Protein AF-A0A2G8L8L6-F1 (afdb_monomer)

Sequence (623 aa):
MWSPPGCTNTCEPCINGGVCSDLTGLCLCPPGFSGNNCENIHGRNVFGQNAEYKCDDSGFENADGCQGAIICYPDPLGCFCPAGYKGLNCTSACERGKFGANCKQECHCANNSLCALDTGLCEDNQCEDGWRGTNCQLVDAPCLPGVYGDFCNLPCSCSDGGDACSEVEANCGHGCAVPWTGIACDEENGAGNIILTYVRVNPGQAANVTCTVIRNPLVAQSDLVLSPTGTLFTADEDARGYNQTKVVGITLEAGTEVTCSIRDTELMETIMLVPYVPGPPGTVTLTNRTETSMTIEWDKPVNLQGVIINYQLQYRPIQKSYDQQFDALEFGPKVEIANSGAHIVYQLTDLEPSTVYEIQLNSKTSAGEGEVVSITERTNLFTGLVPPFIPATIHGTETGTAVLILPALNQQYASGYYIRIKSELGQEQIKRSVDGVGNYDDNPGHYITAEVQKSEKEQSFTIGDGKEYGIYYNAPLSKDQEYQVFIGTGSKVGQDVSVVWSDPGLITEAKDANNAAFLVPTLTILAVVLLVTIVIGIILFRWYLRRKKSDPGATAAPSHVYARHIPLTTHGINAGDAEGDAYEVPKKTSFSALEKTGNCTESDGYSNGGYVEYEISNKERRK

Organism: Stichopus japonicus (NCBI:txid307972)

Solvent-accessible surface area (backbone atoms only — not comparable to full-atom values): 35867 Å² total; per-residue (Å²): 88,11,45,75,95,74,47,80,38,80,48,71,80,34,33,83,73,22,38,58,31,40,79,75,38,48,29,46,36,43,39,11,23,12,55,75,34,19,75,46,76,64,16,34,37,29,24,52,61,78,53,78,40,65,65,66,84,72,90,58,101,70,88,64,53,31,58,50,41,75,50,74,52,65,85,90,66,37,73,36,19,30,12,24,13,21,69,102,54,10,73,40,68,40,57,84,39,23,11,23,39,44,33,73,44,72,47,30,27,62,53,29,84,45,39,38,32,24,60,29,36,27,80,84,73,41,44,29,95,62,32,32,71,81,38,18,77,39,70,64,64,84,58,60,71,27,26,26,60,101,81,43,74,46,68,36,33,24,54,91,36,33,69,52,44,43,71,91,70,30,52,26,86,81,41,46,33,84,42,34,24,70,60,41,16,73,40,82,60,80,68,41,49,63,50,78,47,66,55,84,56,42,67,79,32,71,21,53,35,37,40,36,37,35,24,80,77,58,65,58,80,88,38,59,44,57,39,74,78,51,52,75,76,50,68,59,78,60,97,79,66,34,52,37,40,44,32,30,35,33,71,38,48,74,65,40,63,41,37,40,32,42,66,100,57,91,52,65,39,73,49,72,40,72,65,41,48,22,35,35,54,33,68,73,48,76,45,81,69,33,41,36,34,34,31,43,36,33,33,56,35,85,45,67,39,40,62,61,65,28,31,41,38,32,39,28,60,65,44,49,58,49,43,96,82,72,71,69,58,75,72,46,78,73,44,80,40,74,67,83,56,70,59,44,79,48,74,50,63,91,45,62,40,16,24,31,30,43,38,38,37,26,27,23,24,96,53,34,73,24,41,70,46,74,46,78,54,64,37,34,63,51,78,91,62,67,43,58,89,66,58,66,64,36,61,25,45,100,86,26,31,32,72,43,77,44,71,48,54,84,54,84,63,36,25,25,39,36,36,33,43,38,35,85,89,38,78,89,62,80,53,89,35,71,100,52,42,27,34,33,91,65,26,80,22,40,18,31,32,32,70,44,74,58,36,87,52,67,45,83,45,67,46,24,72,65,47,74,35,92,88,14,43,20,64,60,45,63,88,96,56,62,36,37,38,28,43,16,32,21,17,33,43,95,90,51,69,51,66,35,62,33,72,66,16,33,46,40,76,56,75,60,76,78,60,76,62,81,83,71,64,65,68,59,50,51,51,50,51,51,50,49,51,50,51,50,48,52,50,52,49,52,47,58,60,54,71,74,61,83,86,87,86,83,89,88,86,84,91,81,92,85,90,90,80,88,90,90,89,92,85,82,82,90,84,85,88,82,90,82,89,90,86,90,86,90,89,78,85,90,82,90,88,82,90,90,86,79,89,86,90,88,86,88,82,91,81,91,88,87,83,90,86,80,91,84,83,88,86,86,85,81,130

Structure (mmCIF, N/CA/C/O backbone):
data_AF-A0A2G8L8L6-F1
#
_entry.id   AF-A0A2G8L8L6-F1
#
loop_
_atom_site.group_PDB
_atom_site.id
_atom_site.type_symbol
_atom_site.label_atom_id
_atom_site.label_alt_id
_atom_site.label_comp_id
_atom_site.label_asym_id
_atom_site.label_entity_id
_atom_site.label_seq_id
_atom_site.pdbx_PDB_ins_code
_atom_site.Cartn_x
_atom_site.Cartn_y
_atom_site.Cartn_z
_atom_site.occupancy
_atom_site.B_iso_or_equiv
_atom_site.auth_seq_id
_atom_site.auth_comp_id
_atom_site.auth_asym_id
_atom_site.auth_atom_id
_atom_site.pdbx_PDB_model_num
ATOM 1 N N . MET A 1 1 ? 36.809 25.188 -31.769 1.00 68.56 1 MET A N 1
ATOM 2 C CA . MET A 1 1 ? 35.334 25.107 -31.819 1.00 68.56 1 MET A CA 1
ATOM 3 C C . MET A 1 1 ? 34.900 25.538 -33.204 1.00 68.56 1 MET A C 1
ATOM 5 O O . MET A 1 1 ? 35.595 26.359 -33.794 1.00 68.56 1 MET A O 1
ATOM 9 N N . TRP A 1 2 ? 33.811 24.979 -33.714 1.00 81.56 2 TRP A N 1
ATOM 10 C CA . TRP A 1 2 ? 33.338 25.159 -35.086 1.00 81.56 2 TRP A CA 1
ATOM 11 C C . TRP A 1 2 ? 31.816 25.391 -35.122 1.00 81.56 2 TRP A C 1
ATOM 13 O O . TRP A 1 2 ? 31.160 25.386 -34.076 1.00 81.56 2 TRP A O 1
ATOM 23 N N . SER A 1 3 ? 31.264 25.618 -36.318 1.00 83.19 3 SER A N 1
ATOM 24 C CA . SER A 1 3 ? 29.890 26.090 -36.579 1.00 83.19 3 SER A CA 1
ATOM 25 C C . SER A 1 3 ? 29.664 27.590 -36.272 1.00 83.19 3 SER A C 1
ATOM 27 O O . SER A 1 3 ? 28.930 27.953 -35.345 1.00 83.19 3 SER A O 1
ATOM 29 N N . PRO A 1 4 ? 30.297 28.517 -37.022 1.00 76.19 4 PRO A N 1
ATOM 30 C CA . PRO A 1 4 ? 30.011 29.947 -36.935 1.00 76.19 4 PRO A CA 1
ATOM 31 C C . PRO A 1 4 ? 28.569 30.266 -37.384 1.00 76.19 4 PRO A C 1
ATOM 33 O O . PRO A 1 4 ? 28.033 29.600 -38.269 1.00 76.19 4 PRO A O 1
ATOM 36 N N . PRO A 1 5 ? 27.926 31.309 -36.823 1.00 76.94 5 PRO A N 1
ATOM 37 C CA . PRO A 1 5 ? 28.456 32.246 -35.828 1.00 76.94 5 PRO A CA 1
ATOM 38 C C . PRO A 1 5 ? 28.333 31.754 -34.373 1.00 76.94 5 PRO A C 1
ATOM 40 O O . PRO A 1 5 ? 28.719 32.483 -33.465 1.00 76.94 5 PRO A O 1
ATOM 43 N N . GLY A 1 6 ? 27.754 30.570 -34.134 1.00 77.56 6 GLY A N 1
ATOM 44 C CA . GLY A 1 6 ? 27.449 30.079 -32.785 1.00 77.56 6 GLY A CA 1
ATOM 45 C C . GLY A 1 6 ? 28.633 29.453 -32.045 1.00 77.56 6 GLY A C 1
ATOM 46 O O . GLY A 1 6 ? 28.653 29.473 -30.818 1.00 77.56 6 GLY A O 1
ATOM 47 N N . CYS A 1 7 ? 29.608 28.904 -32.779 1.00 79.06 7 CYS A N 1
ATOM 48 C CA . CYS A 1 7 ? 30.761 28.165 -32.253 1.00 79.06 7 CYS A CA 1
ATOM 49 C C . CYS A 1 7 ? 30.365 27.050 -31.265 1.00 79.06 7 CYS A C 1
ATOM 51 O O . CYS A 1 7 ? 31.072 26.795 -30.293 1.00 79.06 7 CYS A O 1
ATOM 53 N N . THR A 1 8 ? 29.218 26.404 -31.495 1.00 81.50 8 THR A N 1
ATOM 54 C CA . THR A 1 8 ? 28.589 25.462 -30.554 1.00 81.50 8 THR A CA 1
ATOM 55 C C . THR A 1 8 ? 29.319 24.132 -30.433 1.00 81.50 8 THR A C 1
ATOM 57 O O . THR A 1 8 ? 29.126 23.426 -29.447 1.00 81.50 8 THR A O 1
ATOM 60 N N . ASN A 1 9 ? 30.141 23.778 -31.423 1.00 76.00 9 ASN A N 1
ATOM 61 C CA . ASN A 1 9 ? 30.693 22.437 -31.554 1.00 76.00 9 ASN A CA 1
ATOM 62 C C . ASN A 1 9 ? 32.184 22.428 -31.183 1.00 76.00 9 ASN A C 1
ATOM 64 O O . ASN A 1 9 ? 32.958 23.284 -31.624 1.00 76.00 9 ASN A O 1
ATOM 68 N N . THR A 1 10 ? 32.620 21.440 -30.405 1.00 77.25 10 THR A N 1
ATOM 69 C CA . THR A 1 10 ? 34.049 21.194 -30.148 1.00 77.25 10 THR A CA 1
ATOM 70 C C . THR A 1 10 ? 34.691 20.537 -31.377 1.00 77.25 10 THR A C 1
ATOM 72 O O . THR A 1 10 ? 34.022 19.820 -32.117 1.00 77.25 10 THR A O 1
ATOM 75 N N . CYS A 1 11 ? 35.968 20.827 -31.637 1.00 77.44 11 CYS A N 1
ATOM 76 C CA . CYS A 1 11 ? 36.737 20.144 -32.685 1.00 77.44 11 CYS A CA 1
ATOM 77 C C . CYS A 1 11 ? 37.324 18.840 -32.139 1.00 77.44 11 CYS A C 1
ATOM 79 O O . CYS A 1 11 ? 37.669 18.797 -30.958 1.00 77.44 11 CYS A O 1
ATOM 81 N N . GLU A 1 12 ? 37.535 17.847 -32.998 1.00 76.00 12 GLU A N 1
ATOM 82 C CA . GLU A 1 12 ? 38.455 16.751 -32.680 1.00 76.00 12 GLU A CA 1
ATOM 83 C C . GLU A 1 12 ? 39.918 17.259 -32.590 1.00 76.00 12 GLU A C 1
ATOM 85 O O . GLU A 1 12 ? 40.242 18.335 -33.120 1.00 76.00 12 GLU A O 1
ATOM 90 N N . PRO A 1 13 ? 40.803 16.556 -31.855 1.00 81.56 13 PRO A N 1
ATOM 91 C CA . PRO A 1 13 ? 42.175 16.998 -31.622 1.00 81.56 13 PRO A CA 1
ATOM 92 C C . PRO A 1 13 ? 43.080 16.739 -32.838 1.00 81.56 13 PRO A C 1
ATOM 94 O O . PRO A 1 13 ? 43.679 15.676 -32.981 1.00 81.56 13 PRO A O 1
ATOM 97 N N . CYS A 1 14 ? 43.243 17.755 -33.685 1.00 86.56 14 CYS A N 1
ATOM 98 C CA . CYS A 1 14 ? 44.179 17.724 -34.810 1.00 86.56 14 CYS A CA 1
ATOM 99 C C . CYS A 1 14 ? 45.641 17.625 -34.331 1.00 86.56 14 CYS A C 1
ATOM 101 O O . CYS A 1 14 ? 46.181 18.588 -33.778 1.00 86.56 14 CYS A O 1
ATOM 103 N N . ILE A 1 15 ? 46.305 16.494 -34.579 1.00 86.19 15 ILE A N 1
ATOM 104 C CA . ILE A 1 15 ? 47.717 16.280 -34.229 1.00 86.19 15 ILE A CA 1
ATOM 105 C C . ILE A 1 15 ? 48.659 16.695 -35.368 1.00 86.19 15 ILE A C 1
ATOM 107 O O . ILE A 1 15 ? 48.236 17.239 -36.389 1.00 86.19 15 ILE A O 1
ATOM 111 N N . ASN A 1 16 ? 49.973 16.529 -35.166 1.00 90.12 16 ASN A N 1
ATOM 112 C CA . ASN A 1 16 ? 51.030 16.880 -36.128 1.00 90.12 16 ASN A CA 1
ATOM 113 C C . ASN A 1 16 ? 50.990 18.347 -36.633 1.00 90.12 16 ASN A C 1
ATOM 115 O O . ASN A 1 16 ? 51.639 18.697 -37.619 1.00 90.12 16 ASN A O 1
ATOM 119 N N . GLY A 1 17 ? 50.277 19.242 -35.939 1.00 87.81 17 GLY A N 1
ATOM 120 C CA . GLY A 1 17 ? 50.071 20.643 -36.326 1.00 87.81 17 GLY A CA 1
ATOM 121 C C . GLY A 1 17 ? 48.958 20.881 -37.354 1.00 87.81 17 GLY A C 1
ATOM 122 O O . GLY A 1 17 ? 48.994 21.904 -38.040 1.00 87.81 17 GLY A O 1
ATOM 123 N N . GLY A 1 18 ? 47.993 19.962 -37.473 1.00 90.81 18 GLY A N 1
ATOM 124 C CA . GLY A 1 18 ? 46.725 20.214 -38.159 1.00 90.81 18 GLY A CA 1
ATOM 125 C C . GLY A 1 18 ? 45.910 21.338 -37.513 1.00 90.81 18 GLY A C 1
ATOM 126 O O . GLY A 1 18 ? 46.076 21.657 -36.336 1.00 90.81 18 GLY A O 1
ATOM 127 N N . VAL A 1 19 ? 45.015 21.949 -38.291 1.00 90.75 19 VAL A N 1
ATOM 128 C CA . VAL A 1 19 ? 44.153 23.051 -37.838 1.00 90.75 19 VAL A CA 1
ATOM 129 C C . VAL A 1 19 ? 42.696 22.706 -38.127 1.00 90.75 19 VAL A C 1
ATOM 131 O O . VAL A 1 19 ? 42.320 22.525 -39.282 1.00 90.75 19 VAL A O 1
ATOM 134 N N . CYS A 1 20 ? 41.865 22.639 -37.086 1.00 88.81 20 CYS A N 1
ATOM 135 C CA . CYS A 1 20 ? 40.421 22.451 -37.233 1.00 88.81 20 CYS A CA 1
ATOM 136 C C . CYS A 1 20 ? 39.810 23.598 -38.049 1.00 88.81 20 CYS A C 1
ATOM 138 O O . CYS A 1 20 ? 39.982 24.769 -37.702 1.00 88.81 20 CYS A O 1
ATOM 140 N N . SER A 1 21 ? 39.062 23.266 -39.101 1.00 86.88 21 SER A N 1
ATOM 141 C CA . SER A 1 21 ? 38.216 24.226 -39.803 1.00 86.88 21 SER A CA 1
ATOM 142 C C . SER A 1 21 ? 37.076 24.675 -38.889 1.00 86.88 21 SER A C 1
ATOM 144 O O . SER A 1 21 ? 36.264 23.867 -38.440 1.00 86.88 21 SER A O 1
ATOM 146 N N . ASP A 1 22 ? 36.974 25.979 -38.652 1.00 83.50 22 ASP A N 1
ATOM 147 C CA . ASP A 1 22 ? 35.846 26.588 -37.946 1.00 83.50 22 ASP A CA 1
ATOM 148 C C . ASP A 1 22 ? 34.517 26.379 -38.694 1.00 83.50 22 ASP A C 1
ATOM 150 O O . ASP A 1 22 ? 33.468 26.240 -38.067 1.00 83.50 22 ASP A O 1
ATOM 154 N N . LEU A 1 23 ? 34.553 26.295 -40.026 1.00 81.56 23 LEU A N 1
ATOM 155 C CA . LEU A 1 23 ? 33.382 26.053 -40.863 1.00 81.56 23 LEU A CA 1
ATOM 156 C C . LEU A 1 23 ? 32.893 24.594 -40.827 1.00 81.56 23 LEU A C 1
ATOM 158 O O . LEU A 1 23 ? 31.685 24.378 -40.743 1.00 81.56 23 LEU A O 1
ATOM 162 N N . THR A 1 24 ? 33.792 23.603 -40.915 1.00 81.94 24 THR A N 1
ATOM 163 C CA . THR A 1 24 ? 33.407 22.185 -41.117 1.00 81.94 24 THR A CA 1
ATOM 164 C C . THR A 1 24 ? 33.703 21.249 -39.945 1.00 81.94 24 THR A C 1
ATOM 166 O O . THR A 1 24 ? 33.222 20.121 -39.958 1.00 81.94 24 THR A O 1
ATOM 169 N N . GLY A 1 25 ? 34.500 21.672 -38.961 1.00 84.44 25 GLY A N 1
ATOM 170 C CA . GLY A 1 25 ? 34.950 20.836 -37.841 1.00 84.44 25 GLY A CA 1
ATOM 171 C C . GLY A 1 25 ? 36.080 19.853 -38.163 1.00 84.44 25 GLY A C 1
ATOM 172 O O . GLY A 1 25 ? 36.682 19.315 -37.239 1.00 84.44 25 GLY A O 1
ATOM 173 N N . LEU A 1 26 ? 36.399 19.648 -39.446 1.00 85.06 26 LEU A N 1
ATOM 174 C CA . LEU A 1 26 ? 37.441 18.725 -39.904 1.00 85.06 26 LEU A CA 1
ATOM 175 C C . LEU A 1 26 ? 38.844 19.328 -39.740 1.00 85.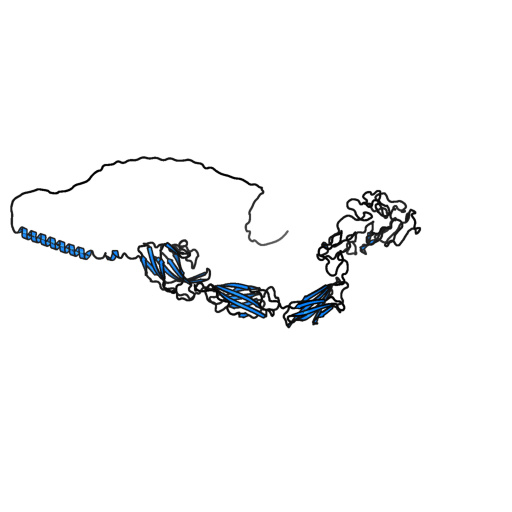06 26 LEU A C 1
ATOM 177 O O . LEU A 1 26 ? 39.035 20.533 -39.939 1.00 85.06 26 LEU A O 1
ATOM 181 N N . CYS A 1 27 ? 39.842 18.494 -39.451 1.00 89.50 27 CYS A N 1
ATOM 182 C CA . CYS A 1 27 ? 41.239 18.916 -39.394 1.00 89.50 27 CYS A CA 1
ATOM 183 C C . CYS A 1 27 ? 41.830 19.115 -40.794 1.00 89.50 27 CYS A C 1
ATOM 185 O O . CYS A 1 27 ? 41.918 18.182 -41.588 1.00 89.50 27 CYS A O 1
ATOM 187 N N . LEU A 1 28 ? 42.293 20.330 -41.087 1.00 91.69 28 LEU A N 1
ATOM 188 C CA . LEU A 1 28 ? 43.107 20.619 -42.264 1.00 91.69 28 LEU A CA 1
ATOM 189 C C . LEU A 1 28 ? 44.566 20.261 -41.955 1.00 91.69 28 LEU A C 1
ATOM 191 O O . LEU A 1 28 ? 45.127 20.764 -40.976 1.00 91.69 28 LEU A O 1
ATOM 195 N N . CYS A 1 29 ? 45.180 19.408 -42.776 1.00 93.31 29 CYS A N 1
ATOM 196 C CA . CYS A 1 29 ? 46.476 18.803 -42.461 1.00 93.31 29 CYS A CA 1
ATOM 197 C C . CYS A 1 29 ? 47.665 19.487 -43.162 1.00 93.31 29 CYS A C 1
ATOM 199 O O . CYS A 1 29 ? 47.584 19.823 -44.347 1.00 93.31 29 CYS A O 1
ATOM 201 N N . PRO A 1 30 ? 48.794 19.701 -42.456 1.00 93.69 30 PRO A N 1
ATOM 202 C CA . PRO A 1 30 ? 49.997 20.267 -43.052 1.00 93.69 30 PRO A CA 1
ATOM 203 C C . PRO A 1 30 ? 50.704 19.255 -43.979 1.00 93.69 30 PRO A C 1
ATOM 205 O O . PRO A 1 30 ? 50.459 18.052 -43.888 1.00 93.69 30 PRO A O 1
ATOM 208 N N . PRO A 1 31 ? 51.626 19.703 -44.858 1.00 93.50 31 PRO A N 1
ATOM 209 C CA . PRO A 1 31 ? 52.358 18.805 -45.753 1.00 93.50 31 PRO A CA 1
ATOM 210 C C . PRO A 1 31 ? 53.096 17.700 -44.985 1.00 93.50 31 PRO A C 1
ATOM 212 O O . PRO A 1 31 ? 53.711 17.969 -43.953 1.00 93.50 31 PRO A O 1
ATOM 215 N N . GLY A 1 32 ? 53.068 16.481 -45.521 1.00 91.19 32 GLY A N 1
ATOM 216 C CA . GLY A 1 32 ? 53.594 15.268 -44.894 1.00 91.19 32 GLY A CA 1
ATOM 217 C C . GLY A 1 32 ? 52.593 14.493 -44.030 1.00 91.19 32 GLY A C 1
ATOM 218 O O . GLY A 1 32 ? 52.951 13.412 -43.566 1.00 91.19 32 GLY A O 1
ATOM 219 N N . PHE A 1 33 ? 51.366 14.996 -43.833 1.00 92.88 33 PHE A N 1
ATOM 220 C CA . PHE A 1 33 ? 50.354 14.394 -42.955 1.00 92.88 33 PHE A CA 1
ATOM 221 C C . PHE A 1 33 ? 48.952 14.410 -43.585 1.00 92.88 33 PHE A C 1
ATOM 223 O O . PHE A 1 33 ? 48.618 15.319 -44.343 1.00 92.88 33 PHE A O 1
ATOM 230 N N . SER A 1 34 ? 48.121 13.418 -43.259 1.00 91.75 34 SER A N 1
ATOM 231 C CA . SER A 1 34 ? 46.731 13.302 -43.733 1.00 91.75 34 SER A CA 1
ATOM 232 C C . SER A 1 34 ? 45.863 12.501 -42.754 1.00 91.75 34 SER A C 1
ATOM 234 O O . SER A 1 34 ? 46.371 11.923 -41.795 1.00 91.75 34 SER A O 1
ATOM 236 N N . GLY A 1 35 ? 44.559 12.403 -43.013 1.00 87.12 35 GLY A N 1
ATOM 237 C CA . GLY A 1 35 ? 43.609 11.682 -42.154 1.00 87.12 35 GLY A CA 1
ATOM 238 C C . GLY A 1 35 ? 42.584 12.600 -41.500 1.00 87.12 35 GLY A C 1
ATOM 239 O O . GLY A 1 35 ? 42.521 13.785 -41.827 1.00 87.12 35 GLY A O 1
ATOM 240 N N . ASN A 1 36 ? 41.782 12.056 -40.586 1.00 84.50 36 ASN A N 1
ATOM 241 C CA . ASN A 1 36 ? 40.698 12.811 -39.944 1.00 84.50 36 ASN A CA 1
ATOM 242 C C . ASN A 1 36 ? 41.220 13.784 -38.877 1.00 84.50 36 ASN A C 1
ATOM 244 O O . ASN A 1 36 ? 40.692 14.886 -38.750 1.00 84.50 36 ASN A O 1
ATOM 248 N N . ASN A 1 37 ? 42.289 13.395 -38.175 1.00 86.50 37 ASN A N 1
ATOM 249 C CA . ASN A 1 37 ? 42.995 14.157 -37.142 1.00 86.50 37 ASN A CA 1
ATOM 250 C C . ASN A 1 37 ? 44.477 14.400 -37.503 1.00 86.50 37 ASN A C 1
ATOM 252 O O . ASN A 1 37 ? 45.272 14.798 -36.653 1.00 86.50 37 ASN A O 1
ATOM 256 N N . CYS A 1 38 ? 44.840 14.221 -38.780 1.00 90.06 38 CYS A N 1
ATOM 257 C CA . CYS A 1 38 ? 46.201 14.329 -39.329 1.00 90.06 38 CYS A CA 1
ATOM 258 C C . CYS A 1 38 ? 47.187 13.262 -38.816 1.00 90.06 38 CYS A C 1
ATOM 260 O O . CYS A 1 38 ? 48.389 13.503 -38.691 1.00 90.06 38 CYS A O 1
ATOM 262 N N . GLU A 1 39 ? 46.659 12.076 -38.531 1.00 86.25 39 GLU A N 1
ATOM 263 C CA . GLU A 1 39 ? 47.333 10.919 -37.950 1.00 86.25 39 GLU A CA 1
ATOM 264 C C . GLU A 1 39 ? 48.210 10.107 -38.916 1.00 86.25 39 GLU A C 1
ATOM 266 O O . GLU A 1 39 ? 49.161 9.460 -38.482 1.00 86.25 39 GLU A O 1
ATOM 271 N N . ASN A 1 40 ? 47.934 10.143 -40.221 1.00 88.75 40 ASN A N 1
ATOM 272 C CA . ASN A 1 40 ? 48.658 9.346 -41.211 1.00 88.75 40 ASN A CA 1
ATOM 273 C C . ASN A 1 40 ? 49.910 10.094 -41.675 1.00 88.75 40 ASN A C 1
ATOM 275 O O . ASN A 1 40 ? 49.822 11.196 -42.220 1.00 88.75 40 ASN A O 1
ATOM 279 N N . ILE A 1 41 ? 51.074 9.481 -41.464 1.00 89.94 41 ILE A N 1
ATOM 280 C CA . ILE A 1 41 ? 52.387 10.107 -41.639 1.00 89.94 41 ILE A CA 1
ATOM 281 C C . ILE A 1 41 ? 53.011 9.672 -42.972 1.00 89.94 41 ILE A C 1
ATOM 283 O O . ILE A 1 41 ? 53.212 8.482 -43.205 1.00 89.94 41 ILE A O 1
ATOM 287 N N . HIS A 1 42 ? 53.376 10.639 -43.820 1.00 90.06 42 HIS A N 1
ATOM 288 C CA . HIS A 1 42 ? 53.944 10.410 -45.161 1.00 90.06 42 HIS A CA 1
ATOM 289 C C . HIS A 1 42 ? 55.306 11.086 -45.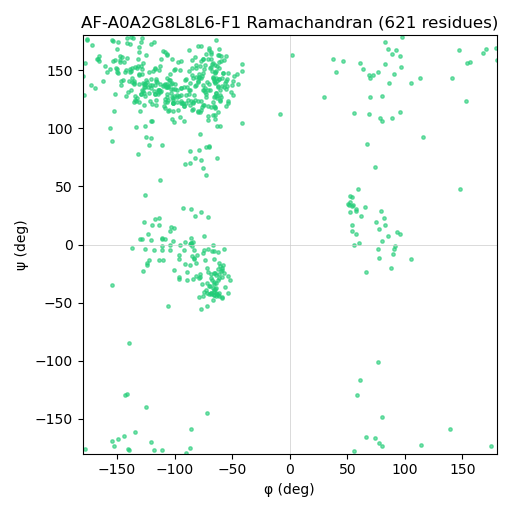398 1.00 90.06 42 HIS A C 1
ATOM 291 O O . HIS A 1 42 ? 56.010 10.735 -46.346 1.00 90.06 42 HIS A O 1
ATOM 297 N N . GLY A 1 43 ? 55.699 12.042 -44.552 1.00 88.69 43 GLY A N 1
ATOM 298 C CA . GLY A 1 43 ? 57.021 12.680 -44.599 1.00 88.69 43 GLY A CA 1
ATOM 299 C C . GLY A 1 43 ? 57.238 13.678 -45.747 1.00 88.69 43 GLY A C 1
ATOM 300 O O . GLY A 1 43 ? 56.307 14.138 -46.411 1.00 88.69 43 GLY A O 1
ATOM 301 N N . ARG A 1 44 ? 58.502 14.057 -45.971 1.00 89.19 44 ARG A N 1
ATOM 302 C CA . ARG A 1 44 ? 58.912 15.274 -46.711 1.00 89.19 44 ARG A CA 1
ATOM 303 C C . ARG A 1 44 ? 58.587 15.368 -48.209 1.00 89.19 44 ARG A C 1
ATOM 305 O O . ARG A 1 44 ? 58.896 16.398 -48.806 1.00 89.19 44 ARG A O 1
ATOM 312 N N . ASN A 1 45 ? 58.046 14.325 -48.842 1.00 89.06 45 ASN A N 1
ATOM 313 C CA . ASN A 1 45 ? 57.769 14.302 -50.292 1.00 89.06 45 ASN A CA 1
ATOM 314 C C . ASN A 1 45 ? 56.267 14.320 -50.640 1.00 89.06 45 ASN A C 1
ATOM 316 O O . ASN A 1 45 ? 55.926 14.309 -51.818 1.00 89.06 45 ASN A O 1
ATOM 320 N N . VAL A 1 46 ? 55.364 14.320 -49.653 1.00 90.12 46 VAL A N 1
ATOM 321 C CA . VAL A 1 46 ? 53.921 14.109 -49.875 1.00 90.12 46 VAL A CA 1
ATOM 322 C C . VAL A 1 46 ? 53.100 15.268 -49.310 1.00 90.12 46 VAL A C 1
ATOM 324 O O . VAL A 1 46 ? 53.405 15.790 -48.238 1.00 90.12 46 VAL A O 1
ATOM 327 N N . PHE A 1 47 ? 52.059 15.699 -50.022 1.00 91.44 47 PHE A N 1
ATOM 328 C CA . PHE A 1 47 ? 51.163 16.776 -49.589 1.00 91.44 47 PHE A CA 1
ATOM 329 C C . PHE A 1 47 ? 49.764 16.654 -50.215 1.00 91.44 47 PHE A C 1
ATOM 331 O O . PHE A 1 47 ? 49.516 15.773 -51.036 1.00 91.44 47 PHE A O 1
ATOM 338 N N . GLY A 1 48 ? 48.848 17.542 -49.819 1.00 89.50 48 GLY A N 1
ATOM 339 C CA . GLY A 1 48 ? 47.415 17.399 -50.084 1.00 89.50 48 GLY A CA 1
ATOM 340 C C . GLY A 1 48 ? 46.688 16.774 -48.892 1.00 89.50 48 GLY A C 1
ATOM 341 O O . GLY A 1 48 ? 47.284 16.044 -48.101 1.00 89.50 48 GLY A O 1
ATOM 342 N N . GLN A 1 49 ? 45.400 17.090 -48.743 1.00 86.31 49 GLN A N 1
ATOM 343 C CA . GLN A 1 49 ? 44.600 16.703 -47.570 1.00 86.31 49 GLN A CA 1
ATOM 344 C C . GLN A 1 49 ? 44.439 15.176 -47.447 1.00 86.31 49 GLN A C 1
ATOM 346 O O . GLN A 1 49 ? 44.267 14.656 -46.346 1.00 86.31 49 GLN A O 1
ATOM 351 N N . ASN A 1 50 ? 44.522 14.462 -48.571 1.00 87.75 50 ASN A N 1
ATOM 352 C CA . ASN A 1 50 ? 44.415 13.010 -48.677 1.00 87.75 50 ASN A CA 1
ATOM 353 C C . ASN A 1 50 ? 45.747 12.379 -49.132 1.00 87.75 50 ASN A C 1
ATOM 355 O O . ASN A 1 50 ? 45.741 11.279 -49.685 1.00 87.75 50 ASN A O 1
ATOM 359 N N . ALA A 1 51 ? 46.874 13.078 -48.925 1.00 88.62 51 ALA A N 1
ATOM 360 C CA . ALA A 1 51 ? 48.215 12.668 -49.355 1.00 88.62 51 ALA A CA 1
ATOM 361 C C . ALA A 1 51 ? 48.345 12.416 -50.878 1.00 88.62 51 ALA A C 1
ATOM 363 O O . ALA A 1 51 ? 49.131 11.582 -51.331 1.00 88.62 51 ALA A O 1
ATOM 364 N N . GLU A 1 52 ? 47.554 13.135 -51.680 1.00 89.38 52 GLU A N 1
ATOM 365 C CA . GLU A 1 52 ? 47.355 12.860 -53.104 1.00 89.38 52 GLU A CA 1
ATOM 366 C C . GLU A 1 52 ? 48.428 13.442 -54.050 1.00 89.38 52 GLU A C 1
ATOM 368 O O . GLU A 1 52 ? 48.472 13.057 -55.221 1.00 89.38 52 GLU A O 1
ATOM 373 N N . TYR A 1 53 ? 49.309 14.331 -53.572 1.00 89.19 53 TYR A N 1
ATOM 374 C CA . TYR A 1 53 ? 50.370 14.963 -54.370 1.00 89.19 53 TYR A CA 1
ATOM 375 C C . TYR A 1 53 ? 51.776 14.610 -53.874 1.00 89.19 53 TYR A C 1
ATOM 377 O O . TYR A 1 53 ? 52.007 14.407 -52.680 1.00 89.19 53 TYR A O 1
ATOM 385 N N . LYS A 1 54 ? 52.740 14.609 -54.803 1.00 88.44 54 LYS A N 1
ATOM 386 C CA . LYS A 1 54 ? 54.172 14.412 -54.532 1.00 88.44 54 LYS A CA 1
ATOM 387 C C . LYS A 1 54 ? 55.016 15.504 -55.180 1.00 88.44 54 LYS A C 1
ATOM 389 O O . LYS A 1 54 ? 54.591 16.094 -56.172 1.00 88.44 54 LYS A O 1
ATOM 394 N N . CYS A 1 55 ? 56.192 15.780 -54.619 1.00 83.50 55 CYS A N 1
ATOM 395 C CA . CYS A 1 55 ? 57.138 16.746 -55.192 1.00 83.50 55 CYS A CA 1
ATOM 396 C C . CYS A 1 55 ? 58.116 16.107 -56.188 1.00 83.50 55 CYS A C 1
ATOM 398 O O . CYS A 1 55 ? 58.507 16.763 -57.151 1.00 83.50 55 CYS A O 1
ATOM 400 N N . ASP A 1 56 ? 58.464 14.833 -55.990 1.00 79.75 56 ASP A N 1
ATOM 401 C CA . ASP A 1 56 ? 59.173 14.006 -56.969 1.00 79.75 56 ASP A CA 1
ATOM 402 C C . ASP A 1 56 ? 58.568 12.590 -57.047 1.00 79.75 56 ASP A C 1
ATOM 404 O O . ASP A 1 56 ? 58.213 11.987 -56.027 1.00 79.75 56 ASP A O 1
ATOM 408 N N . ASP A 1 57 ? 58.479 12.070 -58.272 1.00 71.12 57 ASP A N 1
ATOM 409 C CA . ASP A 1 57 ? 58.053 10.710 -58.618 1.00 71.12 57 ASP A CA 1
ATOM 410 C C . ASP A 1 57 ? 59.238 9.726 -58.708 1.00 71.12 57 ASP A C 1
ATOM 412 O O . ASP A 1 57 ? 59.029 8.523 -58.900 1.00 71.12 57 ASP A O 1
ATOM 416 N N . SER A 1 58 ? 60.488 10.194 -58.570 1.00 61.59 58 SER A N 1
ATOM 417 C CA . SER A 1 58 ? 61.676 9.333 -58.553 1.00 61.59 58 SER A CA 1
ATOM 418 C C . SER A 1 58 ? 61.742 8.500 -57.258 1.00 61.59 58 SER A C 1
ATOM 420 O O . SER A 1 58 ? 62.347 8.848 -56.251 1.00 61.59 58 SER A O 1
ATOM 422 N N . GLY A 1 59 ? 61.028 7.370 -57.268 1.00 55.41 59 GLY A N 1
ATOM 423 C CA . GLY A 1 59 ? 60.779 6.514 -56.103 1.00 55.41 59 GLY A CA 1
ATOM 424 C C . GLY A 1 59 ? 61.980 5.699 -55.607 1.00 55.41 59 GLY A C 1
ATOM 425 O O . GLY A 1 59 ? 61.898 4.474 -55.574 1.00 55.41 59 GLY A O 1
ATOM 426 N N . PHE A 1 60 ? 63.070 6.362 -55.217 1.00 45.47 60 PHE A N 1
ATOM 427 C CA . PHE A 1 60 ? 64.175 5.821 -54.416 1.00 45.47 60 PHE A CA 1
ATOM 428 C C . PHE A 1 60 ? 64.841 6.943 -53.599 1.00 45.47 60 PHE A C 1
ATOM 430 O O . PHE A 1 60 ? 64.732 8.113 -53.941 1.00 45.47 60 PHE A O 1
ATOM 437 N N . GLU A 1 61 ? 65.537 6.583 -52.521 1.00 54.25 61 GLU A N 1
ATOM 438 C CA . GLU A 1 61 ? 66.019 7.472 -51.446 1.00 54.25 61 GLU A CA 1
ATOM 439 C C . GLU A 1 61 ? 67.051 8.544 -51.879 1.00 54.25 61 GLU A C 1
ATOM 441 O O . GLU A 1 61 ? 68.236 8.460 -51.563 1.00 54.25 61 GLU A O 1
ATOM 446 N N . ASN A 1 62 ? 66.609 9.594 -52.575 1.00 51.69 62 ASN A N 1
ATOM 447 C CA . ASN A 1 62 ? 67.348 10.845 -52.761 1.00 51.69 62 ASN A CA 1
ATOM 448 C C . ASN A 1 62 ? 66.365 12.020 -52.709 1.00 51.69 62 ASN A C 1
ATOM 450 O O . ASN A 1 62 ? 65.404 12.052 -53.462 1.00 51.69 62 ASN A O 1
ATOM 454 N N . ALA A 1 63 ? 66.539 13.065 -51.913 1.00 57.41 63 ALA A N 1
ATOM 455 C CA . ALA A 1 63 ? 67.263 13.223 -50.643 1.00 57.41 63 ALA A CA 1
ATOM 456 C C . ALA A 1 63 ? 66.607 14.396 -49.880 1.00 57.41 63 ALA A C 1
ATOM 458 O O . ALA A 1 63 ? 66.431 14.367 -48.663 1.00 57.41 63 ALA A O 1
ATOM 459 N N . ASP A 1 64 ? 66.168 15.385 -50.665 1.00 69.38 64 ASP A N 1
ATOM 460 C CA . ASP A 1 64 ? 65.637 16.671 -50.234 1.00 69.38 64 ASP A CA 1
ATOM 461 C C . ASP A 1 64 ? 64.086 16.729 -50.264 1.00 69.38 64 ASP A C 1
ATOM 463 O O . ASP A 1 64 ? 63.464 17.519 -49.554 1.00 69.38 64 ASP A O 1
ATOM 467 N N . GLY A 1 65 ? 63.420 15.870 -51.049 1.00 79.50 65 GLY A N 1
ATOM 468 C CA . GLY A 1 65 ? 61.955 15.851 -51.180 1.00 79.50 65 GLY A CA 1
ATOM 469 C C . GLY A 1 65 ? 61.393 17.187 -51.680 1.00 79.50 65 GLY A C 1
ATOM 470 O O . GLY A 1 65 ? 61.878 17.744 -52.659 1.00 79.50 65 GLY A O 1
ATOM 471 N N . CYS A 1 66 ? 60.392 17.734 -50.988 1.00 86.81 66 CYS A N 1
ATOM 472 C CA . CYS A 1 66 ? 59.799 19.037 -51.307 1.00 86.81 66 CYS A CA 1
ATOM 473 C C . CYS A 1 66 ? 60.668 20.265 -50.921 1.00 86.81 66 CYS A C 1
ATOM 475 O O . CYS A 1 66 ? 60.166 21.390 -50.959 1.00 86.81 66 CYS A O 1
ATOM 477 N N . GLN A 1 67 ? 61.926 20.101 -50.485 1.00 90.38 67 GLN A N 1
ATOM 478 C CA . GLN A 1 67 ? 62.789 21.205 -50.030 1.00 90.38 67 GLN A CA 1
ATOM 479 C C . GLN A 1 67 ? 62.839 22.371 -51.032 1.00 90.38 67 GLN A C 1
ATOM 481 O O . GLN A 1 67 ? 62.948 22.188 -52.242 1.00 90.38 67 GLN A O 1
ATOM 486 N N . GLY A 1 68 ? 62.768 23.600 -50.520 1.00 87.19 68 GLY A N 1
ATOM 487 C CA . GLY A 1 68 ? 62.656 24.806 -51.346 1.00 87.19 68 GLY A CA 1
ATOM 488 C C . GLY A 1 68 ? 61.219 25.208 -51.710 1.00 87.19 68 GLY A C 1
ATOM 489 O O . GLY A 1 68 ? 60.989 26.375 -52.030 1.00 87.19 68 GLY A O 1
ATOM 490 N N . ALA A 1 69 ? 60.244 24.296 -51.632 1.00 89.25 69 ALA A N 1
ATOM 491 C CA . ALA A 1 69 ? 58.842 24.603 -51.909 1.00 89.25 69 ALA A CA 1
ATOM 492 C C . ALA A 1 69 ? 58.134 25.250 -50.706 1.00 89.25 69 ALA A C 1
ATOM 494 O O . ALA A 1 69 ? 58.346 24.869 -49.555 1.00 89.25 69 ALA A O 1
ATOM 495 N N . ILE A 1 70 ? 57.231 26.190 -50.997 1.00 92.88 70 ILE A N 1
ATOM 496 C CA . ILE A 1 70 ? 56.239 26.719 -50.052 1.00 92.88 70 ILE A CA 1
ATOM 497 C C . ILE A 1 70 ? 54.880 26.182 -50.502 1.00 92.88 70 ILE A C 1
ATOM 499 O O . ILE A 1 70 ? 54.451 26.452 -51.623 1.00 92.88 70 ILE A O 1
ATOM 503 N N . ILE A 1 71 ? 54.213 25.422 -49.638 1.00 91.19 71 ILE A N 1
ATOM 504 C CA . ILE A 1 71 ? 52.932 24.767 -49.920 1.00 91.19 71 ILE A CA 1
ATOM 505 C C . ILE A 1 71 ? 51.840 25.534 -49.171 1.00 91.19 71 ILE A C 1
ATOM 507 O O . ILE A 1 71 ? 51.943 25.733 -47.961 1.00 91.19 71 ILE A O 1
ATOM 511 N N . CYS A 1 72 ? 50.812 25.995 -49.884 1.00 91.75 72 CYS A N 1
ATOM 512 C CA . CYS A 1 72 ? 49.748 26.835 -49.333 1.00 91.75 72 CYS A CA 1
ATOM 513 C C . CYS A 1 72 ? 48.381 26.158 -49.429 1.00 91.75 72 CYS A C 1
ATOM 515 O O . CYS A 1 72 ? 47.979 25.706 -50.499 1.00 91.75 72 CYS A O 1
ATOM 517 N N . TYR A 1 73 ? 47.658 26.177 -48.315 1.00 87.38 73 TYR A N 1
ATOM 518 C CA . TYR A 1 73 ? 46.278 25.727 -48.175 1.00 87.38 73 TYR A CA 1
ATOM 519 C C . TYR A 1 73 ? 45.339 26.923 -47.941 1.00 87.38 73 TYR A C 1
ATOM 521 O O . TYR A 1 73 ? 45.811 28.025 -47.638 1.00 87.38 73 TYR A O 1
ATOM 529 N N . PRO A 1 74 ? 44.011 26.730 -48.058 1.00 82.06 74 PRO A N 1
ATOM 530 C CA . PRO A 1 74 ? 43.029 27.713 -47.613 1.00 82.06 74 PRO A CA 1
ATOM 531 C C . PRO A 1 74 ? 43.190 28.113 -46.137 1.00 82.06 74 PRO A C 1
ATOM 533 O O . PRO A 1 74 ? 43.809 27.413 -45.332 1.00 82.06 74 PRO A O 1
ATOM 536 N N . ASP A 1 75 ? 42.587 29.245 -45.787 1.00 79.56 75 ASP A N 1
ATOM 537 C CA . ASP A 1 75 ? 42.350 29.656 -44.401 1.00 79.56 75 ASP A CA 1
ATOM 538 C C . ASP A 1 75 ? 41.432 28.622 -43.699 1.00 79.56 75 ASP A C 1
ATOM 540 O O . ASP A 1 75 ? 40.543 28.082 -44.369 1.00 79.56 75 ASP A O 1
ATOM 544 N N . PRO A 1 76 ? 41.621 28.289 -42.405 1.00 83.19 76 PRO A N 1
ATOM 545 C CA . PRO A 1 76 ? 42.578 28.852 -41.440 1.00 83.19 76 PRO A CA 1
ATOM 546 C C . PRO A 1 76 ? 44.004 28.260 -41.474 1.00 83.19 76 PRO A C 1
ATOM 548 O O . PRO A 1 76 ? 44.829 28.629 -40.640 1.00 83.19 76 PRO A O 1
ATOM 551 N N . LEU A 1 77 ? 44.317 27.321 -42.378 1.00 85.25 77 LEU A N 1
ATOM 552 C CA . LEU A 1 77 ? 45.593 26.592 -42.347 1.00 85.25 77 LEU A CA 1
ATOM 553 C C . LEU A 1 77 ? 46.766 27.443 -42.879 1.00 85.25 77 LEU A C 1
ATOM 555 O O . LEU A 1 77 ? 47.752 27.652 -42.170 1.00 85.25 77 LEU A O 1
ATOM 559 N N . GLY A 1 78 ? 46.668 27.973 -44.103 1.00 89.12 78 GLY A N 1
ATOM 560 C CA . GLY A 1 78 ? 47.686 28.859 -44.692 1.00 89.12 78 GLY A CA 1
ATOM 561 C C . GLY A 1 78 ? 48.921 28.151 -45.284 1.00 89.12 78 GLY A C 1
ATOM 562 O O . GLY A 1 78 ? 48.817 27.062 -45.846 1.00 89.12 78 GLY A O 1
ATOM 563 N N . CYS A 1 79 ? 50.095 28.799 -45.233 1.00 91.44 79 CYS A N 1
ATOM 564 C CA . CYS A 1 79 ? 51.305 28.382 -45.966 1.00 91.44 79 CYS A CA 1
ATOM 565 C C . CYS A 1 79 ? 52.426 27.801 -45.084 1.00 91.44 79 CYS A C 1
ATOM 567 O O . CYS A 1 79 ? 52.766 28.348 -44.030 1.00 91.44 79 CYS A O 1
ATOM 569 N N . PHE A 1 80 ? 53.060 26.726 -45.565 1.00 91.88 80 PHE A N 1
ATOM 570 C CA . PHE A 1 80 ? 54.076 25.953 -44.851 1.00 91.88 80 PHE A CA 1
ATOM 571 C C . PHE A 1 80 ? 55.246 25.548 -45.746 1.00 91.88 80 PHE A C 1
ATOM 573 O O . PHE A 1 80 ? 55.075 25.236 -46.923 1.00 91.88 80 PHE A O 1
ATOM 580 N N . CYS A 1 81 ? 56.428 25.457 -45.143 1.00 94.50 81 CYS A N 1
ATOM 581 C CA . CYS A 1 81 ? 57.463 24.551 -45.617 1.00 94.50 81 CYS A CA 1
ATOM 582 C C . CYS A 1 81 ? 57.037 23.089 -45.411 1.00 94.50 81 CYS A C 1
ATOM 584 O O . CYS A 1 81 ? 56.328 22.801 -44.440 1.00 94.50 81 CYS A O 1
ATOM 586 N N . PRO A 1 82 ? 57.486 22.160 -46.271 1.00 92.56 82 PRO A N 1
ATOM 587 C CA . PRO A 1 82 ? 57.238 20.733 -46.094 1.00 92.56 82 PRO A CA 1
ATOM 588 C C . PRO A 1 82 ? 57.803 20.199 -44.775 1.00 92.56 82 PRO A C 1
ATOM 590 O O . PRO A 1 82 ? 58.670 20.820 -44.151 1.00 92.56 82 PRO A O 1
ATOM 593 N N . ALA A 1 83 ? 57.320 19.026 -44.362 1.00 93.94 83 ALA A N 1
ATOM 594 C CA . ALA A 1 83 ? 57.823 18.354 -43.174 1.00 93.94 83 ALA A CA 1
ATOM 595 C C . ALA A 1 83 ? 59.348 18.154 -43.238 1.00 93.94 83 ALA A C 1
ATOM 597 O O . ALA A 1 83 ? 59.892 17.806 -44.286 1.00 93.94 83 ALA A O 1
ATOM 598 N N . GLY A 1 84 ? 60.039 18.419 -42.126 1.00 93.00 84 GLY A N 1
ATOM 599 C CA . GLY A 1 84 ? 61.503 18.386 -42.056 1.00 93.00 84 GLY A CA 1
ATOM 600 C C . GLY A 1 84 ? 62.202 19.709 -42.378 1.00 93.00 84 GLY A C 1
ATOM 601 O O . GLY A 1 84 ? 63.410 19.802 -42.147 1.00 93.00 84 GLY A O 1
ATOM 602 N N . TYR A 1 85 ? 61.479 20.734 -42.854 1.00 94.44 85 TYR A N 1
ATOM 603 C CA . TYR A 1 85 ? 62.064 21.994 -43.326 1.00 94.44 85 TYR A CA 1
ATOM 604 C C . TYR A 1 85 ? 61.387 23.258 -42.774 1.00 94.44 85 TYR A C 1
ATOM 606 O O . TYR A 1 85 ? 60.204 23.287 -42.435 1.00 94.44 85 TYR A O 1
ATOM 614 N N . LYS A 1 86 ? 62.166 24.344 -42.718 1.00 94.12 86 LYS A N 1
ATOM 615 C CA . LYS A 1 86 ? 61.777 25.675 -42.234 1.00 94.12 86 LYS A CA 1
ATOM 616 C C . LYS A 1 86 ? 62.527 26.811 -42.947 1.00 94.12 86 LYS A C 1
ATOM 618 O O . LYS A 1 86 ? 63.471 26.594 -43.709 1.00 94.12 86 LYS A O 1
ATOM 623 N N . GLY A 1 87 ? 62.134 28.047 -42.632 1.00 92.69 87 GLY A N 1
ATOM 624 C CA . GLY A 1 87 ? 62.717 29.284 -43.168 1.00 92.69 87 GLY A CA 1
ATOM 625 C C . GLY A 1 87 ? 61.943 29.842 -44.367 1.00 92.69 87 GLY A C 1
ATOM 626 O O . GLY A 1 87 ? 61.166 29.134 -44.990 1.00 92.69 87 GLY A O 1
ATOM 627 N N . LEU A 1 88 ? 62.155 31.119 -44.705 1.00 89.50 88 LEU A N 1
ATOM 628 C CA . LEU A 1 88 ? 61.362 31.843 -45.722 1.00 89.50 88 LEU A CA 1
ATOM 629 C C . LEU A 1 88 ? 61.435 31.257 -47.144 1.00 89.50 88 LEU A C 1
ATOM 631 O O . LEU A 1 88 ? 60.631 31.618 -47.995 1.00 89.50 88 LEU A O 1
ATOM 635 N N . ASN A 1 89 ? 62.414 30.395 -47.403 1.00 90.50 89 ASN A N 1
ATOM 636 C CA . ASN A 1 89 ? 62.636 29.691 -48.662 1.00 90.50 89 ASN A CA 1
ATOM 637 C C . ASN A 1 89 ? 62.660 28.161 -48.481 1.00 90.50 89 ASN A C 1
ATOM 639 O O . ASN A 1 89 ? 63.078 27.465 -49.395 1.00 90.50 89 ASN A O 1
ATOM 643 N N . CYS A 1 90 ? 62.302 27.644 -47.302 1.00 93.56 90 CYS A N 1
ATOM 644 C CA . CYS A 1 90 ? 62.180 26.213 -47.013 1.00 93.56 90 CYS A CA 1
ATOM 645 C C . CYS A 1 90 ? 63.400 25.332 -47.357 1.00 93.56 90 CYS A C 1
ATOM 647 O O . CYS A 1 90 ? 63.242 24.145 -47.632 1.00 93.56 90 CYS A O 1
ATOM 649 N N . THR A 1 91 ? 64.622 25.884 -47.335 1.00 91.88 91 THR A N 1
ATOM 650 C CA . THR A 1 91 ? 65.863 25.116 -47.571 1.00 91.88 91 THR A CA 1
ATOM 651 C C . THR A 1 91 ? 66.567 24.652 -46.298 1.00 91.88 91 THR A C 1
ATOM 653 O O . THR A 1 91 ? 67.541 23.912 -46.400 1.00 91.88 91 THR A O 1
ATOM 656 N N . SER A 1 92 ? 66.142 25.103 -45.115 1.00 94.25 92 SER A N 1
ATOM 657 C CA . SER A 1 92 ? 66.803 24.783 -43.843 1.00 94.25 92 SER A CA 1
ATOM 658 C C . SER A 1 92 ? 66.086 23.636 -43.142 1.00 94.25 92 SER A C 1
ATOM 660 O O . SER A 1 92 ? 64.878 23.717 -42.944 1.00 94.25 92 SER A O 1
ATOM 662 N N . ALA A 1 93 ? 66.814 22.595 -42.739 1.00 92.56 93 ALA A N 1
ATOM 663 C CA . ALA A 1 93 ? 66.245 21.469 -41.997 1.00 92.56 93 ALA A CA 1
ATOM 664 C C . ALA A 1 93 ? 65.802 21.852 -40.565 1.00 92.56 93 ALA A C 1
ATOM 666 O O . ALA A 1 93 ? 66.181 22.906 -40.037 1.00 92.56 93 ALA A O 1
ATOM 667 N N . CYS A 1 94 ? 65.019 20.983 -39.922 1.00 93.88 94 CYS A N 1
ATOM 668 C CA . CYS A 1 94 ? 64.656 21.120 -38.508 1.00 93.88 94 CYS A CA 1
ATOM 669 C C . CYS A 1 94 ? 65.860 21.006 -37.556 1.00 93.88 94 CYS A C 1
ATOM 671 O O . CYS A 1 94 ? 66.871 20.369 -37.856 1.00 93.88 94 CYS A O 1
ATOM 673 N N . GLU A 1 95 ? 65.735 21.612 -36.371 1.00 94.25 95 GLU A N 1
ATOM 674 C CA . GLU A 1 95 ? 66.609 21.295 -35.236 1.00 94.25 95 GLU A CA 1
ATOM 675 C C . GLU A 1 95 ? 66.218 19.939 -34.628 1.00 94.25 95 GLU A C 1
ATOM 677 O O . GLU A 1 95 ? 65.051 19.556 -34.663 1.00 94.25 95 GLU A O 1
ATOM 682 N N . ARG A 1 96 ? 67.180 19.222 -34.029 1.00 91.81 96 ARG A N 1
ATOM 683 C CA . ARG A 1 96 ? 66.890 17.984 -33.281 1.00 91.81 96 ARG A CA 1
ATOM 684 C C . ARG A 1 96 ? 65.915 18.258 -32.133 1.00 91.81 96 ARG A C 1
ATOM 686 O O . ARG A 1 96 ? 66.013 19.299 -31.488 1.00 91.81 96 ARG A O 1
ATOM 693 N N . GLY A 1 97 ? 65.012 17.313 -31.874 1.00 90.12 97 GLY A N 1
ATOM 694 C CA . GLY A 1 97 ? 63.895 17.487 -30.940 1.00 90.12 97 GLY A CA 1
ATOM 695 C C . GLY A 1 97 ? 62.703 18.264 -31.518 1.00 90.12 97 GLY A C 1
ATOM 696 O O . GLY A 1 97 ? 61.738 18.505 -30.798 1.00 90.12 97 GLY A O 1
ATOM 697 N N . LYS A 1 98 ? 62.743 18.646 -32.803 1.00 94.69 98 LYS A N 1
ATOM 698 C CA . LYS A 1 98 ? 61.605 19.205 -33.542 1.00 94.69 98 LYS A CA 1
ATOM 699 C C . LYS A 1 98 ? 61.429 18.495 -34.876 1.00 94.69 98 LYS A C 1
ATOM 701 O O . LYS A 1 98 ? 62.410 18.130 -35.523 1.00 94.69 98 LYS A O 1
ATOM 706 N N . PHE A 1 99 ? 60.183 18.358 -35.306 1.00 94.50 99 PHE A N 1
ATOM 707 C CA . PHE A 1 99 ? 59.838 17.719 -36.573 1.00 94.50 99 PHE A CA 1
ATOM 708 C C . PHE A 1 99 ? 58.704 18.467 -37.287 1.00 94.50 99 PHE A C 1
ATOM 710 O O . PHE A 1 99 ? 58.240 19.508 -36.818 1.00 94.50 99 PHE A O 1
ATOM 717 N N . GLY A 1 100 ? 58.260 17.935 -38.426 1.00 93.88 100 GLY A N 1
ATOM 718 C CA . GLY A 1 100 ? 57.015 18.339 -39.077 1.00 93.88 100 GLY A CA 1
ATOM 719 C C . GLY A 1 100 ? 57.121 19.624 -39.901 1.00 93.88 100 GLY A C 1
ATOM 720 O O . GLY A 1 100 ? 58.207 20.142 -40.177 1.00 93.88 100 GLY A O 1
ATOM 721 N N . ALA A 1 101 ? 55.977 20.099 -40.392 1.00 93.12 101 ALA A N 1
ATOM 722 C CA . ALA A 1 101 ? 55.907 21.224 -41.324 1.00 93.12 101 ALA A CA 1
ATOM 723 C C . ALA A 1 101 ? 56.249 22.558 -40.643 1.00 93.12 101 ALA A C 1
ATOM 725 O O . ALA A 1 101 ? 55.726 22.879 -39.574 1.00 93.12 101 ALA A O 1
ATOM 726 N N . ASN A 1 102 ? 57.116 23.360 -41.274 1.00 94.19 102 ASN A N 1
ATOM 727 C CA . ASN A 1 102 ? 57.791 24.515 -40.657 1.00 94.19 102 ASN A CA 1
ATOM 728 C C . ASN A 1 102 ? 58.634 24.178 -39.400 1.00 94.19 102 ASN A C 1
ATOM 730 O O . ASN A 1 102 ? 59.089 25.110 -38.732 1.00 94.19 102 ASN A O 1
ATOM 734 N N . CYS A 1 103 ? 58.852 22.899 -39.064 1.00 93.69 103 CYS A N 1
ATOM 735 C CA . CYS A 1 103 ? 59.523 22.452 -37.836 1.00 93.69 103 CYS A CA 1
ATOM 736 C C . CYS A 1 103 ? 58.899 23.020 -36.546 1.00 93.69 103 CYS A C 1
ATOM 738 O O . CYS A 1 103 ? 59.614 23.489 -35.653 1.00 93.69 103 CYS A O 1
ATOM 740 N N . LYS A 1 104 ? 57.562 23.074 -36.481 1.00 92.12 104 LYS A N 1
ATOM 741 C CA . LYS A 1 104 ? 56.820 23.675 -35.358 1.00 92.12 104 LYS A CA 1
ATOM 742 C C . LYS A 1 104 ? 56.519 22.682 -34.233 1.00 92.12 104 LYS A C 1
ATOM 744 O O . LYS A 1 104 ? 56.305 23.114 -33.106 1.00 92.12 104 LYS A O 1
ATOM 749 N N . GLN A 1 105 ? 56.495 21.397 -34.552 1.00 92.06 105 GLN A N 1
ATOM 750 C CA . GLN A 1 105 ? 56.110 20.296 -33.686 1.00 92.06 105 GLN A CA 1
ATOM 751 C C . GLN A 1 105 ? 57.311 19.872 -32.827 1.00 92.06 105 GLN A C 1
ATOM 753 O O . GLN A 1 105 ? 58.456 19.925 -33.289 1.00 92.06 105 GLN A O 1
ATOM 758 N N . GLU A 1 106 ? 57.069 19.492 -31.574 1.00 92.12 106 GLU A N 1
ATOM 759 C CA . GLU A 1 106 ? 58.107 19.049 -30.635 1.00 92.12 106 GLU A CA 1
ATOM 760 C C . GLU A 1 106 ? 58.086 17.522 -30.526 1.00 92.12 106 GLU A C 1
ATOM 762 O O . GLU A 1 106 ? 57.029 16.893 -30.554 1.00 92.12 106 GLU A O 1
ATOM 767 N N . CYS A 1 107 ? 59.264 16.911 -30.481 1.00 92.38 107 CYS A N 1
ATOM 768 C CA . CYS A 1 107 ? 59.367 15.470 -30.307 1.00 92.38 107 CYS A CA 1
ATOM 769 C C . CYS A 1 107 ? 59.167 15.108 -28.827 1.00 92.38 107 CYS A C 1
ATOM 771 O O . CYS A 1 107 ? 59.673 15.810 -27.950 1.00 92.38 107 CYS A O 1
ATOM 773 N N . HIS A 1 108 ? 58.505 13.979 -28.571 1.00 91.81 108 HIS A N 1
ATOM 774 C CA . HIS A 1 108 ? 58.347 13.384 -27.238 1.00 91.81 108 HIS A CA 1
ATOM 775 C C . HIS A 1 108 ? 58.816 11.923 -27.242 1.00 91.81 108 HIS A C 1
ATOM 777 O O . HIS A 1 108 ? 58.174 11.026 -26.703 1.00 91.81 108 HIS A O 1
ATOM 783 N N . CYS A 1 109 ? 59.951 11.677 -27.899 1.00 91.44 109 CYS A N 1
ATOM 784 C CA . CYS A 1 109 ? 60.674 10.414 -2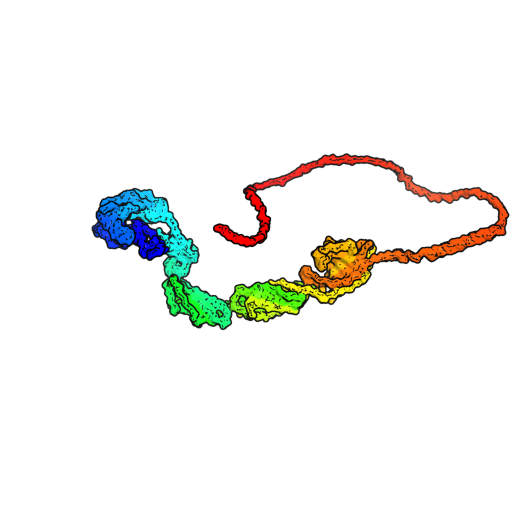7.822 1.00 91.44 109 CYS A CA 1
ATOM 785 C C . CYS A 1 109 ? 61.473 10.361 -26.513 1.00 91.44 109 CYS A C 1
ATOM 787 O O . CYS A 1 109 ? 62.1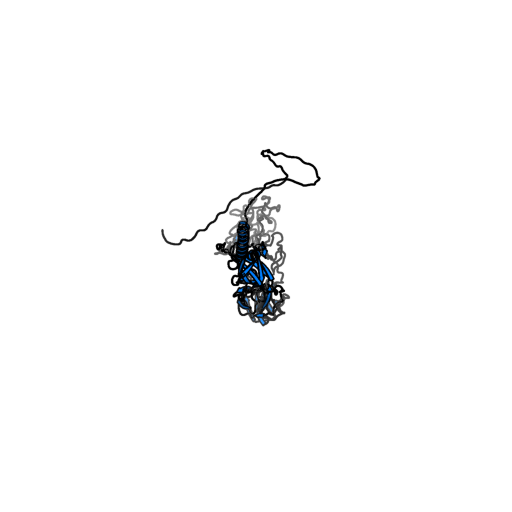00 11.356 -26.136 1.00 91.44 109 CYS A O 1
ATOM 789 N N . ALA A 1 110 ? 61.582 9.180 -25.899 1.00 88.50 110 ALA A N 1
ATOM 790 C CA . ALA A 1 110 ? 62.445 8.937 -24.737 1.00 88.50 110 ALA A CA 1
ATOM 791 C C . ALA A 1 110 ? 63.896 9.395 -24.989 1.00 88.50 110 ALA A C 1
ATOM 793 O O . ALA A 1 110 ? 64.586 9.866 -24.082 1.00 88.50 110 ALA A O 1
ATOM 794 N N . ASN A 1 111 ? 64.343 9.332 -26.249 1.00 89.50 111 ASN A N 1
ATOM 795 C CA . ASN A 1 111 ? 65.510 10.052 -26.731 1.00 89.50 111 ASN A CA 1
ATOM 796 C C . ASN A 1 111 ? 65.180 10.933 -27.950 1.00 89.50 111 ASN A C 1
ATOM 798 O O . ASN A 1 111 ? 65.349 10.534 -29.101 1.00 89.50 111 ASN A O 1
ATOM 802 N N . ASN A 1 112 ? 64.833 12.197 -27.704 1.00 88.00 112 ASN A N 1
ATOM 803 C CA . ASN A 1 112 ? 64.564 13.220 -28.728 1.00 88.00 112 ASN A CA 1
ATOM 804 C C . ASN A 1 112 ? 65.701 13.515 -29.737 1.00 88.00 112 ASN A C 1
ATOM 806 O O . ASN A 1 112 ? 65.502 14.298 -30.671 1.00 88.00 112 ASN A O 1
ATOM 810 N N . SER A 1 113 ? 66.884 12.900 -29.606 1.00 86.06 113 SER A N 1
ATOM 811 C CA . SER A 1 113 ? 67.908 12.922 -30.665 1.00 86.06 113 SER A CA 1
ATOM 812 C C . SER A 1 113 ? 67.704 11.868 -31.767 1.00 86.06 113 SER A C 1
ATOM 814 O O . SER A 1 113 ? 68.325 12.005 -32.820 1.00 86.06 113 SER A O 1
ATOM 816 N N . LEU A 1 114 ? 66.814 10.890 -31.541 1.00 86.44 114 LEU A N 1
ATOM 817 C CA . LEU A 1 114 ? 66.403 9.809 -32.454 1.00 86.44 114 LEU A CA 1
ATOM 818 C C . LEU A 1 114 ? 65.026 10.059 -33.107 1.00 86.44 114 LEU A C 1
ATOM 820 O O . LEU A 1 114 ? 64.405 9.143 -33.640 1.00 86.44 114 LEU A O 1
ATOM 824 N N . CYS A 1 115 ? 64.528 11.295 -33.033 1.00 91.69 115 CYS A N 1
ATOM 825 C CA . CYS A 1 115 ? 63.274 11.716 -33.652 1.00 91.69 115 CYS A CA 1
ATOM 826 C C . CYS A 1 115 ? 63.491 12.082 -35.130 1.00 91.69 115 CYS A C 1
ATOM 828 O O . CYS A 1 115 ? 64.279 12.982 -35.447 1.00 91.69 115 CYS A O 1
ATOM 830 N N . ALA A 1 116 ? 62.775 11.420 -36.037 1.00 92.12 116 ALA A N 1
ATOM 831 C CA . ALA A 1 116 ? 62.850 11.676 -37.471 1.00 92.12 116 ALA A CA 1
ATOM 832 C C . ALA A 1 116 ? 62.197 13.024 -37.851 1.00 92.12 116 ALA A C 1
ATOM 834 O O . ALA A 1 116 ? 61.002 13.241 -37.657 1.00 92.12 116 ALA A O 1
ATOM 835 N N . LEU A 1 117 ? 62.986 13.937 -38.431 1.00 92.75 117 LEU A N 1
ATOM 836 C CA . LEU A 1 117 ? 62.633 15.361 -38.584 1.00 92.75 117 LEU A CA 1
ATOM 837 C C . LEU A 1 117 ? 61.386 15.649 -39.446 1.00 92.75 117 LEU A C 1
ATOM 839 O O . LEU A 1 117 ? 60.798 16.721 -39.327 1.00 92.75 117 LEU A O 1
ATOM 843 N N . ASP A 1 118 ? 60.969 14.739 -40.322 1.00 91.12 118 ASP A N 1
ATOM 844 C CA . ASP A 1 118 ? 59.800 14.905 -41.194 1.00 91.12 118 ASP A CA 1
ATOM 845 C C . ASP A 1 118 ? 58.607 14.001 -40.853 1.00 91.12 118 ASP A C 1
ATOM 847 O O . ASP A 1 118 ? 57.539 14.179 -41.429 1.00 91.12 118 ASP A O 1
ATOM 851 N N . THR A 1 119 ? 58.742 13.086 -39.892 1.00 90.12 119 THR A N 1
ATOM 852 C CA . THR A 1 119 ? 57.675 12.137 -39.513 1.00 90.12 119 THR A CA 1
ATOM 853 C C . THR A 1 119 ? 57.357 12.143 -38.014 1.00 90.12 119 THR A C 1
ATOM 855 O O . THR A 1 119 ? 56.256 11.769 -37.615 1.00 90.12 119 THR A O 1
ATOM 858 N N . GLY A 1 120 ? 58.301 12.580 -37.176 1.00 89.81 120 GLY A N 1
ATOM 859 C CA . GLY A 1 120 ? 58.224 12.512 -35.715 1.00 89.81 120 GLY A CA 1
ATOM 860 C C . GLY A 1 120 ? 58.494 11.116 -35.145 1.00 89.81 120 GLY A C 1
ATOM 861 O O . GLY A 1 120 ? 58.519 10.957 -33.931 1.00 89.81 120 GLY A O 1
ATOM 862 N N . LEU A 1 121 ? 58.682 10.100 -35.998 1.00 90.19 121 LEU A N 1
ATOM 863 C CA . LEU A 1 121 ? 58.900 8.718 -35.568 1.00 90.19 121 LEU A CA 1
ATOM 864 C C . LEU A 1 121 ? 60.188 8.610 -34.740 1.00 90.19 121 LEU A C 1
ATOM 866 O O . LEU A 1 121 ? 61.227 9.150 -35.126 1.00 90.19 121 LEU A O 1
ATOM 870 N N . CYS A 1 122 ? 60.112 7.886 -33.627 1.00 88.56 122 CYS A N 1
ATOM 871 C CA . CYS A 1 122 ? 61.237 7.621 -32.735 1.00 88.56 122 CYS A CA 1
ATOM 872 C C . CYS A 1 122 ? 61.921 6.314 -33.160 1.00 88.56 122 CYS A C 1
ATOM 874 O O . CYS A 1 122 ? 61.281 5.262 -33.146 1.00 88.56 122 CYS A O 1
ATOM 876 N N . GLU A 1 123 ? 63.206 6.342 -33.537 1.00 84.75 123 GLU A N 1
ATOM 877 C CA . GLU A 1 123 ? 63.912 5.139 -34.036 1.00 84.75 123 GLU A CA 1
ATOM 878 C C . GLU A 1 123 ? 63.979 3.994 -32.999 1.00 84.75 123 GLU A C 1
ATOM 880 O O . GLU A 1 123 ? 64.059 2.821 -33.364 1.00 84.75 123 GLU A O 1
ATOM 885 N N . ASP A 1 124 ? 63.910 4.321 -31.706 1.00 82.56 124 ASP A N 1
ATOM 886 C CA . ASP A 1 124 ? 63.860 3.375 -30.584 1.00 82.56 124 ASP A CA 1
ATOM 887 C C . ASP A 1 124 ? 62.441 2.864 -30.256 1.00 82.56 124 ASP A C 1
ATOM 889 O O . ASP A 1 124 ? 62.305 1.898 -29.504 1.00 82.56 124 ASP A O 1
ATOM 893 N N . ASN A 1 125 ? 61.399 3.457 -30.853 1.00 80.25 125 ASN A N 1
ATOM 894 C CA . ASN A 1 125 ? 59.980 3.247 -30.539 1.00 80.25 125 ASN A CA 1
ATOM 895 C C . ASN A 1 125 ? 59.646 3.467 -29.046 1.00 80.25 125 ASN A C 1
ATOM 897 O O . ASN A 1 125 ? 58.770 2.794 -28.501 1.00 80.25 125 ASN A O 1
ATOM 901 N N . GLN A 1 126 ? 60.344 4.390 -28.371 1.00 83.19 126 GLN A N 1
ATOM 902 C CA . GLN A 1 126 ? 60.096 4.735 -26.968 1.00 83.19 126 GLN A CA 1
ATOM 903 C C . GLN A 1 126 ? 59.656 6.194 -26.831 1.00 83.19 126 GLN A C 1
ATOM 905 O O . GLN A 1 126 ? 60.316 7.104 -27.332 1.00 83.19 126 GLN A O 1
ATOM 910 N N . CYS A 1 127 ? 58.557 6.416 -26.113 1.00 86.19 127 CYS A N 1
ATOM 911 C CA . CYS A 1 127 ? 58.027 7.745 -25.815 1.00 86.19 127 CYS A CA 1
ATOM 912 C C . CYS A 1 127 ? 58.524 8.275 -24.463 1.00 86.19 127 CYS A C 1
ATOM 914 O O . CYS A 1 127 ? 58.937 7.511 -23.592 1.00 86.19 127 CYS A O 1
ATOM 916 N N . GLU A 1 128 ? 58.493 9.595 -24.305 1.00 87.19 128 GLU A N 1
ATOM 917 C CA . GLU A 1 128 ? 58.643 10.288 -23.025 1.00 87.19 128 GLU A CA 1
ATOM 918 C C . GLU A 1 128 ? 57.460 9.950 -22.093 1.00 87.19 128 GLU A C 1
ATOM 920 O O . GLU A 1 128 ? 56.345 9.719 -22.566 1.00 87.19 128 GLU A O 1
ATOM 925 N N . ASP A 1 129 ? 57.689 9.911 -20.774 1.00 80.38 129 ASP A N 1
ATOM 926 C CA . ASP A 1 129 ? 56.645 9.594 -19.788 1.00 80.38 129 ASP A CA 1
ATOM 927 C C . ASP A 1 129 ? 55.424 10.519 -19.971 1.00 80.38 129 ASP A C 1
ATOM 929 O O . ASP A 1 129 ? 55.543 11.746 -19.910 1.00 80.38 129 ASP A O 1
ATOM 933 N N . GLY A 1 130 ? 54.240 9.933 -20.176 1.00 77.19 130 GLY A N 1
ATOM 934 C CA . GLY A 1 130 ? 53.010 10.676 -20.472 1.00 77.19 130 GLY A CA 1
ATOM 935 C C . GLY A 1 130 ? 52.695 10.858 -21.964 1.00 77.19 130 GLY A C 1
ATOM 936 O O . GLY A 1 130 ? 51.776 11.614 -22.282 1.00 77.19 130 GLY A O 1
ATOM 937 N N . TRP A 1 131 ? 53.404 10.176 -22.872 1.00 82.56 131 TRP A N 1
ATOM 938 C CA . TRP A 1 131 ? 53.133 10.183 -24.317 1.00 82.56 131 TRP A CA 1
ATOM 939 C C . TRP A 1 131 ? 53.014 8.771 -24.913 1.00 82.56 131 TRP A C 1
ATOM 941 O O . TRP A 1 131 ? 53.700 7.839 -24.494 1.00 82.56 131 TRP A O 1
ATOM 951 N N . ARG A 1 132 ? 52.159 8.620 -25.933 1.00 79.00 132 ARG A N 1
ATOM 952 C CA . ARG A 1 132 ? 51.909 7.378 -26.683 1.00 79.00 132 ARG A CA 1
ATOM 953 C C . ARG A 1 132 ? 51.705 7.621 -28.190 1.00 79.00 132 ARG A C 1
ATOM 955 O O . ARG A 1 132 ? 51.718 8.754 -28.675 1.00 79.00 132 ARG A O 1
ATOM 962 N N . GLY A 1 133 ? 51.516 6.536 -28.944 1.00 73.62 133 GLY A N 1
ATOM 963 C CA . GLY A 1 133 ? 51.388 6.544 -30.409 1.00 73.62 133 GLY A CA 1
ATOM 964 C C . GLY A 1 133 ? 52.731 6.409 -31.142 1.00 73.62 133 GLY A C 1
ATOM 965 O O . GLY A 1 133 ? 53.795 6.593 -30.560 1.00 73.62 133 GLY A O 1
ATOM 966 N N . THR A 1 134 ? 52.698 6.079 -32.436 1.00 72.31 134 THR A N 1
ATOM 967 C CA . THR A 1 134 ? 53.890 5.678 -33.221 1.00 72.31 134 THR A CA 1
ATOM 968 C C . THR A 1 134 ? 54.944 6.774 -33.410 1.00 72.31 134 THR A C 1
ATOM 970 O O . THR A 1 134 ? 56.118 6.461 -33.600 1.00 72.31 134 THR A O 1
ATOM 973 N N . ASN A 1 135 ? 54.555 8.049 -33.333 1.00 83.56 135 ASN A N 1
ATOM 974 C CA . ASN A 1 135 ? 55.459 9.204 -33.287 1.00 83.56 135 ASN A CA 1
ATOM 975 C C . ASN A 1 135 ? 55.413 9.961 -31.941 1.00 83.56 135 ASN A C 1
ATOM 977 O O . ASN A 1 135 ? 55.860 11.105 -31.849 1.00 83.56 135 ASN A O 1
ATOM 981 N N . CYS A 1 136 ? 54.860 9.329 -30.899 1.00 86.25 136 CYS A N 1
ATOM 982 C CA . CYS A 1 136 ? 54.745 9.876 -29.547 1.00 86.25 136 CYS A CA 1
ATOM 983 C C . CYS A 1 136 ? 54.043 11.248 -29.473 1.00 86.25 136 CYS A C 1
ATOM 985 O O . CYS A 1 136 ? 54.420 12.092 -28.673 1.00 86.25 136 CYS A O 1
ATOM 987 N N . GLN A 1 137 ? 53.049 11.507 -30.333 1.00 85.06 137 GLN A N 1
ATOM 988 C CA . GLN A 1 137 ? 52.307 12.782 -30.378 1.00 85.06 137 GLN A CA 1
ATOM 989 C C . GLN A 1 137 ? 50.925 12.730 -29.710 1.00 85.06 137 GLN A C 1
ATOM 991 O O . GLN A 1 137 ? 50.187 13.715 -29.753 1.00 85.06 137 GLN A O 1
ATOM 996 N N . LEU A 1 138 ? 50.556 11.599 -29.105 1.00 77.25 138 LEU A N 1
ATOM 997 C CA . LEU A 1 138 ? 49.341 11.464 -28.304 1.00 77.25 138 LEU A CA 1
ATOM 998 C C . LEU A 1 138 ? 49.722 11.563 -26.829 1.00 77.25 138 LEU A C 1
ATOM 1000 O O . LEU A 1 138 ? 50.674 10.915 -26.406 1.00 77.25 138 LEU A O 1
ATOM 1004 N N . VAL A 1 139 ? 48.990 12.348 -26.043 1.00 73.44 139 VAL A N 1
ATOM 1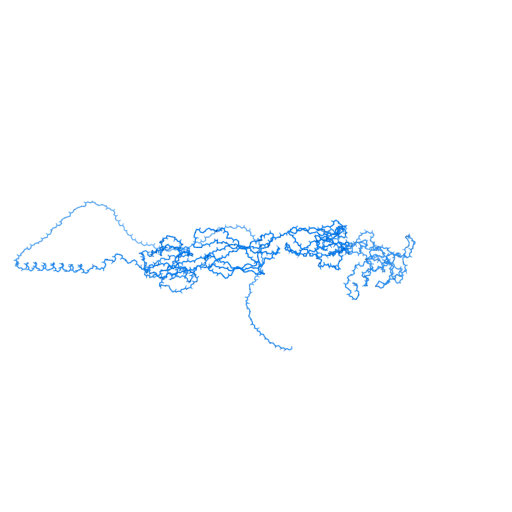005 C CA . VAL A 1 139 ? 49.179 12.374 -24.585 1.00 73.44 139 VAL A CA 1
ATOM 1006 C C . VAL A 1 139 ? 48.597 11.088 -23.999 1.00 73.44 139 VAL A C 1
ATOM 1008 O O . VAL A 1 139 ? 47.488 10.697 -24.358 1.00 73.44 139 VAL A O 1
ATOM 1011 N N . ASP A 1 140 ? 49.328 10.446 -23.092 1.00 65.31 140 ASP A N 1
ATOM 1012 C CA . ASP A 1 140 ? 48.879 9.269 -22.343 1.00 65.31 140 ASP A CA 1
ATOM 1013 C C . ASP A 1 140 ? 47.921 9.699 -21.218 1.00 65.31 140 ASP A C 1
ATOM 1015 O O . ASP A 1 140 ? 48.265 9.783 -20.038 1.00 65.31 140 ASP A O 1
ATOM 1019 N N . ALA A 1 141 ? 46.710 10.078 -21.625 1.00 59.53 141 ALA A N 1
ATOM 1020 C CA . ALA A 1 141 ? 45.597 10.431 -20.758 1.00 59.53 141 ALA A CA 1
ATOM 1021 C C . ALA A 1 141 ? 44.400 9.531 -21.102 1.00 59.53 141 ALA A C 1
ATOM 1023 O O . ALA A 1 141 ? 44.118 9.357 -22.288 1.00 59.53 141 ALA A O 1
ATOM 1024 N N . PRO A 1 142 ? 43.688 8.981 -20.100 1.00 58.59 142 PRO A N 1
ATOM 1025 C CA . PRO A 1 142 ? 42.597 8.048 -20.349 1.00 58.59 142 PRO A CA 1
ATOM 1026 C C . PRO A 1 142 ? 41.452 8.722 -21.107 1.00 58.59 142 PRO A C 1
ATOM 1028 O O . PRO A 1 142 ? 41.116 9.882 -20.835 1.00 58.59 142 PRO A O 1
ATOM 1031 N N . CYS A 1 143 ? 40.820 7.974 -22.011 1.00 62.75 143 CYS A N 1
ATOM 1032 C CA . CYS A 1 143 ? 39.630 8.429 -22.720 1.00 62.75 143 CYS A CA 1
ATOM 1033 C C . CYS A 1 143 ? 38.526 8.906 -21.764 1.00 62.75 143 CYS A C 1
ATOM 1035 O O . CYS A 1 143 ? 38.351 8.395 -20.653 1.00 62.75 143 CYS A O 1
ATOM 1037 N N . LEU A 1 144 ? 37.747 9.895 -22.215 1.00 63.94 144 LEU A N 1
ATOM 1038 C CA . LEU A 1 144 ? 36.545 10.303 -21.495 1.00 63.94 144 LEU A CA 1
ATOM 1039 C C . LEU A 1 144 ? 35.513 9.157 -21.493 1.00 63.94 144 LEU A C 1
ATOM 1041 O O . LEU A 1 144 ? 35.418 8.426 -22.481 1.00 63.94 144 LEU A O 1
ATOM 1045 N N . PRO A 1 145 ? 34.701 9.027 -20.428 1.00 63.72 145 PRO A N 1
ATOM 1046 C CA . PRO A 1 145 ? 33.572 8.100 -20.408 1.00 63.72 145 PRO A CA 1
ATOM 1047 C C . PRO A 1 145 ? 32.679 8.297 -21.651 1.00 63.72 145 PRO A C 1
ATOM 1049 O O . PRO A 1 145 ? 32.345 9.431 -22.000 1.00 63.72 145 PRO A O 1
ATOM 1052 N N . GLY A 1 146 ? 32.336 7.205 -22.346 1.00 63.47 146 GLY A N 1
ATOM 1053 C CA . GLY A 1 146 ? 31.558 7.215 -23.596 1.00 63.47 146 GLY A CA 1
ATOM 1054 C C . GLY A 1 146 ? 32.331 6.957 -24.893 1.00 63.47 146 GLY A C 1
ATOM 1055 O O . GLY A 1 146 ? 31.690 6.726 -25.921 1.00 63.47 146 GLY A O 1
ATOM 1056 N N . VAL A 1 147 ? 33.669 6.983 -24.877 1.00 68.19 147 VAL A N 1
ATOM 1057 C CA . VAL A 1 147 ? 34.500 6.861 -26.090 1.00 68.19 147 VAL A CA 1
ATOM 1058 C C . VAL A 1 147 ? 35.738 5.979 -25.905 1.00 68.19 147 VAL A C 1
ATOM 1060 O O . VAL A 1 147 ? 36.295 5.882 -24.815 1.00 68.19 147 VAL A O 1
ATOM 1063 N N . TYR A 1 148 ? 36.185 5.352 -26.996 1.00 67.81 148 TYR A N 1
ATOM 1064 C CA . TYR A 1 148 ? 37.344 4.455 -27.045 1.00 67.81 148 TYR A CA 1
ATOM 1065 C C . TYR A 1 148 ? 38.186 4.656 -28.326 1.00 67.81 148 TYR A C 1
ATOM 1067 O O . TYR A 1 148 ? 37.917 5.546 -29.143 1.00 67.81 148 TYR A O 1
ATOM 1075 N N . GLY A 1 149 ? 39.220 3.823 -28.490 1.00 57.91 149 GLY A N 1
ATOM 1076 C CA . GLY A 1 149 ? 40.159 3.852 -29.617 1.00 57.91 149 GLY A CA 1
ATOM 1077 C C . GLY A 1 149 ? 41.307 4.845 -29.417 1.00 57.91 149 GLY A C 1
ATOM 1078 O O . GLY A 1 149 ? 41.259 5.690 -28.526 1.00 57.91 149 GLY A O 1
ATOM 1079 N N . ASP A 1 150 ? 42.339 4.769 -30.266 1.00 58.97 150 ASP A N 1
ATOM 1080 C CA . ASP A 1 150 ? 43.606 5.506 -30.088 1.00 58.97 150 ASP A CA 1
ATOM 1081 C C . ASP A 1 150 ? 43.449 7.029 -29.902 1.00 58.97 150 ASP A C 1
ATOM 1083 O O . ASP A 1 150 ? 44.294 7.649 -29.254 1.00 58.97 150 ASP A O 1
ATOM 1087 N N . PHE A 1 151 ? 42.371 7.615 -30.436 1.00 60.34 151 PHE A N 1
ATOM 1088 C CA . PHE A 1 151 ? 42.056 9.051 -30.404 1.00 60.34 151 PHE A CA 1
ATOM 1089 C C . PHE A 1 151 ? 40.849 9.405 -29.516 1.00 60.34 151 PHE A C 1
ATOM 1091 O O . PHE A 1 151 ? 40.427 10.560 -29.511 1.00 60.34 151 PHE A O 1
ATOM 1098 N N . CYS A 1 152 ? 40.283 8.439 -28.782 1.00 63.53 152 CYS A N 1
ATOM 1099 C CA . CYS A 1 152 ? 39.101 8.622 -27.931 1.00 63.53 152 CYS A CA 1
ATOM 1100 C C . CYS A 1 152 ? 37.906 9.263 -28.665 1.00 63.53 152 CYS A C 1
ATOM 1102 O O . CYS A 1 152 ? 37.241 10.154 -28.135 1.00 63.53 152 CYS A O 1
ATOM 1104 N N . ASN A 1 153 ? 37.651 8.838 -29.906 1.00 63.47 153 ASN A N 1
ATOM 1105 C CA . ASN A 1 153 ? 36.599 9.382 -30.770 1.00 63.47 153 ASN A CA 1
ATOM 1106 C C . ASN A 1 153 ? 35.627 8.321 -31.321 1.00 63.47 153 ASN A C 1
ATOM 1108 O O . ASN A 1 153 ? 34.639 8.684 -31.958 1.00 63.47 153 ASN A O 1
ATOM 1112 N N . LEU A 1 154 ? 35.853 7.030 -31.049 1.00 63.69 154 LEU A N 1
ATOM 1113 C CA . LEU A 1 154 ? 34.896 5.970 -31.371 1.00 63.69 154 LEU A CA 1
ATOM 1114 C C . LEU A 1 154 ? 33.852 5.876 -30.241 1.00 63.69 154 LEU A C 1
ATOM 1116 O O . LEU A 1 154 ? 34.246 5.669 -29.093 1.00 63.69 154 LEU A O 1
ATOM 1120 N N . PRO A 1 155 ? 32.542 6.042 -30.505 1.00 67.94 155 PRO A N 1
ATOM 1121 C CA . PRO A 1 155 ? 31.508 5.955 -29.474 1.00 67.94 155 PRO A CA 1
ATOM 1122 C C . PRO A 1 155 ? 31.163 4.495 -29.148 1.00 67.94 155 PRO A C 1
ATOM 1124 O O . PRO A 1 155 ? 31.036 3.674 -30.054 1.00 67.94 155 PRO A O 1
ATOM 1127 N N . CYS A 1 156 ? 30.958 4.179 -27.867 1.00 70.31 156 CYS A N 1
ATOM 1128 C CA . CYS A 1 156 ? 30.550 2.844 -27.413 1.00 70.31 156 CYS A CA 1
ATOM 1129 C C . CYS A 1 156 ? 29.076 2.809 -26.966 1.00 70.31 156 CYS A C 1
ATOM 1131 O O . CYS A 1 156 ? 28.582 3.752 -26.343 1.00 70.31 156 CYS A O 1
ATOM 1133 N N . SER A 1 157 ? 28.371 1.704 -27.239 1.00 73.88 157 SER A N 1
ATOM 1134 C CA . SER A 1 157 ? 26.941 1.544 -26.903 1.00 73.88 157 SER A CA 1
ATOM 1135 C C . SER A 1 157 ? 26.694 0.488 -25.815 1.00 73.88 157 SER A C 1
ATOM 1137 O O . SER A 1 157 ? 25.939 -0.466 -26.019 1.00 73.88 157 SER A O 1
ATOM 1139 N N . CYS A 1 158 ? 27.339 0.623 -24.653 1.00 74.25 158 CYS A N 1
ATOM 1140 C CA . CYS A 1 158 ? 27.152 -0.297 -23.523 1.00 74.25 158 CYS A CA 1
ATOM 1141 C C . CYS A 1 158 ? 25.753 -0.187 -22.877 1.00 74.25 158 CYS A C 1
ATOM 1143 O O . CYS A 1 158 ? 25.137 0.881 -22.872 1.00 74.25 158 CYS A O 1
ATOM 1145 N N . SER A 1 159 ? 25.276 -1.281 -22.269 1.00 70.81 159 SER A N 1
ATOM 1146 C CA . SER A 1 159 ? 23.971 -1.361 -21.583 1.00 70.81 159 SER A CA 1
ATOM 1147 C C . SER A 1 159 ? 23.766 -0.316 -20.477 1.00 70.81 159 SER A C 1
ATOM 1149 O O . SER A 1 159 ? 22.653 0.183 -20.315 1.00 70.81 159 SER A O 1
ATOM 1151 N N . ASP A 1 160 ? 24.818 0.028 -19.729 1.00 67.00 160 ASP A N 1
ATOM 1152 C CA . ASP A 1 160 ? 24.757 0.971 -18.597 1.00 67.00 160 ASP A CA 1
ATOM 1153 C C . ASP A 1 160 ? 24.914 2.446 -19.020 1.00 67.00 160 ASP A C 1
ATOM 1155 O O . ASP A 1 160 ? 24.976 3.340 -18.176 1.00 67.00 160 ASP A O 1
ATOM 1159 N N . GLY A 1 161 ? 24.974 2.712 -20.330 1.00 60.69 161 GLY A N 1
ATOM 1160 C CA . GLY A 1 161 ? 25.338 4.004 -20.907 1.00 60.69 161 GLY A CA 1
ATOM 1161 C C . GLY A 1 161 ? 26.809 4.066 -21.329 1.00 60.69 161 GLY A C 1
ATOM 1162 O O . GLY A 1 161 ? 27.564 3.110 -21.167 1.00 60.69 161 GLY A O 1
ATOM 1163 N N . GLY A 1 162 ? 27.218 5.204 -21.898 1.00 58.28 162 GLY A N 1
ATOM 1164 C CA . GLY A 1 162 ? 28.565 5.370 -22.459 1.00 58.28 162 GLY A CA 1
ATOM 1165 C C . GLY A 1 162 ? 29.694 5.203 -21.435 1.00 58.28 162 GLY A C 1
ATOM 1166 O O . GLY A 1 162 ? 30.776 4.737 -21.780 1.00 58.28 162 GLY A O 1
ATOM 1167 N N . ASP A 1 163 ? 29.439 5.513 -20.163 1.00 58.88 163 ASP A N 1
ATOM 1168 C CA . ASP A 1 163 ? 30.464 5.567 -19.116 1.00 58.88 163 ASP A CA 1
ATOM 1169 C C . ASP A 1 163 ? 31.100 4.203 -18.754 1.00 58.88 163 ASP A C 1
ATOM 1171 O O . ASP A 1 163 ? 31.972 4.140 -17.888 1.00 58.88 163 ASP A O 1
ATOM 1175 N N . ALA A 1 164 ? 30.668 3.112 -19.399 1.00 59.97 164 ALA A N 1
ATOM 1176 C CA . ALA A 1 164 ? 31.028 1.734 -19.070 1.00 59.97 164 ALA A CA 1
ATOM 1177 C C . ALA A 1 164 ? 32.062 1.061 -20.003 1.00 59.97 164 ALA A C 1
ATOM 1179 O O . ALA A 1 164 ? 32.466 -0.066 -19.710 1.00 59.97 164 ALA A O 1
ATOM 1180 N N . CYS A 1 165 ? 32.503 1.693 -21.101 1.00 63.06 165 CYS A N 1
ATOM 1181 C CA . CYS A 1 165 ? 33.577 1.139 -21.944 1.00 63.06 165 CYS A CA 1
ATOM 1182 C C . CYS A 1 165 ? 34.980 1.560 -21.466 1.00 63.06 165 CYS A C 1
ATOM 1184 O O . CYS A 1 165 ? 35.169 2.635 -20.902 1.00 63.06 165 CYS A O 1
ATOM 1186 N N . SER A 1 166 ? 35.975 0.690 -21.685 1.00 57.25 166 SER A N 1
ATOM 1187 C CA . SER A 1 166 ? 37.361 0.870 -21.225 1.00 57.25 166 SER A CA 1
ATOM 1188 C C . SER A 1 166 ? 38.360 0.758 -22.379 1.00 57.25 166 SER A C 1
ATOM 1190 O O . SER A 1 166 ? 38.245 -0.127 -23.227 1.00 57.25 166 SER A O 1
ATOM 1192 N N . GLU A 1 167 ? 39.359 1.640 -22.389 1.00 55.06 167 GLU A N 1
ATOM 1193 C CA . GLU A 1 167 ? 40.243 1.943 -23.528 1.00 55.06 167 GLU A CA 1
ATOM 1194 C C . GLU A 1 167 ? 41.047 0.746 -24.074 1.00 55.06 167 GLU A C 1
ATOM 1196 O O . GLU A 1 167 ? 41.354 0.712 -25.261 1.00 55.06 167 GLU A O 1
ATOM 1201 N N . VAL A 1 168 ? 41.359 -0.257 -23.241 1.00 53.41 168 VAL A N 1
ATOM 1202 C CA . VAL A 1 168 ? 42.288 -1.352 -23.599 1.00 53.41 168 VAL A CA 1
ATOM 1203 C C . VAL A 1 168 ? 41.627 -2.495 -24.384 1.00 53.41 168 VAL A C 1
ATOM 1205 O O . VAL A 1 168 ? 42.292 -3.144 -25.187 1.00 53.41 168 VAL A O 1
ATOM 1208 N N . GLU A 1 169 ? 40.334 -2.759 -24.169 1.00 53.38 169 GLU A N 1
ATOM 1209 C CA . GLU A 1 169 ? 39.612 -3.869 -24.828 1.00 53.38 169 GLU A CA 1
ATOM 1210 C C . GLU A 1 169 ? 38.204 -3.490 -25.328 1.00 53.38 169 GLU A C 1
ATOM 1212 O O . GLU A 1 169 ? 37.519 -4.339 -25.888 1.00 53.38 169 GLU A O 1
ATOM 1217 N N . ALA A 1 170 ? 37.735 -2.255 -25.092 1.00 52.06 170 ALA A N 1
ATOM 1218 C CA . ALA A 1 170 ? 36.376 -1.747 -25.367 1.00 52.06 170 ALA A CA 1
ATOM 1219 C C . ALA A 1 170 ? 35.198 -2.532 -24.730 1.00 52.06 170 ALA A C 1
ATOM 1221 O O . ALA A 1 170 ? 34.044 -2.130 -24.846 1.00 52.06 170 ALA A O 1
ATOM 1222 N N . ASN A 1 171 ? 35.505 -3.605 -24.002 1.00 63.97 171 ASN A N 1
ATOM 1223 C CA . ASN A 1 171 ? 34.600 -4.603 -23.441 1.00 63.97 171 ASN A CA 1
ATOM 1224 C C . ASN A 1 171 ? 33.569 -4.015 -22.454 1.00 63.97 171 ASN A C 1
ATOM 1226 O O . ASN A 1 171 ? 33.877 -3.767 -21.285 1.00 63.97 171 ASN A O 1
ATOM 1230 N N . CYS A 1 172 ? 32.329 -3.834 -22.915 1.00 69.94 172 CYS A N 1
ATOM 1231 C CA . CYS A 1 172 ? 31.197 -3.430 -22.080 1.00 69.94 172 CYS A CA 1
ATOM 1232 C C . CYS A 1 172 ? 30.856 -4.519 -21.043 1.00 69.94 172 CYS A C 1
ATOM 1234 O O . CYS A 1 172 ? 30.271 -5.550 -21.380 1.00 69.94 172 CYS A O 1
ATOM 1236 N N . GLY A 1 173 ? 31.155 -4.271 -19.763 1.00 65.50 173 GLY A N 1
ATOM 1237 C CA . GLY A 1 173 ? 31.066 -5.276 -18.688 1.00 65.50 173 GLY A CA 1
ATOM 1238 C C . GLY A 1 173 ? 29.684 -5.912 -18.451 1.00 65.50 173 GLY A C 1
ATOM 1239 O O . GLY A 1 173 ? 29.610 -7.023 -17.924 1.00 65.50 173 GLY A O 1
ATOM 1240 N N . HIS A 1 174 ? 28.601 -5.251 -18.877 1.00 68.38 174 HIS A N 1
ATOM 1241 C CA . HIS A 1 174 ? 27.222 -5.767 -18.848 1.00 68.38 174 HIS A CA 1
ATOM 1242 C C . HIS A 1 174 ? 26.603 -5.919 -20.258 1.00 68.38 174 HIS A C 1
ATOM 1244 O O . HIS A 1 174 ? 25.381 -5.966 -20.420 1.00 68.38 174 HIS A O 1
ATOM 1250 N N . GLY A 1 175 ? 27.444 -6.021 -21.292 1.00 68.88 175 GLY A N 1
ATOM 1251 C CA . GLY A 1 175 ? 27.041 -6.200 -22.687 1.00 68.88 175 GLY A CA 1
ATOM 1252 C C . GLY A 1 175 ? 26.537 -4.928 -23.377 1.00 68.88 175 GLY A C 1
ATOM 1253 O O . GLY A 1 175 ? 26.657 -3.815 -22.859 1.00 68.88 175 GLY A O 1
ATOM 1254 N N . CYS A 1 176 ? 25.989 -5.115 -24.579 1.00 68.50 176 CYS A N 1
ATOM 1255 C CA . CYS A 1 176 ? 25.568 -4.036 -25.470 1.00 68.50 176 CYS A CA 1
ATOM 1256 C C . CYS A 1 176 ? 24.112 -3.616 -25.278 1.00 68.50 176 CYS A C 1
ATOM 1258 O O . CYS A 1 176 ?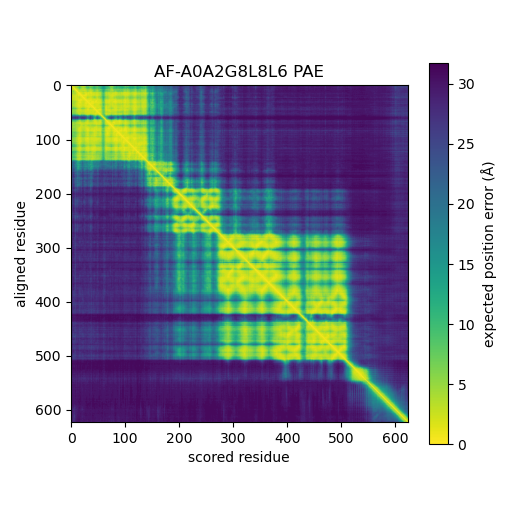 23.214 -4.456 -25.170 1.00 68.50 176 CYS A O 1
ATOM 1260 N N . ALA A 1 177 ? 23.865 -2.311 -25.377 1.00 66.62 177 ALA A N 1
ATOM 1261 C CA . ALA A 1 177 ? 22.528 -1.774 -25.553 1.00 66.62 177 ALA A CA 1
ATOM 1262 C C . ALA A 1 177 ? 21.964 -2.227 -26.913 1.00 66.62 177 ALA A C 1
ATOM 1264 O O . ALA A 1 177 ? 22.588 -2.051 -27.958 1.00 66.62 177 ALA A O 1
ATOM 1265 N N . VAL A 1 178 ? 20.765 -2.807 -26.922 1.00 62.06 178 VAL A N 1
ATOM 1266 C CA . VAL A 1 178 ? 20.124 -3.302 -28.154 1.00 62.06 178 VAL A CA 1
ATOM 1267 C C . VAL A 1 178 ? 19.803 -2.100 -29.066 1.00 62.06 178 VAL A C 1
ATOM 1269 O O . VAL A 1 178 ? 19.169 -1.160 -28.581 1.00 62.06 178 VAL A O 1
ATOM 1272 N N . PRO A 1 179 ? 20.217 -2.073 -30.355 1.00 59.69 179 PRO A N 1
ATOM 1273 C CA . PRO A 1 179 ? 20.473 -3.214 -31.247 1.00 59.69 179 PRO A CA 1
ATOM 12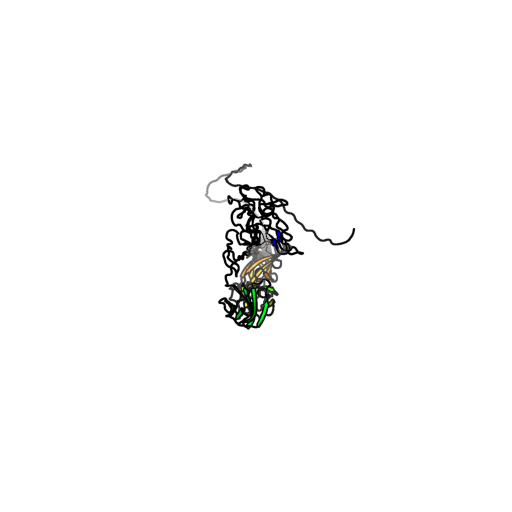74 C C . PRO A 1 179 ? 21.951 -3.582 -31.502 1.00 59.69 179 PRO A C 1
ATOM 1276 O O . PRO A 1 179 ? 22.217 -4.366 -32.417 1.00 59.69 179 PRO A O 1
ATOM 1279 N N . TRP A 1 180 ? 22.895 -3.023 -30.745 1.00 66.94 180 TRP A N 1
ATOM 1280 C CA . TRP A 1 180 ? 24.334 -3.127 -31.013 1.00 66.94 180 TRP A CA 1
ATOM 1281 C C . TRP A 1 180 ? 24.947 -4.482 -30.615 1.00 66.94 180 TRP A C 1
ATOM 1283 O O . TRP A 1 180 ? 24.405 -5.220 -29.786 1.00 66.94 180 TRP A O 1
ATOM 1293 N N . THR A 1 181 ? 26.087 -4.818 -31.219 1.00 68.06 181 THR A N 1
ATOM 1294 C CA . THR A 1 181 ? 26.908 -6.002 -30.916 1.00 68.06 181 THR A CA 1
ATOM 1295 C C . THR A 1 181 ? 28.395 -5.731 -31.174 1.00 68.06 181 THR A C 1
ATOM 1297 O O . THR A 1 181 ? 28.791 -4.579 -31.321 1.00 68.06 181 THR A O 1
ATOM 1300 N N . GLY A 1 182 ? 29.226 -6.771 -31.185 1.00 66.38 182 GLY A N 1
ATOM 1301 C CA . GLY A 1 182 ? 30.680 -6.642 -31.186 1.00 66.38 182 GLY A CA 1
ATOM 1302 C C . GLY A 1 182 ? 31.222 -6.425 -29.773 1.00 66.38 182 GLY A C 1
ATOM 1303 O O . GLY A 1 182 ? 30.465 -6.306 -28.808 1.00 66.38 182 GLY A O 1
ATOM 1304 N N . ILE A 1 183 ? 32.549 -6.404 -29.630 1.00 66.38 183 ILE A N 1
ATOM 1305 C CA . ILE A 1 183 ? 33.199 -6.254 -28.314 1.00 66.38 183 ILE A CA 1
ATOM 1306 C C . ILE A 1 183 ? 33.036 -4.817 -27.782 1.00 66.38 183 ILE A C 1
ATOM 1308 O O . ILE A 1 183 ? 32.874 -4.632 -26.577 1.00 66.38 183 ILE A O 1
ATOM 1312 N N . ALA A 1 184 ? 33.016 -3.823 -28.679 1.00 62.31 184 ALA A N 1
ATOM 1313 C CA . ALA A 1 184 ? 32.865 -2.402 -28.359 1.00 62.31 184 ALA A CA 1
ATOM 1314 C C . ALA A 1 184 ? 31.413 -1.881 -28.448 1.00 62.31 184 ALA A C 1
ATOM 1316 O O . ALA A 1 184 ? 31.156 -0.704 -28.180 1.00 62.31 184 ALA A O 1
ATOM 1317 N N . CYS A 1 185 ? 30.457 -2.749 -28.802 1.00 71.62 185 CYS A N 1
ATOM 1318 C CA . CYS A 1 185 ? 29.052 -2.392 -29.014 1.00 71.62 185 CYS A CA 1
ATOM 1319 C C . CYS A 1 185 ? 28.858 -1.333 -30.118 1.00 71.62 185 CYS A C 1
ATOM 1321 O O . CYS A 1 185 ? 28.150 -0.339 -29.946 1.00 71.62 185 CYS A O 1
ATOM 1323 N N . ASP A 1 186 ? 29.514 -1.586 -31.247 1.00 67.38 186 ASP A N 1
ATOM 1324 C CA . ASP A 1 186 ? 29.619 -0.775 -32.462 1.00 67.38 186 ASP A CA 1
ATOM 1325 C C . ASP A 1 186 ? 29.164 -1.524 -33.737 1.00 67.38 186 ASP A C 1
ATOM 1327 O O . ASP A 1 186 ? 28.832 -0.893 -34.741 1.00 67.38 186 ASP A O 1
ATOM 1331 N N . GLU A 1 187 ? 29.085 -2.859 -33.702 1.00 66.38 187 GLU A N 1
ATOM 1332 C CA . GLU A 1 187 ? 28.608 -3.697 -34.810 1.00 66.38 187 GLU A CA 1
ATOM 1333 C C . GLU A 1 187 ? 27.068 -3.837 -34.823 1.00 66.38 187 GLU A C 1
ATOM 1335 O O . GLU A 1 187 ? 26.386 -3.701 -33.802 1.00 66.38 187 GLU A O 1
ATOM 1340 N N . GLU A 1 188 ? 26.491 -4.185 -35.980 1.00 60.03 188 GLU A N 1
ATOM 1341 C CA . GLU A 1 188 ? 25.057 -4.479 -36.122 1.00 60.03 188 GLU A CA 1
ATOM 1342 C C . GLU A 1 188 ? 24.754 -5.976 -35.950 1.00 60.03 188 GLU A C 1
ATOM 1344 O O . GLU A 1 188 ? 25.194 -6.802 -36.747 1.00 60.03 188 GLU A O 1
ATOM 1349 N N . ASN A 1 189 ? 23.898 -6.341 -34.988 1.00 56.84 189 ASN A N 1
ATOM 1350 C CA . ASN A 1 189 ? 23.480 -7.744 -34.812 1.00 56.84 189 ASN A CA 1
ATOM 1351 C C . ASN A 1 189 ? 22.318 -8.166 -35.738 1.00 56.84 189 ASN A C 1
ATOM 1353 O O . ASN A 1 189 ? 21.856 -9.304 -35.684 1.00 56.84 189 ASN A O 1
ATOM 1357 N N . GLY A 1 190 ? 21.747 -7.233 -36.513 1.00 55.16 190 GLY A N 1
ATOM 1358 C CA . GLY A 1 190 ? 20.577 -7.426 -37.391 1.00 55.16 190 GLY A CA 1
ATOM 1359 C C . GLY A 1 190 ? 19.236 -7.725 -36.689 1.00 55.16 190 GLY A C 1
ATOM 1360 O O . GLY A 1 190 ? 18.174 -7.437 -37.257 1.00 55.16 190 GLY A O 1
ATOM 1361 N N . ALA A 1 191 ? 19.288 -8.258 -35.464 1.00 59.06 191 ALA A N 1
ATOM 1362 C CA . ALA A 1 191 ? 18.165 -8.732 -34.662 1.00 59.06 191 ALA A CA 1
ATOM 1363 C C . ALA A 1 191 ? 17.162 -7.628 -34.301 1.00 59.06 191 ALA A C 1
ATOM 1365 O O . ALA A 1 191 ? 15.965 -7.838 -34.442 1.00 59.06 191 ALA A O 1
ATOM 1366 N N . GLY A 1 192 ? 17.630 -6.442 -33.894 1.00 65.06 192 GLY A N 1
ATOM 1367 C CA . GLY A 1 192 ? 16.758 -5.384 -33.369 1.00 65.06 192 GLY A CA 1
ATOM 1368 C C . GLY A 1 192 ? 16.089 -5.758 -32.037 1.00 65.06 192 GLY A C 1
ATOM 1369 O O . GLY A 1 192 ? 16.492 -6.707 -31.368 1.00 65.06 192 GLY A O 1
ATOM 1370 N N . ASN A 1 193 ? 15.063 -5.002 -31.646 1.00 74.69 193 ASN A N 1
ATOM 1371 C CA . ASN A 1 193 ? 14.193 -5.321 -30.510 1.00 74.69 193 ASN A CA 1
ATOM 1372 C C . ASN A 1 193 ? 12.736 -4.943 -30.816 1.00 74.69 193 ASN A C 1
ATOM 1374 O O . ASN A 1 193 ? 12.499 -3.970 -31.534 1.00 74.69 193 ASN A O 1
ATOM 1378 N N . ILE A 1 194 ? 11.774 -5.658 -30.228 1.00 79.88 194 ILE A N 1
ATOM 1379 C CA . ILE A 1 194 ? 10.350 -5.302 -30.236 1.00 79.88 194 ILE A CA 1
ATOM 1380 C C . ILE A 1 194 ? 9.887 -5.131 -28.792 1.00 79.88 194 ILE A C 1
ATOM 1382 O O . ILE A 1 194 ? 9.692 -6.096 -28.062 1.00 79.88 194 ILE A O 1
ATOM 1386 N N . ILE A 1 195 ? 9.673 -3.883 -28.390 1.00 80.25 195 ILE A N 1
ATOM 1387 C CA . ILE A 1 195 ? 9.118 -3.532 -27.087 1.00 80.25 195 ILE A CA 1
ATOM 1388 C C . ILE A 1 195 ? 7.601 -3.427 -27.244 1.00 80.25 195 ILE A C 1
ATOM 1390 O O . ILE A 1 195 ? 7.088 -2.469 -27.831 1.00 80.25 195 ILE A O 1
ATOM 1394 N N . LEU A 1 196 ? 6.879 -4.419 -26.720 1.00 78.69 196 LEU A N 1
ATOM 1395 C CA . LEU A 1 196 ? 5.420 -4.454 -26.734 1.00 78.69 196 LEU A CA 1
ATOM 1396 C C . LEU A 1 196 ? 4.864 -4.046 -25.363 1.00 78.69 196 LEU A C 1
ATOM 1398 O O . LEU A 1 196 ? 5.066 -4.722 -24.358 1.00 78.69 196 LEU A O 1
ATOM 1402 N N . THR A 1 197 ? 4.156 -2.919 -25.314 1.00 75.06 197 THR A N 1
ATOM 1403 C CA . THR A 1 197 ? 3.559 -2.373 -24.084 1.00 75.06 197 THR A CA 1
ATOM 1404 C C . THR A 1 197 ? 2.077 -2.083 -24.282 1.00 75.06 197 THR A C 1
ATOM 1406 O O . THR A 1 197 ? 1.608 -1.900 -25.402 1.00 75.06 197 THR A O 1
ATOM 1409 N N . TYR A 1 198 ? 1.305 -2.060 -23.198 1.00 73.31 198 TYR A N 1
ATOM 1410 C CA . TYR A 1 198 ? -0.134 -1.813 -23.258 1.00 73.31 198 TYR A CA 1
ATOM 1411 C C . TYR A 1 198 ? -0.640 -1.139 -21.985 1.00 73.31 198 TYR A C 1
ATOM 1413 O O . TYR A 1 198 ? -0.114 -1.351 -20.890 1.00 73.31 198 TYR A O 1
ATOM 1421 N N . VAL A 1 199 ? -1.707 -0.353 -22.119 1.00 63.19 199 VAL A N 1
ATOM 1422 C CA . VAL A 1 199 ? -2.475 0.119 -20.962 1.00 63.19 199 VAL A CA 1
ATOM 1423 C C . VAL A 1 199 ? -3.361 -1.029 -20.473 1.00 63.19 199 VAL A C 1
ATOM 1425 O O . VAL A 1 199 ? -4.163 -1.556 -21.239 1.00 63.19 199 VAL A O 1
ATOM 1428 N N . ARG A 1 200 ? -3.248 -1.425 -19.199 1.00 60.56 200 ARG A N 1
ATOM 1429 C CA . ARG A 1 200 ? -4.121 -2.457 -18.609 1.00 60.56 200 ARG A CA 1
ATOM 1430 C C . ARG A 1 200 ? -5.572 -1.956 -18.546 1.00 60.56 200 ARG A C 1
ATOM 1432 O O . ARG A 1 200 ? -5.848 -0.975 -17.861 1.00 60.56 200 ARG A O 1
ATOM 1439 N N . VAL A 1 201 ? -6.490 -2.648 -19.224 1.00 54.09 201 VAL A N 1
ATOM 1440 C CA . VAL A 1 201 ? -7.945 -2.381 -19.225 1.00 54.09 201 VAL A CA 1
ATOM 1441 C C . VAL A 1 201 ? -8.734 -3.654 -18.899 1.00 54.09 201 VAL A C 1
ATOM 1443 O O . VAL A 1 201 ? -8.152 -4.724 -18.723 1.00 54.09 201 VAL A O 1
ATOM 1446 N N . ASN A 1 202 ? -10.062 -3.556 -18.814 1.00 49.28 202 ASN A N 1
ATOM 1447 C CA . ASN A 1 202 ? -10.918 -4.724 -18.597 1.00 49.28 202 ASN A CA 1
ATOM 1448 C C . ASN A 1 202 ? -11.040 -5.623 -19.838 1.00 49.28 202 ASN A C 1
ATOM 1450 O O . ASN A 1 202 ? -11.046 -5.112 -20.960 1.00 49.28 202 ASN A O 1
ATOM 1454 N N . PRO A 1 203 ? -11.337 -6.921 -19.644 1.00 48.88 203 PRO A N 1
ATOM 1455 C CA . PRO A 1 203 ? -12.009 -7.724 -20.659 1.00 48.88 203 PRO A CA 1
ATOM 1456 C C . PRO A 1 203 ? -13.257 -6.995 -21.193 1.00 48.88 203 PRO A C 1
ATOM 1458 O O . PRO A 1 203 ? -14.087 -6.525 -20.413 1.00 48.88 203 PRO A O 1
ATOM 1461 N N . GLY A 1 204 ? -13.373 -6.877 -22.515 1.00 53.66 204 GLY A N 1
ATOM 1462 C CA . GLY A 1 204 ? -14.432 -6.140 -23.208 1.00 53.66 204 GLY A CA 1
ATOM 1463 C C . GLY A 1 204 ? -14.187 -4.634 -23.387 1.00 53.66 204 GLY A C 1
ATOM 1464 O O . GLY A 1 204 ? -15.093 -3.937 -23.844 1.00 53.66 204 GLY A O 1
ATOM 1465 N N . GLN A 1 205 ? -13.004 -4.102 -23.050 1.00 55.50 205 GLN A N 1
ATOM 1466 C CA . GLN A 1 205 ? -12.650 -2.690 -23.264 1.00 55.50 205 GLN A CA 1
ATOM 1467 C C . GLN A 1 205 ? -11.482 -2.510 -24.238 1.00 55.50 205 GLN A C 1
ATOM 1469 O O . GLN A 1 205 ? -10.615 -3.371 -24.368 1.00 55.50 205 GLN A O 1
ATOM 1474 N N . ALA A 1 206 ? -11.462 -1.359 -24.918 1.00 62.03 206 ALA A N 1
ATOM 1475 C CA . ALA A 1 206 ? -10.382 -0.972 -25.816 1.00 62.03 206 ALA A CA 1
ATOM 1476 C C . ALA A 1 206 ? -9.136 -0.539 -25.029 1.00 62.03 206 ALA A C 1
ATOM 1478 O O . ALA A 1 206 ? -9.186 0.425 -24.263 1.00 62.03 206 ALA A O 1
ATOM 1479 N N . ALA A 1 207 ? -8.022 -1.231 -25.248 1.00 66.19 207 ALA A N 1
ATOM 1480 C CA . ALA A 1 207 ? -6.704 -0.862 -24.753 1.00 66.19 207 ALA A CA 1
ATOM 1481 C C . ALA A 1 207 ? -5.856 -0.301 -25.885 1.00 66.19 207 ALA A C 1
ATOM 1483 O O . ALA A 1 207 ? -5.853 -0.855 -26.984 1.00 66.19 207 ALA A O 1
ATOM 1484 N N . ASN A 1 208 ? -5.062 0.723 -25.589 1.00 73.69 208 ASN A N 1
ATOM 1485 C CA . ASN A 1 208 ? -3.978 1.118 -26.475 1.00 73.69 208 ASN A CA 1
ATOM 1486 C C . ASN A 1 208 ? -2.795 0.173 -26.236 1.00 73.69 208 ASN A C 1
ATOM 1488 O O . ASN A 1 208 ? -2.223 0.160 -25.142 1.00 73.69 208 ASN A O 1
ATOM 1492 N N . VAL A 1 209 ? -2.456 -0.609 -27.260 1.00 76.31 209 VAL A N 1
ATOM 1493 C CA . VAL A 1 209 ? -1.214 -1.377 -27.349 1.00 76.31 209 VAL A CA 1
ATOM 1494 C C . VAL A 1 209 ? -0.226 -0.576 -28.190 1.00 76.31 209 VAL A C 1
ATOM 1496 O O . VAL A 1 209 ? -0.534 -0.165 -29.311 1.00 76.31 209 VAL A O 1
ATOM 1499 N N . THR A 1 210 ? 0.961 -0.361 -27.640 1.00 82.62 210 THR A N 1
ATOM 1500 C CA . THR A 1 210 ? 2.083 0.323 -28.275 1.00 82.62 210 THR A CA 1
ATOM 1501 C C . THR A 1 210 ? 3.142 -0.713 -28.610 1.00 82.62 210 THR A C 1
ATOM 1503 O O . THR A 1 210 ? 3.710 -1.340 -27.715 1.00 82.62 210 THR A O 1
ATOM 1506 N N . CYS A 1 211 ? 3.425 -0.874 -29.899 1.00 83.38 211 CYS A N 1
ATOM 1507 C CA . CYS A 1 211 ? 4.603 -1.595 -30.356 1.00 83.38 211 CYS A CA 1
ATOM 1508 C C . CYS A 1 211 ? 5.678 -0.591 -30.773 1.00 83.38 211 CYS A C 1
ATOM 1510 O O . CYS A 1 211 ? 5.441 0.228 -31.665 1.00 83.38 211 CYS A O 1
ATOM 1512 N N . THR A 1 212 ? 6.849 -0.675 -30.145 1.00 82.94 212 THR A N 1
ATOM 1513 C CA . THR A 1 212 ? 8.043 0.095 -30.502 1.00 82.94 212 THR A CA 1
ATOM 1514 C C . THR A 1 212 ? 9.125 -0.869 -30.962 1.00 82.94 212 THR A C 1
ATOM 1516 O O . THR A 1 212 ? 9.554 -1.737 -30.206 1.00 82.94 212 THR A O 1
ATOM 1519 N N . VAL A 1 213 ? 9.581 -0.711 -32.201 1.00 81.06 213 VAL A N 1
ATOM 1520 C CA . VAL A 1 213 ? 10.688 -1.479 -32.772 1.00 81.06 213 VAL A CA 1
ATOM 1521 C C . VAL A 1 213 ? 11.945 -0.623 -32.757 1.00 81.06 213 VAL A C 1
ATOM 1523 O O . VAL A 1 213 ? 11.940 0.485 -33.294 1.00 81.06 213 VAL A O 1
ATOM 1526 N N . ILE A 1 214 ? 13.020 -1.144 -32.168 1.00 76.62 214 ILE A N 1
ATOM 1527 C CA . ILE A 1 214 ? 14.338 -0.500 -32.140 1.00 76.62 214 ILE A CA 1
ATOM 1528 C C . ILE A 1 214 ? 15.246 -1.246 -33.116 1.00 76.62 214 ILE A C 1
ATOM 1530 O O . ILE A 1 214 ? 15.515 -2.435 -32.928 1.00 76.62 214 ILE A O 1
ATOM 1534 N N . ARG A 1 215 ? 15.684 -0.573 -34.186 1.00 70.19 215 ARG A N 1
ATOM 1535 C CA . ARG A 1 215 ? 16.498 -1.172 -35.250 1.00 70.19 215 ARG A CA 1
ATOM 1536 C C . ARG A 1 215 ? 17.209 -0.109 -36.088 1.00 70.19 215 ARG A C 1
ATOM 1538 O O . ARG A 1 215 ? 16.604 0.898 -36.450 1.00 70.19 215 ARG A O 1
ATOM 1545 N N . ASN A 1 216 ? 18.457 -0.393 -36.450 1.00 66.38 216 ASN A N 1
ATOM 1546 C CA . ASN A 1 216 ? 19.168 0.263 -37.543 1.00 66.38 216 ASN A CA 1
ATOM 1547 C C . ASN A 1 216 ? 19.250 -0.718 -38.736 1.00 66.38 216 ASN A C 1
ATOM 1549 O O . ASN A 1 216 ? 19.485 -1.906 -38.494 1.00 66.38 216 ASN A O 1
ATOM 1553 N N . PRO A 1 217 ? 19.013 -0.288 -39.991 1.00 67.25 217 PRO A N 1
ATOM 1554 C CA . PRO A 1 217 ? 18.252 0.907 -40.362 1.00 67.25 217 PRO A CA 1
ATOM 1555 C C . PRO A 1 217 ? 16.803 0.856 -39.843 1.00 67.25 217 PRO A C 1
ATOM 1557 O O . PRO A 1 217 ? 16.254 -0.220 -39.577 1.00 67.25 217 PRO A O 1
ATOM 1560 N N . LEU A 1 218 ? 16.188 2.037 -39.721 1.00 68.75 218 LEU A N 1
ATOM 1561 C CA . LEU A 1 218 ? 14.822 2.220 -39.226 1.00 68.75 218 LEU A CA 1
ATOM 1562 C C . LEU A 1 218 ? 13.801 1.394 -40.029 1.00 68.75 218 LEU A C 1
ATOM 1564 O O . LEU A 1 218 ? 13.795 1.401 -41.260 1.00 68.75 218 LEU A O 1
ATOM 1568 N N . VAL A 1 219 ? 12.898 0.709 -39.325 1.00 74.75 219 VAL A N 1
ATOM 1569 C CA . VAL A 1 219 ? 11.820 -0.074 -39.950 1.00 74.75 219 VAL A CA 1
ATOM 1570 C C . VAL A 1 219 ? 10.723 0.853 -40.476 1.00 74.75 219 VAL A C 1
ATOM 1572 O O . VAL A 1 219 ? 10.298 1.784 -39.789 1.00 74.75 219 VAL A O 1
ATOM 1575 N N . ALA A 1 220 ? 10.217 0.579 -41.679 1.00 76.06 220 ALA A N 1
ATOM 1576 C CA . ALA A 1 220 ? 9.101 1.325 -42.246 1.00 76.06 220 ALA A CA 1
ATOM 1577 C C . ALA A 1 220 ? 7.785 1.020 -41.502 1.00 76.06 220 ALA A C 1
ATOM 1579 O O . ALA A 1 220 ? 7.449 -0.128 -41.208 1.00 76.06 220 ALA A O 1
ATOM 1580 N N . GLN A 1 221 ? 6.984 2.056 -41.244 1.00 72.06 221 GLN A N 1
ATOM 1581 C CA . GLN A 1 221 ? 5.699 1.966 -40.529 1.00 72.06 221 GLN A CA 1
ATOM 1582 C C . GLN A 1 221 ? 4.686 0.988 -41.179 1.00 72.06 221 GLN A C 1
ATOM 1584 O O . GLN A 1 221 ? 3.790 0.450 -40.507 1.00 72.06 221 GLN A O 1
ATOM 1589 N N . SER A 1 222 ? 4.833 0.745 -42.488 1.00 74.88 222 SER A N 1
ATOM 1590 C CA . SER A 1 222 ? 4.074 -0.234 -43.272 1.00 74.88 222 SER A CA 1
ATOM 1591 C C . SER A 1 222 ? 4.321 -1.679 -42.848 1.00 74.88 222 SER A C 1
ATOM 1593 O O . SER A 1 222 ? 3.454 -2.521 -43.084 1.00 74.88 222 SER A O 1
ATOM 1595 N N . ASP A 1 223 ? 5.470 -1.964 -42.234 1.00 79.25 223 ASP A N 1
ATOM 1596 C CA . ASP A 1 223 ? 6.007 -3.318 -42.076 1.00 79.25 223 ASP A CA 1
ATOM 1597 C C . ASP A 1 223 ? 5.953 -3.796 -40.618 1.00 79.25 223 ASP A C 1
ATOM 1599 O O . ASP A 1 223 ? 6.011 -4.998 -40.377 1.00 79.25 223 ASP A O 1
ATOM 1603 N N . LEU A 1 224 ? 5.706 -2.888 -39.661 1.00 79.94 224 LEU A N 1
ATOM 1604 C CA . LEU A 1 224 ? 5.199 -3.250 -38.332 1.00 79.94 224 LEU A CA 1
ATOM 1605 C C . LEU A 1 224 ? 3.811 -3.897 -38.457 1.00 79.94 224 LEU A C 1
ATOM 1607 O O . LEU A 1 224 ? 2.825 -3.226 -38.794 1.00 79.94 224 LEU A O 1
ATOM 1611 N N . VAL A 1 225 ? 3.711 -5.174 -38.115 1.00 83.38 225 VAL A N 1
ATOM 1612 C CA . VAL A 1 225 ? 2.458 -5.923 -38.002 1.00 83.38 225 VAL A CA 1
ATOM 1613 C C . VAL A 1 225 ? 2.114 -6.067 -36.522 1.00 83.38 225 VAL A C 1
ATOM 1615 O O . VAL A 1 225 ? 2.973 -6.386 -35.709 1.00 83.38 225 VAL A O 1
ATOM 1618 N N . LEU A 1 226 ? 0.855 -5.815 -36.164 1.00 81.81 226 LEU A N 1
ATOM 1619 C CA . LEU A 1 226 ? 0.354 -5.940 -34.795 1.00 81.81 226 LEU A CA 1
ATOM 1620 C C . LEU A 1 226 ? -0.977 -6.701 -34.856 1.00 81.81 226 LEU A C 1
ATOM 1622 O O . LEU A 1 226 ? -1.872 -6.320 -35.615 1.00 81.81 226 LEU A O 1
ATOM 1626 N N . SER A 1 227 ? -1.057 -7.813 -34.128 1.00 81.44 227 SER A N 1
ATOM 1627 C CA . SER A 1 227 ? -2.141 -8.794 -34.181 1.00 81.44 227 SER A CA 1
ATOM 1628 C C . SER A 1 227 ? -2.680 -9.076 -32.772 1.00 81.44 227 SER A C 1
ATOM 1630 O O . SER A 1 227 ? -1.865 -9.326 -31.886 1.00 81.44 227 SER A O 1
ATOM 1632 N N . PRO A 1 228 ? -4.008 -9.088 -32.547 1.00 71.50 228 PRO A N 1
ATOM 1633 C CA . PRO A 1 228 ? -5.065 -8.788 -33.515 1.00 71.50 228 PRO A CA 1
ATOM 1634 C C . PRO A 1 228 ? -5.077 -7.308 -33.940 1.00 71.50 228 PRO A C 1
ATOM 1636 O O . PRO A 1 228 ? -4.614 -6.422 -33.227 1.00 71.50 228 PRO A O 1
ATOM 1639 N N . THR A 1 229 ? -5.611 -7.027 -35.128 1.00 66.75 229 THR A N 1
ATOM 1640 C CA . THR A 1 229 ? -5.688 -5.658 -35.662 1.00 66.75 229 THR A CA 1
ATOM 1641 C C . THR A 1 229 ? -6.813 -4.848 -35.017 1.00 66.75 229 THR A C 1
ATOM 1643 O O . THR A 1 229 ? -7.909 -5.367 -34.813 1.00 66.75 229 THR A O 1
ATOM 1646 N N . GLY A 1 230 ? -6.578 -3.554 -34.788 1.00 65.25 230 GLY A N 1
ATOM 1647 C CA . GLY A 1 230 ? -7.542 -2.628 -34.186 1.00 65.25 230 GLY A CA 1
ATOM 1648 C C . GLY A 1 230 ? -7.483 -1.214 -34.778 1.00 65.25 230 GLY A C 1
ATOM 1649 O O . GLY A 1 230 ? -6.904 -0.996 -35.843 1.00 65.25 230 GLY A O 1
ATOM 1650 N N . THR A 1 231 ? -8.085 -0.233 -34.102 1.00 61.19 231 THR A N 1
ATOM 1651 C CA . THR A 1 231 ? -8.111 1.166 -34.562 1.00 61.19 231 THR A CA 1
ATOM 1652 C C . THR A 1 231 ? -6.765 1.848 -34.322 1.00 61.19 231 THR A C 1
ATOM 1654 O O . THR A 1 231 ? -6.345 1.988 -33.175 1.00 61.19 231 THR A O 1
ATOM 1657 N N . LEU A 1 232 ? -6.092 2.297 -35.384 1.00 60.28 232 LEU A N 1
ATOM 1658 C CA . LEU A 1 232 ? -4.842 3.059 -35.281 1.00 60.28 232 LEU A CA 1
ATOM 1659 C C . LEU A 1 232 ? -5.098 4.408 -34.584 1.00 60.28 232 LEU A C 1
ATOM 1661 O O . LEU A 1 232 ? -6.008 5.130 -34.990 1.00 60.28 232 LEU A O 1
ATOM 1665 N N . PHE A 1 233 ? -4.292 4.753 -33.575 1.00 52.44 233 PHE A N 1
ATOM 1666 C CA . PHE A 1 233 ? -4.413 6.031 -32.857 1.00 52.44 233 PHE A CA 1
ATOM 1667 C C . PHE A 1 233 ? -3.309 7.022 -33.225 1.00 52.44 233 PHE A C 1
ATOM 1669 O O . PHE A 1 233 ? -3.607 8.146 -33.623 1.00 52.44 233 PHE A O 1
ATOM 1676 N N . THR A 1 234 ? -2.047 6.603 -33.134 1.00 59.00 234 THR A N 1
ATOM 1677 C CA . THR A 1 234 ? -0.880 7.402 -33.526 1.00 59.00 234 THR A CA 1
ATOM 1678 C C . THR A 1 234 ? 0.239 6.512 -34.062 1.00 59.00 234 THR A C 1
ATOM 1680 O O . THR A 1 234 ? 0.343 5.322 -33.749 1.00 59.00 234 THR A O 1
ATOM 1683 N N . ALA A 1 235 ? 1.101 7.125 -34.862 1.00 53.28 235 ALA A N 1
ATOM 1684 C CA . ALA A 1 235 ? 2.504 6.767 -34.976 1.00 53.28 235 ALA A CA 1
ATOM 1685 C C . ALA A 1 235 ? 3.294 8.068 -34.840 1.00 53.28 235 ALA A C 1
ATOM 1687 O O . ALA A 1 235 ? 2.788 9.124 -35.227 1.00 53.28 235 ALA A O 1
ATOM 1688 N N . ASP A 1 236 ? 4.476 7.983 -34.249 1.00 50.06 236 ASP A N 1
ATOM 1689 C CA . ASP A 1 236 ? 5.336 9.128 -33.970 1.00 50.06 236 ASP A CA 1
ATOM 1690 C C . ASP A 1 236 ? 6.783 8.723 -34.270 1.00 50.06 236 ASP A C 1
ATOM 1692 O O . ASP A 1 236 ? 7.170 7.574 -34.032 1.00 50.06 236 ASP A O 1
ATOM 1696 N N . GLU A 1 237 ? 7.544 9.645 -34.847 1.00 53.09 237 GLU A N 1
ATOM 1697 C CA . GLU A 1 237 ? 8.847 9.392 -35.468 1.00 53.09 237 GLU A CA 1
ATOM 1698 C C . GLU A 1 237 ? 9.894 10.256 -34.749 1.00 53.09 237 GLU A C 1
ATOM 1700 O O . GLU A 1 237 ? 10.081 11.429 -35.073 1.00 53.09 237 GLU A O 1
ATOM 1705 N N . ASP A 1 238 ? 10.536 9.701 -33.708 1.00 44.94 238 ASP A N 1
ATOM 1706 C CA . ASP A 1 238 ? 11.549 10.433 -32.928 1.00 44.94 238 ASP A CA 1
ATOM 1707 C C . ASP A 1 238 ? 12.738 10.774 -33.837 1.00 44.94 238 ASP A C 1
ATOM 1709 O O . ASP A 1 238 ? 13.329 9.909 -34.492 1.00 44.94 238 ASP A O 1
ATOM 1713 N N . ALA A 1 239 ? 13.121 12.052 -33.847 1.00 45.06 239 ALA A N 1
ATOM 1714 C CA . ALA A 1 239 ? 14.100 12.648 -34.754 1.00 45.06 239 ALA A CA 1
ATOM 1715 C C . ALA A 1 239 ? 15.561 12.210 -34.490 1.00 45.06 239 ALA A C 1
ATOM 1717 O O . ALA A 1 239 ? 16.505 12.924 -34.828 1.00 45.06 239 ALA A O 1
ATOM 1718 N N . ARG A 1 240 ? 15.751 11.042 -33.864 1.00 51.41 240 ARG A N 1
ATOM 1719 C CA . ARG A 1 240 ? 17.035 10.397 -33.553 1.00 51.41 240 ARG A CA 1
ATOM 1720 C C . ARG A 1 240 ? 17.202 9.008 -34.190 1.00 51.41 240 ARG A C 1
ATOM 1722 O O . ARG A 1 240 ? 18.246 8.397 -34.013 1.00 51.41 240 ARG A O 1
ATOM 1729 N N . GLY A 1 241 ? 16.236 8.558 -34.999 1.00 56.50 241 GLY A N 1
ATOM 1730 C CA . GLY A 1 241 ? 16.522 7.764 -36.205 1.00 56.50 241 GLY A CA 1
ATOM 1731 C C . GLY A 1 241 ? 16.558 6.233 -36.110 1.00 56.50 241 GLY A C 1
ATOM 1732 O O . GLY A 1 241 ? 16.740 5.603 -37.148 1.00 56.50 241 GLY A O 1
ATOM 1733 N N . TYR A 1 242 ? 16.352 5.619 -34.938 1.00 64.38 242 TYR A N 1
ATOM 1734 C CA . TYR A 1 242 ? 16.491 4.154 -34.763 1.00 64.38 242 TYR A CA 1
ATOM 1735 C C . TYR A 1 242 ? 15.279 3.457 -34.111 1.00 64.38 242 TYR A C 1
ATOM 1737 O O . TYR A 1 242 ? 15.327 2.261 -33.824 1.00 64.38 242 TYR A O 1
ATOM 1745 N N . ASN A 1 243 ? 14.189 4.185 -33.854 1.00 69.56 243 ASN A N 1
ATOM 1746 C CA . ASN A 1 243 ? 13.003 3.724 -33.129 1.00 69.56 243 ASN A CA 1
ATOM 1747 C C . ASN A 1 243 ? 11.700 4.035 -33.893 1.00 69.56 243 ASN A C 1
ATOM 1749 O O . ASN A 1 243 ? 11.318 5.190 -34.043 1.00 69.56 243 ASN A O 1
ATOM 1753 N N . GLN A 1 244 ? 10.980 2.996 -34.330 1.00 76.50 244 GLN A N 1
ATOM 1754 C CA . GLN A 1 244 ? 9.690 3.103 -35.026 1.00 76.50 244 GLN A CA 1
ATOM 1755 C C . GLN A 1 244 ? 8.551 2.681 -34.088 1.00 76.50 244 GLN A C 1
ATOM 1757 O O . GLN A 1 244 ? 8.595 1.580 -33.541 1.00 76.50 244 GLN A O 1
ATOM 1762 N N . THR A 1 245 ? 7.516 3.513 -33.910 1.00 77.94 245 THR A N 1
ATOM 1763 C CA . THR A 1 245 ? 6.438 3.253 -32.932 1.00 77.94 245 THR A CA 1
ATOM 1764 C C . THR A 1 245 ? 5.040 3.310 -33.547 1.00 77.94 245 THR A C 1
ATOM 1766 O O . THR A 1 245 ? 4.703 4.224 -34.297 1.00 77.94 245 THR A O 1
ATOM 1769 N N . LYS A 1 246 ? 4.190 2.339 -33.191 1.00 78.88 246 LYS A N 1
ATOM 1770 C CA . LYS A 1 246 ? 2.821 2.184 -33.704 1.00 78.88 246 LYS A CA 1
ATOM 1771 C C . LYS A 1 246 ? 1.849 1.880 -32.566 1.00 78.88 246 LYS A C 1
ATOM 1773 O O . LYS A 1 246 ? 2.016 0.884 -31.862 1.00 78.88 246 LYS A O 1
ATOM 1778 N N . VAL A 1 247 ? 0.822 2.719 -32.413 1.00 75.94 247 VAL A N 1
ATOM 1779 C CA . VAL A 1 247 ? -0.199 2.587 -31.360 1.00 75.94 247 VAL A CA 1
ATOM 1780 C C . VAL A 1 247 ? -1.533 2.145 -31.960 1.00 75.94 247 VAL A C 1
ATOM 1782 O O . VAL A 1 247 ? -2.098 2.813 -32.833 1.00 75.94 247 VAL A O 1
ATOM 1785 N N . VAL A 1 248 ? -2.054 1.019 -31.470 1.00 73.19 248 VAL A N 1
ATOM 1786 C CA . VAL A 1 248 ? -3.299 0.393 -31.933 1.00 73.19 248 VAL A CA 1
ATOM 1787 C C . VAL A 1 248 ? -4.239 0.179 -30.748 1.00 73.19 248 VAL A C 1
ATOM 1789 O O . VAL A 1 248 ? -3.865 -0.420 -29.745 1.00 73.19 248 VAL A O 1
ATOM 1792 N N . GLY A 1 249 ? -5.475 0.653 -30.876 1.00 68.50 249 GLY A N 1
ATOM 1793 C CA . GLY A 1 249 ? -6.558 0.382 -29.937 1.00 68.50 249 GLY A CA 1
ATOM 1794 C C . GLY A 1 249 ? -7.241 -0.945 -30.249 1.00 68.50 249 GLY A C 1
ATOM 1795 O O . GLY A 1 249 ? -7.840 -1.084 -31.316 1.00 68.50 249 GLY A O 1
ATOM 1796 N N . ILE A 1 250 ? -7.172 -1.903 -29.329 1.00 70.62 250 ILE A N 1
ATOM 1797 C CA . ILE A 1 250 ? -7.738 -3.251 -29.470 1.00 70.62 250 ILE A CA 1
ATOM 1798 C C . ILE A 1 250 ? -8.723 -3.492 -28.325 1.00 70.62 250 ILE A C 1
ATOM 1800 O O . ILE A 1 250 ? -8.371 -3.280 -27.167 1.00 70.62 250 ILE A O 1
ATOM 1804 N N . THR A 1 251 ? -9.938 -3.964 -28.615 1.00 67.38 251 THR A N 1
ATOM 1805 C CA . THR A 1 251 ? -10.842 -4.478 -27.571 1.00 67.38 251 THR A CA 1
ATOM 1806 C C . THR A 1 251 ? -10.298 -5.807 -27.056 1.00 67.38 251 THR A C 1
ATOM 1808 O O . THR A 1 251 ? -10.292 -6.786 -27.798 1.00 67.38 251 THR A O 1
ATOM 1811 N N . LEU A 1 252 ? -9.810 -5.835 -25.816 1.00 60.66 252 LEU A N 1
ATOM 1812 C CA . LEU A 1 252 ? -9.134 -7.002 -25.246 1.00 60.66 252 LEU A CA 1
ATOM 1813 C C . LEU A 1 252 ? -10.120 -7.938 -24.543 1.00 60.66 252 LEU A C 1
ATOM 1815 O O . LEU A 1 252 ? -11.010 -7.476 -23.834 1.00 60.66 252 LEU A O 1
ATOM 1819 N N . GLU A 1 253 ? -9.915 -9.249 -24.657 1.00 62.00 253 GLU A N 1
ATOM 1820 C CA . GLU A 1 253 ? -10.573 -10.261 -23.821 1.00 62.00 253 GLU A CA 1
ATOM 1821 C C . GLU A 1 253 ? -9.546 -10.930 -22.888 1.00 62.00 253 GLU A C 1
ATOM 1823 O O . GLU A 1 253 ? -8.335 -10.863 -23.115 1.00 62.00 253 GLU A O 1
ATOM 1828 N N . ALA A 1 254 ? -10.005 -11.558 -21.801 1.00 54.41 254 ALA A N 1
ATOM 1829 C CA . ALA A 1 254 ? -9.105 -12.220 -20.853 1.00 54.41 254 ALA A CA 1
ATOM 1830 C C . ALA A 1 254 ? -8.366 -13.383 -21.538 1.00 54.41 254 ALA A C 1
ATOM 1832 O O . ALA A 1 254 ? -9.006 -14.261 -22.111 1.00 54.41 254 ALA A O 1
ATOM 1833 N N . GLY A 1 255 ? -7.031 -13.393 -21.476 1.00 56.84 255 GLY A N 1
ATOM 1834 C CA . GLY A 1 255 ? -6.217 -14.385 -22.184 1.00 56.84 255 GLY A CA 1
ATOM 1835 C C . GLY A 1 255 ? -6.050 -14.124 -23.685 1.00 56.84 255 GLY A C 1
ATOM 1836 O O . GLY A 1 255 ? -5.576 -15.008 -24.390 1.00 56.84 255 GLY A O 1
ATOM 1837 N N . THR A 1 256 ? -6.399 -12.933 -24.191 1.00 69.69 256 THR A N 1
ATOM 1838 C CA . THR A 1 256 ? -5.977 -12.519 -25.540 1.00 69.69 256 THR A CA 1
ATOM 1839 C C . THR A 1 256 ? -4.448 -12.487 -25.612 1.00 69.69 256 THR A C 1
ATOM 1841 O O . THR A 1 256 ? -3.792 -11.857 -24.780 1.00 69.69 256 THR A O 1
ATOM 1844 N N . GLU A 1 257 ? -3.881 -13.151 -26.613 1.00 75.81 257 GLU A N 1
ATOM 1845 C CA . GLU A 1 257 ? -2.481 -12.988 -26.998 1.00 75.81 257 GLU A CA 1
ATOM 1846 C C . GLU A 1 257 ? -2.378 -11.822 -27.986 1.00 75.81 257 GLU A C 1
ATOM 1848 O O . GLU A 1 257 ? -3.169 -11.724 -28.928 1.00 75.81 257 GLU A O 1
ATOM 1853 N N . VAL A 1 258 ? -1.424 -10.918 -27.759 1.00 81.12 258 VAL A N 1
ATOM 1854 C CA . VAL A 1 258 ? -1.121 -9.815 -28.676 1.00 81.12 258 VAL A CA 1
ATOM 1855 C C . VAL A 1 258 ? 0.319 -9.950 -29.132 1.00 81.12 258 VAL A C 1
ATOM 1857 O O . VAL A 1 258 ? 1.236 -9.926 -28.313 1.00 81.12 258 VAL A O 1
ATOM 1860 N N . THR A 1 259 ? 0.509 -10.066 -30.441 1.00 84.94 259 THR A N 1
ATOM 1861 C CA . THR A 1 259 ? 1.813 -10.181 -31.096 1.00 84.94 259 THR A CA 1
ATOM 1862 C C . THR A 1 259 ? 2.122 -8.896 -31.850 1.00 84.94 259 THR A C 1
ATOM 1864 O O . THR A 1 259 ? 1.270 -8.386 -32.581 1.00 84.94 259 THR A O 1
ATOM 1867 N N . CYS A 1 260 ? 3.358 -8.413 -31.751 1.00 87.00 260 CYS A N 1
ATOM 1868 C CA . CYS A 1 260 ? 3.923 -7.492 -32.732 1.00 87.00 260 CYS A CA 1
ATOM 1869 C C . CYS A 1 260 ? 5.114 -8.143 -33.437 1.00 87.00 260 CYS A C 1
ATOM 1871 O O . CYS A 1 260 ? 5.901 -8.847 -32.808 1.00 87.00 260 CYS A O 1
ATOM 1873 N N . SER A 1 261 ? 5.241 -7.916 -34.740 1.00 86.19 261 SER A N 1
ATOM 1874 C CA . SER A 1 261 ? 6.305 -8.469 -35.577 1.00 86.19 261 SER A CA 1
ATOM 1875 C C . SER A 1 261 ? 6.683 -7.517 -36.710 1.00 86.19 261 SER A C 1
ATOM 1877 O O . SER A 1 261 ? 5.925 -6.606 -37.058 1.00 86.19 261 SER A O 1
ATOM 1879 N N . ILE A 1 262 ? 7.860 -7.722 -37.302 1.00 84.12 262 ILE A N 1
ATOM 1880 C CA . ILE A 1 262 ? 8.274 -7.023 -38.526 1.00 84.12 262 ILE A CA 1
ATOM 1881 C C . ILE A 1 262 ? 8.051 -7.966 -39.712 1.00 84.12 262 ILE A C 1
ATOM 1883 O O . ILE A 1 262 ? 8.526 -9.106 -39.693 1.00 84.12 262 ILE A O 1
ATOM 1887 N N . ARG A 1 263 ? 7.336 -7.503 -40.748 1.00 81.31 263 ARG A N 1
ATOM 1888 C CA . ARG A 1 263 ? 7.083 -8.285 -41.970 1.00 81.31 263 ARG A CA 1
ATOM 1889 C C . ARG A 1 263 ? 8.401 -8.767 -42.587 1.00 81.31 263 ARG A C 1
ATOM 1891 O O . ARG A 1 263 ? 9.386 -8.038 -42.597 1.00 81.31 263 ARG A O 1
ATOM 1898 N N . ASP A 1 264 ? 8.378 -9.990 -43.113 1.00 78.00 264 ASP A N 1
ATOM 1899 C CA . ASP A 1 264 ? 9.498 -10.635 -43.808 1.00 78.00 264 ASP A CA 1
ATOM 1900 C C . ASP A 1 264 ? 10.752 -10.832 -42.923 1.00 78.00 264 ASP A C 1
ATOM 1902 O O . ASP A 1 264 ? 11.866 -10.984 -43.422 1.00 78.00 264 ASP A O 1
ATOM 1906 N N . THR A 1 265 ? 10.557 -10.898 -41.598 1.00 75.88 265 THR A N 1
ATOM 1907 C CA . THR A 1 265 ? 11.570 -11.284 -40.600 1.00 75.88 265 THR A CA 1
ATOM 1908 C C . THR A 1 265 ? 11.019 -12.338 -39.631 1.00 75.88 265 THR A C 1
ATOM 1910 O O . THR A 1 265 ? 9.806 -12.520 -39.525 1.00 75.88 265 THR A O 1
ATOM 1913 N N . GLU A 1 266 ? 11.904 -12.994 -38.876 1.00 76.31 266 GLU A N 1
ATOM 1914 C CA . GLU A 1 266 ? 11.529 -13.891 -37.768 1.00 76.31 266 GLU A CA 1
ATOM 1915 C C . GLU A 1 266 ? 11.342 -13.148 -36.426 1.00 76.31 266 GLU A C 1
ATOM 1917 O O . GLU A 1 266 ? 11.027 -13.770 -35.413 1.00 76.31 266 GLU A O 1
ATOM 1922 N N . LEU A 1 267 ? 11.520 -11.819 -36.392 1.00 77.62 267 LEU A N 1
ATOM 1923 C CA . LEU A 1 267 ? 11.427 -11.041 -35.158 1.00 77.62 267 LEU A CA 1
ATOM 1924 C C . LEU A 1 267 ? 9.961 -10.773 -34.788 1.00 77.62 267 LEU A C 1
ATOM 1926 O O . LEU A 1 267 ? 9.246 -10.028 -35.470 1.00 77.62 267 LEU A O 1
ATOM 1930 N N . MET A 1 268 ? 9.536 -11.356 -33.669 1.00 81.69 268 MET A N 1
ATOM 1931 C CA . MET A 1 268 ? 8.215 -11.170 -33.078 1.00 81.69 268 MET A CA 1
ATOM 1932 C C . MET A 1 268 ? 8.283 -11.187 -31.548 1.00 81.69 268 MET A C 1
ATOM 1934 O O . MET A 1 268 ? 8.998 -12.001 -30.974 1.00 81.69 268 MET A O 1
ATOM 1938 N N . GLU A 1 269 ? 7.491 -10.332 -30.905 1.00 83.62 269 GLU A N 1
ATOM 1939 C CA . GLU A 1 269 ? 7.257 -10.332 -29.456 1.00 83.62 269 GLU A CA 1
ATOM 1940 C C . GLU A 1 269 ? 5.765 -10.560 -29.197 1.00 83.62 269 GLU A C 1
ATOM 1942 O O . GLU A 1 269 ? 4.920 -10.008 -29.908 1.00 83.62 269 GLU A O 1
ATOM 1947 N N . THR A 1 270 ? 5.421 -11.398 -28.214 1.00 81.50 270 THR A N 1
ATOM 1948 C CA . THR A 1 270 ? 4.023 -11.752 -27.904 1.00 81.50 270 THR A CA 1
ATOM 1949 C C . THR A 1 270 ? 3.750 -11.703 -26.410 1.00 81.50 270 THR A C 1
ATOM 1951 O O . THR A 1 270 ? 4.383 -12.408 -25.630 1.00 81.50 270 THR A O 1
ATOM 1954 N N . ILE A 1 271 ? 2.744 -10.919 -26.024 1.00 74.69 271 ILE A N 1
ATOM 1955 C CA . ILE A 1 271 ? 2.273 -10.809 -24.642 1.00 74.69 271 ILE A CA 1
ATOM 1956 C C . ILE A 1 271 ? 0.931 -11.523 -24.469 1.00 74.69 271 ILE A C 1
ATOM 1958 O O . ILE A 1 271 ? 0.029 -11.386 -25.295 1.00 74.69 271 ILE A O 1
ATOM 1962 N N . MET A 1 272 ? 0.773 -12.245 -23.359 1.00 67.25 272 MET A N 1
ATOM 1963 C CA . MET A 1 272 ? -0.516 -12.798 -22.936 1.00 67.25 272 MET A CA 1
ATOM 1964 C C . MET A 1 272 ? -1.181 -11.858 -21.928 1.00 67.25 272 MET A C 1
ATOM 1966 O O . MET A 1 272 ? -0.589 -11.481 -20.914 1.00 67.25 272 MET A O 1
ATOM 1970 N N . LEU A 1 273 ? -2.433 -11.491 -22.189 1.00 62.44 273 LEU A N 1
ATOM 1971 C CA . LEU A 1 273 ? -3.182 -10.535 -21.377 1.00 62.44 273 LEU A CA 1
ATOM 1972 C C . LEU A 1 273 ? -3.875 -11.231 -20.202 1.00 62.44 273 LEU A C 1
ATOM 1974 O O . LEU A 1 273 ? -5.070 -11.542 -20.229 1.00 62.44 273 LEU A O 1
ATOM 1978 N N . VAL A 1 274 ? -3.088 -11.481 -19.157 1.00 57.94 274 VAL A N 1
ATOM 1979 C CA . VAL A 1 274 ? -3.560 -12.044 -17.887 1.00 57.94 274 VAL A CA 1
ATOM 1980 C C . VAL A 1 274 ? -4.359 -10.980 -17.114 1.00 57.94 274 VAL A C 1
ATOM 1982 O O . VAL A 1 274 ? -3.845 -9.881 -16.891 1.00 57.94 274 VAL A O 1
ATOM 1985 N N . PRO A 1 275 ? -5.602 -11.259 -16.678 1.00 57.72 275 PRO A N 1
ATOM 1986 C CA . PRO A 1 275 ? -6.312 -10.380 -15.760 1.00 57.72 275 PRO A CA 1
ATOM 1987 C C . PRO A 1 275 ? -5.694 -10.506 -14.358 1.00 57.72 275 PRO A C 1
ATOM 1989 O O . PRO A 1 275 ? -5.532 -11.608 -13.839 1.00 57.72 275 PRO A O 1
ATOM 1992 N N . TYR A 1 276 ? -5.366 -9.375 -13.736 1.00 66.12 276 TYR A N 1
ATOM 1993 C CA . TYR A 1 276 ? -4.756 -9.323 -12.404 1.00 66.12 276 TYR A CA 1
ATOM 1994 C C . TYR A 1 276 ? -5.790 -9.007 -11.317 1.00 66.12 276 TYR A C 1
ATOM 1996 O O . TYR A 1 276 ? -6.796 -8.331 -11.561 1.00 66.12 276 TYR A O 1
ATOM 2004 N N . VAL A 1 277 ? -5.536 -9.503 -10.105 1.00 74.25 277 VAL A N 1
ATOM 2005 C CA . VAL A 1 277 ? -6.281 -9.093 -8.910 1.00 74.25 277 VAL A CA 1
ATOM 2006 C C . VAL A 1 277 ? -5.808 -7.701 -8.465 1.00 74.25 277 VAL A C 1
ATOM 2008 O O . VAL A 1 277 ? -4.629 -7.375 -8.633 1.00 74.25 277 VAL A O 1
ATOM 2011 N N . PRO A 1 278 ? -6.699 -6.848 -7.939 1.00 80.88 278 PRO A N 1
ATOM 2012 C CA . PRO A 1 278 ? -6.341 -5.486 -7.569 1.00 80.88 278 PRO A CA 1
ATOM 2013 C C . PRO A 1 278 ? -5.529 -5.462 -6.267 1.00 80.88 278 PRO A C 1
ATOM 2015 O O . PRO A 1 278 ? -5.599 -6.382 -5.448 1.00 80.88 278 PRO A O 1
ATOM 2018 N N . GLY A 1 279 ? -4.793 -4.368 -6.055 1.00 82.75 279 GLY A N 1
ATOM 2019 C CA . GLY A 1 279 ? -4.173 -4.100 -4.759 1.00 82.75 279 GLY A CA 1
ATOM 2020 C C . GLY A 1 279 ? -5.200 -3.886 -3.633 1.00 82.75 279 GLY A C 1
ATOM 2021 O O . GLY A 1 279 ? -6.413 -3.821 -3.887 1.00 82.75 279 GLY A O 1
ATOM 2022 N N . PRO A 1 280 ? -4.720 -3.723 -2.390 1.00 89.62 280 PRO A N 1
ATOM 2023 C CA . PRO A 1 280 ? -5.582 -3.405 -1.262 1.00 89.62 280 PRO A CA 1
ATOM 2024 C C . PRO A 1 280 ? -6.279 -2.053 -1.498 1.00 89.62 280 PRO A C 1
ATOM 2026 O O . PRO A 1 280 ? -5.721 -1.206 -2.206 1.00 89.62 280 PRO A O 1
ATOM 2029 N N . PRO A 1 281 ? -7.481 -1.827 -0.929 1.00 91.50 281 PRO A N 1
ATOM 2030 C CA . PRO A 1 281 ? -8.092 -0.500 -0.803 1.00 91.50 281 PRO A CA 1
ATOM 2031 C C . PRO A 1 281 ? -7.093 0.595 -0.389 1.00 91.50 281 PRO A C 1
ATOM 2033 O O . PRO A 1 281 ? -6.054 0.306 0.201 1.00 91.50 281 PRO A O 1
ATOM 2036 N N . GLY A 1 282 ? -7.398 1.852 -0.730 1.00 89.06 282 GLY A N 1
ATOM 2037 C CA . GLY A 1 282 ? -6.543 3.000 -0.419 1.00 89.06 282 GLY A CA 1
ATOM 2038 C C . GLY A 1 282 ? -6.559 3.362 1.070 1.00 89.06 282 GLY A C 1
ATOM 2039 O O . GLY A 1 282 ? -6.659 2.496 1.934 1.00 89.06 282 GLY A O 1
ATOM 2040 N N . THR A 1 283 ? -6.480 4.654 1.397 1.00 92.62 283 THR A N 1
ATOM 2041 C CA . THR A 1 283 ? -6.697 5.113 2.779 1.00 92.62 283 THR A CA 1
ATOM 2042 C C . THR A 1 283 ? -8.046 4.588 3.267 1.00 92.62 283 THR A C 1
ATOM 2044 O O . THR A 1 283 ? -9.051 4.881 2.626 1.00 92.62 283 THR A O 1
ATOM 2047 N N . VAL A 1 284 ? -8.082 3.824 4.363 1.00 94.19 284 VAL A N 1
ATOM 2048 C CA . VAL A 1 284 ? -9.330 3.379 5.003 1.00 94.19 284 VAL A CA 1
ATOM 2049 C C . VAL A 1 284 ? -9.431 4.015 6.384 1.00 94.19 284 VAL A C 1
ATOM 2051 O O . VAL A 1 284 ? -8.495 3.939 7.180 1.00 94.19 284 VAL A O 1
ATOM 2054 N N . THR A 1 285 ? -10.570 4.631 6.677 1.00 94.25 285 THR A N 1
ATOM 2055 C CA . THR A 1 285 ? -10.855 5.319 7.942 1.00 94.25 285 THR A CA 1
ATOM 2056 C C . THR A 1 285 ? -12.234 4.948 8.466 1.00 94.25 285 THR A C 1
ATOM 2058 O O . THR A 1 285 ? -13.134 4.629 7.689 1.00 94.25 285 THR A O 1
ATOM 2061 N N . LEU A 1 286 ? -12.420 5.015 9.787 1.00 93.81 286 LEU A N 1
ATOM 2062 C CA . LEU A 1 286 ? -13.722 4.822 10.422 1.00 93.81 286 LEU A CA 1
ATOM 2063 C C . LEU A 1 286 ? -14.168 6.090 11.152 1.00 93.81 286 LEU A C 1
ATOM 2065 O O . LEU A 1 286 ? -13.382 6.761 11.820 1.00 93.81 286 LEU A O 1
ATOM 2069 N N . THR A 1 287 ? -15.445 6.425 10.994 1.00 92.12 287 THR A N 1
ATOM 2070 C CA . THR A 1 287 ? -16.067 7.669 11.456 1.00 92.12 287 THR A CA 1
ATOM 2071 C C . THR A 1 287 ? -17.454 7.384 12.049 1.00 92.12 287 THR A C 1
ATOM 2073 O O . THR A 1 287 ? -17.966 6.264 11.984 1.00 92.12 287 THR A O 1
ATOM 2076 N N . ASN A 1 288 ? -18.089 8.400 12.648 1.00 92.50 288 ASN A N 1
ATOM 2077 C CA . ASN A 1 288 ? -19.510 8.369 13.039 1.00 92.50 288 ASN A CA 1
ATOM 2078 C C . ASN A 1 288 ? -19.936 7.147 13.893 1.00 92.50 288 ASN A C 1
ATOM 2080 O O . ASN A 1 288 ? -21.038 6.616 13.745 1.00 92.50 288 ASN A O 1
ATOM 2084 N N . ARG A 1 289 ? -19.056 6.696 14.797 1.00 94.88 289 ARG A N 1
ATOM 2085 C CA . ARG A 1 289 ? -19.295 5.554 15.692 1.00 94.88 289 ARG A CA 1
ATOM 2086 C C . ARG A 1 289 ? -20.449 5.816 16.668 1.00 94.88 289 ARG A C 1
ATOM 2088 O O . ARG A 1 289 ? -20.453 6.817 17.387 1.00 94.88 289 ARG A O 1
ATOM 2095 N N . THR A 1 290 ? -21.376 4.866 16.748 1.00 96.19 290 THR A N 1
ATOM 2096 C CA . THR A 1 290 ? -22.492 4.818 17.705 1.00 96.19 290 THR A CA 1
ATOM 2097 C C . THR A 1 290 ? -22.411 3.547 18.568 1.00 96.19 290 THR A C 1
ATOM 2099 O O . THR A 1 290 ? -21.396 2.849 18.572 1.00 96.19 290 THR A O 1
ATOM 2102 N N . GLU A 1 291 ? -23.461 3.253 19.339 1.00 95.06 291 GLU A N 1
ATOM 2103 C CA . GLU A 1 291 ? -23.612 1.973 20.045 1.00 95.06 291 GLU A CA 1
ATOM 2104 C C . GLU A 1 291 ? -23.783 0.781 19.082 1.00 95.06 291 GLU A C 1
ATOM 2106 O O . GLU A 1 291 ? -23.292 -0.301 19.376 1.00 95.06 291 GLU A O 1
ATOM 2111 N N . THR A 1 292 ? -24.434 0.964 17.926 1.00 95.88 292 THR A N 1
ATOM 2112 C CA . THR A 1 292 ? -24.836 -0.143 17.027 1.00 95.88 292 THR A CA 1
ATOM 2113 C C . THR A 1 292 ? -24.441 0.052 15.559 1.00 95.88 292 THR A C 1
ATOM 2115 O O . THR A 1 292 ? -24.793 -0.754 14.696 1.00 95.88 292 THR A O 1
ATOM 2118 N N . SER A 1 293 ? -23.701 1.119 15.247 1.00 96.62 293 SER A N 1
ATOM 2119 C CA . SER A 1 293 ? -23.249 1.438 13.892 1.00 96.62 293 SER A CA 1
ATOM 2120 C C . SER A 1 293 ? -21.894 2.139 13.874 1.00 96.62 293 SER A C 1
ATOM 2122 O O . SER A 1 293 ? -21.518 2.821 14.825 1.00 96.62 293 SER A O 1
ATOM 2124 N N . MET A 1 294 ? -21.207 2.074 12.740 1.00 96.81 294 MET A N 1
ATOM 2125 C CA . MET A 1 294 ? -20.065 2.936 12.421 1.00 96.81 294 MET A CA 1
ATOM 2126 C C . MET A 1 294 ? -19.979 3.128 10.908 1.00 96.81 294 MET A C 1
ATOM 2128 O O . MET A 1 294 ? -20.404 2.259 10.145 1.00 96.81 294 MET A O 1
ATOM 2132 N N . THR A 1 295 ? -19.439 4.255 10.464 1.00 96.19 295 THR A N 1
ATOM 2133 C CA . THR A 1 295 ? -19.189 4.500 9.043 1.00 96.19 295 THR A CA 1
ATOM 2134 C C . THR A 1 295 ? -17.750 4.112 8.725 1.00 96.19 295 THR A C 1
ATOM 2136 O O . THR A 1 295 ? -16.838 4.448 9.476 1.00 96.19 295 THR A O 1
ATOM 2139 N N . ILE A 1 296 ? -17.550 3.396 7.623 1.00 96.19 296 ILE A N 1
ATOM 2140 C CA . ILE A 1 296 ? -16.243 3.070 7.054 1.00 96.19 296 ILE A CA 1
ATOM 2141 C C . ILE A 1 296 ? -16.117 3.765 5.696 1.00 96.19 296 ILE A C 1
ATOM 2143 O O . ILE A 1 296 ? -17.028 3.731 4.866 1.00 96.19 296 ILE A O 1
ATOM 2147 N N . GLU A 1 297 ? -14.993 4.442 5.505 1.00 95.38 297 GLU A N 1
ATOM 2148 C CA . GLU A 1 297 ? -14.709 5.357 4.400 1.00 95.38 297 GLU A CA 1
ATOM 2149 C C . GLU A 1 297 ? -13.386 4.931 3.763 1.00 95.38 297 GLU A C 1
ATOM 2151 O O . GLU A 1 297 ? -12.427 4.666 4.493 1.00 95.38 297 GLU A O 1
ATOM 2156 N N . TRP A 1 298 ? -13.317 4.815 2.433 1.00 95.19 298 TRP A N 1
ATOM 2157 C CA . TRP A 1 298 ? -12.075 4.432 1.761 1.00 95.19 298 TRP A CA 1
ATOM 2158 C C . TRP A 1 298 ? -11.869 5.004 0.363 1.00 95.19 298 TRP A C 1
ATOM 2160 O O . TRP A 1 298 ? -12.799 5.150 -0.433 1.00 95.19 298 TRP A O 1
ATOM 2170 N N . ASP A 1 299 ? -10.602 5.245 0.041 1.00 93.06 299 ASP A N 1
ATOM 2171 C CA . ASP A 1 299 ? -10.154 5.576 -1.309 1.00 93.06 299 ASP A CA 1
ATOM 2172 C C . ASP A 1 299 ? -9.969 4.318 -2.176 1.00 93.06 299 ASP A C 1
ATOM 2174 O O . ASP A 1 299 ? -9.804 3.192 -1.688 1.00 93.06 299 ASP A O 1
ATOM 2178 N N . LYS A 1 300 ? -9.935 4.501 -3.501 1.00 88.31 300 LYS A N 1
ATOM 2179 C CA . LYS A 1 300 ? -9.557 3.426 -4.431 1.00 88.31 300 LYS A CA 1
ATOM 2180 C C . LYS A 1 300 ? -8.143 2.872 -4.142 1.00 88.31 300 LYS A C 1
ATOM 2182 O O . LYS A 1 300 ? -7.258 3.642 -3.774 1.00 88.31 300 LYS A O 1
ATOM 2187 N N . PRO A 1 301 ? -7.905 1.565 -4.384 1.00 85.44 301 PRO A N 1
ATOM 2188 C CA . PRO A 1 301 ? -6.584 0.945 -4.363 1.00 85.44 301 PRO A CA 1
ATOM 2189 C C . PRO A 1 301 ? -5.500 1.743 -5.081 1.00 85.44 301 PRO A C 1
ATOM 2191 O O . PRO A 1 301 ? -5.700 2.207 -6.203 1.00 85.44 301 PRO A O 1
ATOM 2194 N N . VAL A 1 302 ? -4.315 1.803 -4.472 1.00 71.12 302 VAL A N 1
ATOM 2195 C CA . VAL A 1 302 ? -3.130 2.462 -5.052 1.00 71.12 302 VAL A CA 1
ATOM 2196 C C . VAL A 1 302 ? -2.672 1.756 -6.339 1.00 71.12 302 VAL A C 1
ATOM 2198 O O . VAL A 1 302 ? -2.201 2.396 -7.276 1.00 71.12 302 VAL A O 1
ATOM 2201 N N . ASN A 1 303 ? -2.851 0.433 -6.415 1.00 67.50 303 ASN A N 1
ATOM 2202 C CA . ASN A 1 303 ? -2.470 -0.396 -7.558 1.00 67.50 303 ASN A CA 1
ATOM 2203 C C . ASN A 1 303 ? -3.720 -0.921 -8.294 1.00 67.50 303 ASN A C 1
ATOM 2205 O O . ASN A 1 303 ? -4.213 -2.020 -8.025 1.00 67.50 303 ASN A O 1
ATOM 2209 N N . LEU A 1 304 ? -4.242 -0.107 -9.219 1.00 60.50 304 LEU A N 1
ATOM 2210 C CA . LEU A 1 304 ? -5.438 -0.379 -10.034 1.00 60.50 304 LEU A CA 1
ATOM 2211 C C . LEU A 1 304 ? -5.166 -1.396 -11.161 1.00 60.50 304 LEU A C 1
ATOM 2213 O O . LEU A 1 304 ? -5.201 -1.067 -12.349 1.00 60.50 304 LEU A O 1
ATOM 2217 N N . GLN A 1 305 ? -4.860 -2.644 -10.803 1.00 61.25 305 GLN A N 1
ATOM 2218 C CA . GLN A 1 305 ? -4.653 -3.720 -11.778 1.00 61.25 305 GLN A CA 1
ATOM 2219 C C . GLN A 1 305 ? -6.000 -4.262 -12.281 1.00 61.25 305 GLN A C 1
ATOM 2221 O O . GLN A 1 305 ? -6.508 -5.264 -11.795 1.00 61.25 305 GLN A O 1
ATOM 2226 N N . GLY A 1 306 ? -6.589 -3.556 -13.252 1.00 60.75 306 GLY A N 1
ATOM 2227 C CA . GLY A 1 306 ? -7.956 -3.787 -13.736 1.00 60.75 306 GLY A CA 1
ATOM 2228 C C . GLY A 1 306 ? -8.990 -2.918 -13.010 1.00 60.75 306 GLY A C 1
ATOM 2229 O O . GLY A 1 306 ? -8.690 -2.285 -11.995 1.00 60.75 306 GLY A O 1
ATOM 2230 N N . VAL A 1 307 ? -10.220 -2.845 -13.533 1.00 69.56 307 VAL A N 1
ATOM 2231 C CA . VAL A 1 307 ? -11.288 -2.063 -12.891 1.00 69.56 307 VAL A CA 1
ATOM 2232 C C . VAL A 1 307 ? -12.023 -2.903 -11.857 1.00 69.56 307 VAL A C 1
ATOM 2234 O O . VAL A 1 307 ? -12.461 -4.025 -12.106 1.00 69.56 307 VAL A O 1
ATOM 2237 N N . ILE A 1 308 ? -12.197 -2.294 -10.691 1.00 82.50 308 ILE A N 1
ATOM 2238 C CA . ILE A 1 308 ? -12.915 -2.846 -9.550 1.00 82.50 308 ILE A CA 1
ATOM 2239 C C . ILE A 1 308 ? -14.408 -2.940 -9.887 1.00 82.50 308 ILE A C 1
ATOM 2241 O O . ILE A 1 308 ? -15.059 -1.924 -10.139 1.00 82.50 308 ILE A O 1
ATOM 2245 N N . ILE A 1 309 ? -14.938 -4.160 -9.881 1.00 85.06 309 ILE A N 1
ATOM 2246 C CA . ILE A 1 309 ? -16.356 -4.480 -10.080 1.00 85.06 309 ILE A CA 1
ATOM 2247 C C . ILE A 1 309 ? -17.139 -4.055 -8.833 1.00 85.06 309 ILE A C 1
ATOM 2249 O O . ILE A 1 309 ? -18.103 -3.294 -8.910 1.00 85.06 309 ILE A O 1
ATOM 2253 N N . ASN A 1 310 ? -16.680 -4.521 -7.674 1.00 91.19 310 ASN A N 1
ATOM 2254 C CA . ASN A 1 310 ? -17.196 -4.174 -6.360 1.00 91.19 310 ASN A CA 1
ATOM 2255 C C . ASN A 1 310 ? -16.068 -4.247 -5.317 1.00 91.19 310 ASN A C 1
ATOM 2257 O O . ASN A 1 310 ? -14.969 -4.743 -5.583 1.00 91.19 310 ASN A O 1
ATOM 2261 N N . TYR A 1 311 ? -16.353 -3.727 -4.132 1.00 95.25 311 TYR A N 1
ATOM 2262 C CA . TYR A 1 311 ? -15.624 -4.055 -2.916 1.00 95.25 311 TYR A CA 1
ATOM 2263 C C . TYR A 1 311 ? -16.373 -5.163 -2.186 1.00 95.25 311 TYR A C 1
ATOM 2265 O O . TYR A 1 311 ? -17.600 -5.243 -2.283 1.00 95.25 311 TYR A O 1
ATOM 2273 N N . GLN A 1 312 ? -15.655 -5.996 -1.445 1.00 95.44 312 GLN A N 1
ATOM 2274 C CA . GLN A 1 312 ? -16.261 -6.958 -0.538 1.00 95.44 312 GLN A CA 1
ATOM 2275 C C . GLN A 1 312 ? -15.833 -6.636 0.890 1.00 95.44 312 GLN A C 1
ATOM 2277 O O . GLN A 1 312 ? -14.649 -6.447 1.167 1.00 95.44 312 GLN A O 1
ATOM 2282 N N . LEU A 1 313 ? -16.815 -6.551 1.784 1.00 96.75 313 LEU A N 1
ATOM 2283 C CA . LEU A 1 313 ? -16.616 -6.273 3.201 1.00 96.75 313 LEU A CA 1
ATOM 2284 C C . LEU A 1 313 ? -17.172 -7.430 4.029 1.00 96.75 313 LEU A C 1
ATOM 2286 O O . LEU A 1 313 ? -18.297 -7.871 3.803 1.00 96.75 313 LEU A O 1
ATOM 2290 N N . GLN A 1 314 ? -16.416 -7.882 5.024 1.00 96.00 314 GLN A N 1
ATOM 2291 C CA . GLN A 1 314 ? -16.876 -8.816 6.054 1.00 96.00 314 GLN A CA 1
ATOM 2292 C C . GLN A 1 314 ? -16.373 -8.365 7.427 1.00 96.00 314 GLN A C 1
ATOM 2294 O O . GLN A 1 314 ? -15.337 -7.714 7.530 1.00 96.00 314 GLN A O 1
ATOM 2299 N N . TYR A 1 315 ? -17.093 -8.696 8.494 1.00 95.88 315 TYR A N 1
ATOM 2300 C CA . TYR A 1 315 ? -16.699 -8.329 9.855 1.00 95.88 315 TYR A CA 1
ATOM 2301 C C . TYR A 1 315 ? -17.090 -9.405 10.868 1.00 95.88 315 TYR A C 1
ATOM 2303 O O . TYR A 1 315 ? -17.936 -10.259 10.590 1.00 95.88 315 TYR A O 1
ATOM 2311 N N . ARG A 1 316 ? -16.460 -9.367 12.044 1.00 95.00 316 ARG A N 1
ATOM 2312 C CA . ARG A 1 316 ? -16.776 -10.228 13.192 1.00 95.00 316 ARG A CA 1
ATOM 2313 C C . ARG A 1 316 ? -16.469 -9.534 14.518 1.00 95.00 316 ARG A C 1
ATOM 2315 O O . ARG A 1 316 ? -15.514 -8.759 14.572 1.00 95.00 316 ARG A O 1
ATOM 2322 N N . PRO A 1 317 ? -17.216 -9.814 15.597 1.00 95.12 317 PRO A N 1
ATOM 2323 C CA . PRO A 1 317 ? -16.766 -9.463 16.935 1.00 95.12 317 PRO A CA 1
ATOM 2324 C C . PRO A 1 317 ? -15.510 -10.278 17.287 1.00 95.12 317 PRO A C 1
ATOM 2326 O O . PRO A 1 317 ? -15.424 -11.463 16.967 1.00 95.12 317 PRO A O 1
ATOM 2329 N N . ILE A 1 318 ? -14.550 -9.647 17.960 1.00 94.50 318 ILE A N 1
ATOM 2330 C CA . ILE A 1 318 ? -13.333 -10.283 18.496 1.00 94.50 318 ILE A CA 1
ATOM 2331 C C . ILE A 1 318 ? -13.176 -10.097 20.013 1.00 94.50 318 ILE A C 1
ATOM 2333 O O . ILE A 1 318 ? -12.379 -10.796 20.632 1.00 94.50 318 ILE A O 1
ATOM 2337 N N . GLN A 1 319 ? -13.943 -9.194 20.636 1.00 92.62 319 GLN A N 1
ATOM 2338 C CA . GLN A 1 319 ? -13.994 -9.049 22.094 1.00 92.62 319 GLN A CA 1
ATOM 2339 C C . GLN A 1 319 ? -15.353 -8.501 22.552 1.00 92.62 319 GLN A C 1
ATOM 2341 O O . GLN A 1 319 ? -15.781 -7.450 22.078 1.00 92.62 319 GLN A O 1
ATOM 2346 N N . LYS A 1 320 ? -15.982 -9.166 23.530 1.00 93.00 320 LYS A N 1
ATOM 2347 C CA . LYS A 1 320 ? -17.218 -8.727 24.199 1.00 93.00 320 LYS A CA 1
ATOM 2348 C C . LYS A 1 320 ? -17.015 -8.684 25.712 1.00 93.00 320 LYS A C 1
ATOM 2350 O O . LYS A 1 320 ? -17.059 -9.713 26.374 1.00 93.00 320 LYS A O 1
ATOM 2355 N N . SER A 1 321 ? -16.813 -7.508 26.307 1.00 88.88 321 SER A N 1
ATOM 2356 C CA . SER A 1 321 ? -16.509 -7.415 27.752 1.00 88.88 321 SER A CA 1
ATOM 2357 C C . SER A 1 321 ? -17.691 -7.745 28.683 1.00 88.88 321 SER A C 1
ATOM 2359 O O . SER A 1 321 ? -17.527 -7.762 29.899 1.00 88.88 321 SER A O 1
ATOM 2361 N N . TYR A 1 322 ? -18.878 -8.002 28.130 1.00 91.25 322 TYR A N 1
ATOM 2362 C CA . TYR A 1 322 ? -20.110 -8.380 28.836 1.00 91.25 322 TYR A CA 1
ATOM 2363 C C . TYR A 1 322 ? -20.466 -9.871 28.725 1.00 91.25 322 TYR A C 1
ATOM 2365 O O . TYR A 1 322 ? -21.484 -10.298 29.287 1.00 91.25 322 TYR A O 1
ATOM 2373 N N . ASP A 1 323 ? -19.649 -10.643 28.004 1.00 89.75 323 ASP A N 1
ATOM 2374 C CA . ASP A 1 323 ? -19.794 -12.079 27.777 1.00 89.75 323 ASP A CA 1
ATOM 2375 C C . ASP A 1 323 ? -18.440 -12.773 28.006 1.00 89.75 323 ASP A C 1
ATOM 2377 O O . ASP A 1 323 ? -17.539 -12.738 27.171 1.00 89.75 323 ASP A O 1
ATOM 2381 N N . GLN A 1 324 ? -18.294 -13.396 29.176 1.00 81.19 324 GLN A N 1
ATOM 238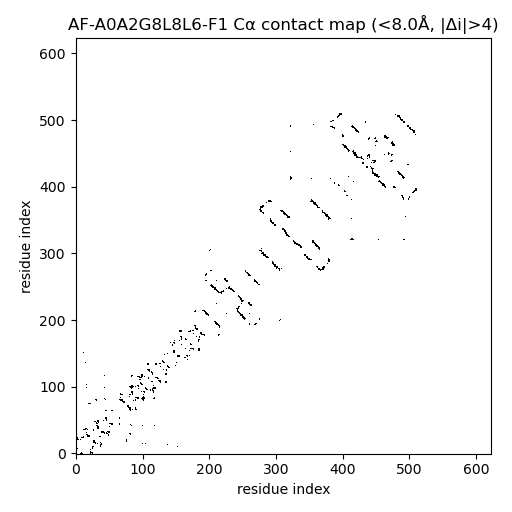2 C CA . GLN A 1 324 ? -17.067 -14.088 29.592 1.00 81.19 324 GLN A CA 1
ATOM 2383 C C . GLN A 1 324 ? -16.866 -15.445 28.894 1.00 81.19 324 GLN A C 1
ATOM 2385 O O . GLN A 1 324 ? -15.827 -16.071 29.090 1.00 81.19 324 GLN A O 1
ATOM 2390 N N . GLN A 1 325 ? -17.854 -15.921 28.127 1.00 87.56 325 GLN A N 1
ATOM 2391 C CA . GLN A 1 325 ? -17.796 -17.180 27.374 1.00 87.56 325 GLN A CA 1
ATOM 2392 C C . GLN A 1 325 ? -17.684 -16.938 25.861 1.00 87.56 325 GLN A C 1
ATOM 2394 O O . GLN A 1 325 ? -17.700 -17.893 25.086 1.00 87.56 325 GLN A O 1
ATOM 2399 N N . PHE A 1 326 ? -17.550 -15.676 25.439 1.00 88.62 326 PHE A N 1
ATOM 2400 C CA . PHE A 1 326 ? -17.379 -15.309 24.043 1.00 88.62 326 PHE A CA 1
ATOM 2401 C C . PHE A 1 326 ? -16.052 -15.834 23.476 1.00 88.62 326 PHE A C 1
ATOM 2403 O O . PHE A 1 326 ? -14.975 -15.400 23.890 1.00 88.62 326 PHE A O 1
ATOM 2410 N N . ASP A 1 327 ? -16.149 -16.713 22.480 1.00 85.38 327 ASP A N 1
ATOM 2411 C CA . ASP A 1 327 ? -15.051 -17.079 21.584 1.00 85.38 327 ASP A CA 1
ATOM 2412 C C . ASP A 1 327 ? -15.197 -16.333 20.245 1.00 85.38 327 ASP A C 1
ATOM 2414 O O . ASP A 1 327 ? -16.308 -15.997 19.819 1.00 85.38 327 ASP A O 1
ATOM 2418 N N . ALA A 1 328 ? -14.077 -16.048 19.581 1.00 78.62 328 ALA A N 1
ATOM 2419 C CA . ALA A 1 328 ? -14.046 -15.230 18.375 1.00 78.62 328 ALA A CA 1
ATOM 2420 C C . ALA A 1 328 ? -14.669 -15.980 17.186 1.00 78.62 328 ALA A C 1
ATOM 2422 O O . ALA A 1 328 ? -14.074 -16.898 16.620 1.00 78.62 328 ALA A O 1
ATOM 2423 N N . LEU A 1 329 ? -15.873 -15.558 16.796 1.00 78.69 329 LEU A N 1
ATOM 2424 C CA . LEU A 1 329 ? -16.655 -16.184 15.731 1.00 78.69 329 LEU A CA 1
ATOM 2425 C C . LEU A 1 329 ? -15.946 -16.148 14.361 1.00 78.69 329 LEU A C 1
ATOM 2427 O O . LEU A 1 329 ? -15.018 -15.369 14.106 1.00 78.69 329 LEU A O 1
ATOM 2431 N N . GLU A 1 330 ? -16.428 -16.987 13.443 1.00 88.44 330 GLU A N 1
ATOM 2432 C CA . GLU A 1 330 ? -16.127 -16.843 12.017 1.00 88.44 330 GLU A CA 1
ATOM 2433 C C . GLU A 1 330 ? -16.663 -15.504 11.476 1.00 88.44 330 GLU A C 1
ATOM 2435 O O . GLU A 1 330 ? -17.498 -14.838 12.096 1.00 88.44 330 GLU A O 1
ATOM 2440 N N . PHE A 1 331 ? -16.166 -15.087 10.311 1.00 91.81 331 PHE A N 1
ATOM 2441 C CA . PHE A 1 331 ? -16.632 -13.864 9.662 1.00 91.81 331 PHE A CA 1
ATOM 2442 C C . PHE A 1 331 ? -18.108 -13.947 9.264 1.00 91.81 331 PHE A C 1
ATOM 2444 O O . PHE A 1 331 ? -18.579 -14.966 8.759 1.00 91.81 331 PHE A O 1
ATOM 2451 N N . GLY A 1 332 ? -18.822 -12.834 9.450 1.00 89.06 332 GLY A N 1
ATOM 2452 C CA . GLY A 1 332 ? -20.161 -12.656 8.901 1.00 89.06 332 GLY A CA 1
ATOM 2453 C C . GLY A 1 332 ? -20.174 -12.706 7.364 1.00 89.06 332 GLY A C 1
ATOM 2454 O O . GLY A 1 332 ? -19.121 -12.650 6.722 1.00 89.06 332 GLY A O 1
ATOM 2455 N N . PRO A 1 333 ? -21.364 -12.797 6.745 1.00 92.12 333 PRO A N 1
ATOM 2456 C CA . PRO A 1 333 ? -21.489 -12.883 5.294 1.00 92.12 333 PRO A CA 1
ATOM 2457 C C . PRO A 1 333 ? -20.864 -11.665 4.599 1.00 92.12 333 PRO A C 1
ATOM 2459 O O . PRO A 1 333 ? -21.099 -10.525 5.000 1.00 92.12 333 PRO A O 1
ATOM 2462 N N . LYS A 1 334 ? -20.111 -11.909 3.518 1.00 94.12 334 LYS A N 1
ATOM 2463 C CA . LYS A 1 334 ? -19.543 -10.843 2.683 1.00 94.12 334 LYS A CA 1
ATOM 2464 C C . LYS A 1 334 ? -20.643 -9.968 2.082 1.00 94.12 334 LYS A C 1
ATOM 2466 O O . LYS A 1 334 ? -21.504 -10.455 1.349 1.00 94.12 334 LYS A O 1
ATOM 2471 N N . VAL A 1 335 ? -20.556 -8.668 2.332 1.00 95.56 335 VAL A N 1
ATOM 2472 C CA . VAL A 1 335 ? -21.353 -7.627 1.681 1.00 95.56 335 VAL A CA 1
ATOM 2473 C C . VAL A 1 335 ? -20.624 -7.180 0.416 1.00 95.56 335 VAL A C 1
ATOM 2475 O O . VAL A 1 335 ? -19.470 -6.761 0.491 1.00 95.56 335 VAL A O 1
ATOM 2478 N N . GLU A 1 336 ? -21.284 -7.238 -0.742 1.00 95.38 336 GLU A N 1
ATOM 2479 C CA . GLU A 1 336 ? -20.750 -6.669 -1.987 1.00 95.38 336 GLU A CA 1
ATOM 2480 C C . GLU A 1 336 ? -21.202 -5.207 -2.151 1.00 95.38 336 GLU A C 1
ATOM 2482 O O . GLU A 1 336 ? -22.397 -4.911 -2.185 1.00 95.38 336 GLU A O 1
ATOM 2487 N N . ILE A 1 337 ? -20.243 -4.285 -2.261 1.00 95.62 337 ILE A N 1
ATOM 2488 C CA . ILE A 1 337 ? -20.454 -2.832 -2.257 1.00 95.62 337 ILE A CA 1
ATOM 2489 C C . ILE A 1 337 ? -20.023 -2.251 -3.609 1.00 95.62 337 ILE A C 1
ATOM 2491 O O . ILE A 1 337 ? -18.889 -2.441 -4.052 1.00 95.62 337 ILE A O 1
ATOM 2495 N N . ALA A 1 338 ? -20.922 -1.537 -4.287 1.00 91.12 338 ALA A N 1
ATOM 2496 C CA . ALA A 1 338 ? -20.669 -1.012 -5.629 1.00 91.12 338 ALA A CA 1
ATOM 2497 C C . ALA A 1 338 ? -19.551 0.053 -5.662 1.00 91.12 338 ALA A C 1
ATOM 2499 O O . ALA A 1 338 ? -19.458 0.913 -4.787 1.00 91.12 338 ALA A O 1
ATOM 2500 N N . ASN A 1 339 ? -18.736 0.034 -6.721 1.00 87.75 339 ASN A N 1
ATOM 2501 C CA . ASN A 1 339 ? -17.681 1.019 -6.985 1.00 87.75 339 ASN A CA 1
ATOM 2502 C C . ASN A 1 339 ? -18.286 2.369 -7.432 1.00 87.75 339 ASN A C 1
ATOM 2504 O O . ASN A 1 339 ? -18.429 2.637 -8.624 1.00 87.75 339 ASN A O 1
ATOM 2508 N N . SER A 1 340 ? -18.692 3.197 -6.465 1.00 85.25 340 SER A N 1
ATOM 2509 C CA . SER A 1 340 ? -19.499 4.410 -6.678 1.00 85.25 340 SER A CA 1
ATOM 2510 C C . SER A 1 340 ? -18.711 5.685 -7.011 1.00 85.25 340 SER A C 1
ATOM 2512 O O . SER A 1 340 ? -19.296 6.645 -7.512 1.00 85.25 340 SER A O 1
ATOM 2514 N N . GLY A 1 341 ? -17.402 5.726 -6.751 1.00 81.81 341 GLY A N 1
ATOM 2515 C CA . GLY A 1 341 ? -16.599 6.944 -6.876 1.00 81.81 341 GLY A CA 1
ATOM 2516 C C . GLY A 1 341 ? -15.118 6.719 -6.578 1.00 81.81 341 GLY A C 1
ATOM 2517 O O . GLY A 1 341 ? -14.687 5.587 -6.383 1.00 81.81 341 GLY A O 1
ATOM 2518 N N . ALA A 1 342 ? -14.322 7.794 -6.581 1.00 82.69 342 ALA A N 1
ATOM 2519 C CA . ALA A 1 342 ? -12.906 7.759 -6.181 1.00 82.69 342 ALA A CA 1
ATOM 2520 C C . ALA A 1 342 ? -12.716 7.490 -4.675 1.00 82.69 342 ALA A C 1
ATOM 2522 O O . ALA A 1 342 ? -11.719 6.891 -4.282 1.00 82.69 342 ALA A O 1
ATOM 2523 N N . HIS A 1 343 ? -13.707 7.904 -3.889 1.00 91.00 343 HIS A N 1
ATOM 2524 C CA . HIS A 1 343 ? -13.846 7.692 -2.458 1.00 91.00 343 HIS A CA 1
ATOM 2525 C C . HIS A 1 343 ? -15.223 7.055 -2.218 1.00 91.00 343 HIS A C 1
ATOM 2527 O O . HIS A 1 343 ? -16.197 7.436 -2.878 1.00 91.00 343 HIS A O 1
ATOM 2533 N N . ILE A 1 344 ? -15.297 6.059 -1.339 1.00 93.88 344 ILE A N 1
ATOM 2534 C CA . ILE A 1 344 ? -16.476 5.231 -1.083 1.00 93.88 344 ILE A CA 1
ATOM 2535 C C . ILE A 1 344 ? -16.791 5.280 0.413 1.00 93.88 344 ILE A C 1
ATOM 2537 O O . ILE A 1 344 ? -15.895 5.225 1.247 1.00 93.88 344 ILE A O 1
ATOM 2541 N N . VAL A 1 345 ? -18.078 5.384 0.743 1.00 94.94 345 VAL A N 1
ATOM 2542 C CA . VAL A 1 345 ? -18.587 5.481 2.116 1.00 94.94 345 VAL A CA 1
ATOM 2543 C C . VAL A 1 345 ? -19.635 4.392 2.319 1.00 94.94 345 VAL A C 1
ATOM 2545 O O . VAL A 1 345 ? -20.553 4.263 1.505 1.00 94.94 345 VAL A O 1
ATOM 2548 N N . TYR A 1 346 ? -19.519 3.623 3.399 1.00 95.56 346 TYR A N 1
ATOM 2549 C CA . TYR A 1 346 ? -20.476 2.583 3.774 1.00 95.56 346 TYR A CA 1
ATOM 2550 C C . TYR A 1 346 ? -20.772 2.628 5.276 1.00 95.56 346 TYR A C 1
ATOM 2552 O O . TYR A 1 346 ? -19.881 2.887 6.081 1.00 95.56 346 TYR A O 1
ATOM 2560 N N . GLN A 1 347 ? -22.018 2.360 5.671 1.00 95.56 347 GLN A N 1
ATOM 2561 C CA . GLN A 1 347 ? -22.416 2.320 7.078 1.00 95.56 347 GLN A CA 1
ATOM 2562 C C . GLN A 1 347 ? -22.603 0.871 7.535 1.00 95.56 347 GLN A C 1
ATOM 2564 O O . GLN A 1 347 ? -23.505 0.170 7.077 1.00 95.56 347 GLN A O 1
ATOM 2569 N N . LEU A 1 348 ? -21.767 0.438 8.477 1.00 95.75 348 LEU A N 1
ATOM 2570 C CA . LEU A 1 348 ? -21.980 -0.789 9.235 1.00 95.75 348 LEU A CA 1
ATOM 2571 C C . LEU A 1 348 ? -23.109 -0.545 10.236 1.00 95.75 348 LEU A C 1
ATOM 2573 O O . LEU A 1 348 ? -23.115 0.466 10.939 1.00 95.75 348 LEU A O 1
ATOM 2577 N N . THR A 1 349 ? -24.067 -1.462 10.273 1.00 95.00 349 THR A N 1
ATOM 2578 C CA . THR A 1 349 ? -25.267 -1.441 11.121 1.00 95.00 349 THR A CA 1
ATOM 2579 C C . THR A 1 349 ? -25.384 -2.774 11.855 1.00 95.00 349 THR A C 1
ATOM 2581 O O . THR A 1 349 ? -24.575 -3.672 11.622 1.00 95.00 349 THR A O 1
ATOM 2584 N N . ASP A 1 350 ? -26.355 -2.880 12.765 1.00 93.50 350 ASP A N 1
ATOM 2585 C CA . ASP A 1 350 ? -26.665 -4.110 13.506 1.00 93.50 350 ASP A CA 1
ATOM 2586 C C . ASP A 1 350 ? -25.474 -4.669 14.317 1.00 93.50 350 ASP A C 1
ATOM 2588 O O . ASP A 1 350 ? -25.373 -5.867 14.583 1.00 93.50 350 ASP A O 1
ATOM 2592 N N . LEU A 1 351 ? -24.579 -3.770 14.744 1.00 95.44 351 LEU A N 1
ATOM 2593 C CA . LEU A 1 351 ? -23.468 -4.074 15.642 1.00 95.44 351 LEU A CA 1
ATOM 2594 C C . LEU A 1 351 ? -23.944 -4.109 17.100 1.00 95.44 351 LEU A C 1
ATOM 2596 O O . LEU A 1 351 ? -24.902 -3.434 17.482 1.00 95.44 351 LEU A O 1
ATOM 2600 N N . GLU A 1 352 ? -23.236 -4.858 17.938 1.00 95.12 352 GLU A N 1
ATOM 2601 C CA . GLU A 1 352 ? -23.448 -4.880 19.383 1.00 95.12 352 GLU A CA 1
ATOM 2602 C C . GLU A 1 352 ? -22.636 -3.757 20.059 1.00 95.12 352 GLU A C 1
ATOM 2604 O O . GLU A 1 352 ? -21.472 -3.543 19.699 1.00 95.12 352 GLU A O 1
ATOM 2609 N N . PRO A 1 353 ? -23.194 -3.048 21.057 1.00 95.69 353 PRO A N 1
ATOM 2610 C CA . PRO A 1 353 ? -22.459 -2.048 21.825 1.00 95.69 353 PRO A CA 1
ATOM 2611 C C . PRO A 1 353 ? -21.378 -2.688 22.697 1.00 95.69 353 PRO A C 1
ATOM 2613 O O . PRO A 1 353 ? -21.381 -3.896 22.939 1.00 95.69 353 PRO A O 1
ATOM 2616 N N . SER A 1 354 ? -20.443 -1.872 23.182 1.00 94.81 354 SER A N 1
ATOM 2617 C CA . SER A 1 354 ? -19.338 -2.308 24.048 1.00 94.81 354 SER A CA 1
ATOM 2618 C C . SER A 1 354 ? -18.531 -3.504 23.498 1.00 94.81 354 SER A C 1
ATOM 2620 O O . SER A 1 354 ? -18.049 -4.350 24.256 1.00 94.81 354 SER A O 1
ATOM 2622 N N . THR A 1 355 ? -18.390 -3.581 22.172 1.00 95.31 355 THR A N 1
ATOM 2623 C CA . THR A 1 355 ? -17.794 -4.715 21.447 1.00 95.31 355 THR A CA 1
ATOM 2624 C C . THR A 1 355 ? -16.646 -4.244 20.565 1.00 95.31 355 THR A C 1
ATOM 2626 O O . THR A 1 355 ? -16.726 -3.182 19.951 1.00 95.31 355 THR A O 1
ATOM 2629 N N . VAL A 1 356 ? -15.577 -5.036 20.474 1.00 95.19 356 VAL A N 1
ATOM 2630 C CA . VAL A 1 356 ? -14.491 -4.828 19.504 1.00 95.19 356 VAL A CA 1
ATOM 2631 C C . VAL A 1 356 ? -14.712 -5.739 18.302 1.00 95.19 356 VAL A C 1
ATOM 2633 O O . VAL A 1 356 ? -14.974 -6.930 18.478 1.00 95.19 356 VAL A O 1
ATOM 2636 N N . TYR A 1 357 ? -14.585 -5.187 17.100 1.00 95.25 357 TYR A N 1
ATOM 2637 C CA . TYR A 1 357 ? -14.769 -5.859 15.819 1.00 95.25 357 TYR A CA 1
ATOM 2638 C C . TYR A 1 357 ? -13.465 -5.900 15.014 1.00 95.25 357 TYR A C 1
ATOM 2640 O O . TYR A 1 357 ? -12.718 -4.924 14.984 1.00 95.25 357 TYR A O 1
ATOM 2648 N N . GLU A 1 358 ? -13.230 -7.013 14.318 1.00 95.69 358 GLU A N 1
ATOM 2649 C CA . GLU A 1 358 ? -12.325 -7.071 13.166 1.00 95.69 358 GLU A CA 1
ATOM 2650 C C . GLU A 1 358 ? -13.162 -6.881 11.894 1.00 95.69 358 GLU A C 1
ATOM 2652 O O . GLU A 1 358 ? -14.171 -7.566 11.698 1.00 95.69 358 GLU A O 1
ATOM 2657 N N . ILE A 1 359 ? -12.747 -5.953 11.035 1.00 96.25 359 ILE A N 1
ATOM 2658 C CA . ILE A 1 359 ? -13.396 -5.601 9.772 1.00 96.25 359 ILE A CA 1
ATOM 2659 C C . ILE A 1 359 ? -12.383 -5.823 8.652 1.00 96.25 359 ILE A C 1
ATOM 2661 O O . ILE A 1 359 ? -11.302 -5.241 8.666 1.00 96.25 359 ILE A O 1
ATOM 2665 N N . GLN A 1 360 ? -12.742 -6.650 7.677 1.00 96.06 360 GLN A N 1
ATOM 2666 C CA . GLN A 1 360 ? -11.930 -6.958 6.507 1.00 96.06 360 GLN A CA 1
ATOM 2667 C C . GLN A 1 360 ? -12.581 -6.397 5.242 1.00 96.06 360 GLN A C 1
ATOM 2669 O O . GLN A 1 360 ? -13.770 -6.611 4.998 1.00 96.06 360 GLN A O 1
ATOM 2674 N N . LEU A 1 361 ? -11.784 -5.698 4.436 1.00 96.25 361 LEU A N 1
ATOM 2675 C CA . LEU A 1 361 ? -12.193 -5.058 3.189 1.00 96.25 361 LEU A CA 1
ATOM 2676 C C . LEU A 1 361 ? -11.188 -5.392 2.080 1.00 96.25 361 LEU A C 1
ATOM 2678 O O . LEU A 1 361 ? -9.995 -5.116 2.213 1.00 96.25 361 LEU A O 1
ATOM 2682 N N . ASN A 1 362 ? -11.672 -5.923 0.960 1.00 94.06 362 ASN A N 1
ATOM 2683 C CA . ASN A 1 362 ? -10.902 -6.035 -0.279 1.00 94.06 362 ASN A CA 1
ATOM 2684 C C . ASN A 1 362 ? -11.682 -5.504 -1.488 1.00 94.06 362 ASN A C 1
ATOM 2686 O O . ASN A 1 362 ? -12.867 -5.170 -1.418 1.00 94.06 362 ASN A O 1
ATOM 2690 N N . SER A 1 363 ? -10.983 -5.373 -2.615 1.00 91.62 363 SER A N 1
ATOM 2691 C CA . SER A 1 363 ? -11.568 -4.981 -3.899 1.00 91.62 363 SER A CA 1
ATOM 2692 C C . SER A 1 363 ? -11.501 -6.141 -4.895 1.00 91.62 363 SER A C 1
ATOM 2694 O O . SER A 1 363 ? -10.658 -7.025 -4.756 1.00 91.62 363 SER A O 1
ATOM 2696 N N . LYS A 1 364 ? -12.412 -6.191 -5.871 1.00 87.75 364 LYS A N 1
ATOM 2697 C CA . LYS A 1 364 ? -12.606 -7.359 -6.747 1.00 87.75 364 LYS A CA 1
ATOM 2698 C C . LYS A 1 364 ? -12.599 -6.960 -8.219 1.00 87.75 364 LYS A C 1
ATOM 2700 O O . LYS A 1 364 ? -13.334 -6.055 -8.611 1.00 87.75 364 LYS A O 1
ATOM 2705 N N . THR A 1 365 ? -11.808 -7.643 -9.041 1.00 81.75 365 THR A N 1
ATOM 2706 C CA . THR A 1 365 ? -11.790 -7.488 -10.511 1.00 81.75 365 THR A CA 1
ATOM 2707 C C . THR A 1 365 ? -12.350 -8.746 -11.180 1.00 81.75 365 THR A C 1
ATOM 2709 O O . THR A 1 365 ? -12.777 -9.691 -10.517 1.00 81.75 365 THR A O 1
ATOM 2712 N N . SER A 1 366 ? -12.334 -8.790 -12.513 1.00 74.19 366 SER A N 1
ATOM 2713 C CA . SER A 1 366 ? -12.633 -10.003 -13.285 1.00 74.19 366 SER A CA 1
ATOM 2714 C C . SER A 1 366 ? -11.606 -11.132 -13.099 1.00 74.19 366 SER A C 1
ATOM 2716 O O . SER A 1 366 ? -11.899 -12.262 -13.476 1.00 74.19 366 SER A O 1
ATOM 2718 N N . ALA A 1 367 ? -10.438 -10.860 -12.502 1.00 70.81 367 ALA A N 1
ATOM 2719 C CA . ALA A 1 367 ? -9.462 -11.885 -12.122 1.00 70.81 367 ALA A CA 1
ATOM 2720 C C . ALA A 1 367 ? -9.843 -12.630 -10.834 1.00 70.81 367 ALA A C 1
ATOM 2722 O O . ALA A 1 367 ? -9.449 -13.778 -10.642 1.00 70.81 367 ALA A O 1
ATOM 2723 N N . GLY A 1 368 ? -10.582 -11.967 -9.939 1.00 81.62 368 GLY A N 1
ATOM 2724 C CA . GLY A 1 368 ? -10.900 -12.468 -8.609 1.00 81.62 368 GLY A CA 1
ATOM 2725 C C . GLY A 1 368 ? -10.821 -11.386 -7.535 1.00 81.62 368 GLY A C 1
ATOM 2726 O O . GLY A 1 368 ? -10.931 -10.187 -7.801 1.00 81.62 368 GLY A O 1
ATOM 2727 N N . GLU A 1 369 ? -10.655 -11.842 -6.301 1.00 89.12 369 GLU A N 1
ATOM 2728 C CA . GLU A 1 369 ? -10.510 -11.001 -5.117 1.00 89.12 369 GLU A CA 1
ATOM 2729 C C . GLU A 1 369 ? -9.069 -10.503 -4.942 1.00 89.12 369 GLU A C 1
ATOM 2731 O O . GLU A 1 369 ? -8.118 -11.267 -5.098 1.00 89.12 369 GLU A O 1
ATOM 2736 N N . GLY A 1 370 ? -8.920 -9.221 -4.611 1.00 87.62 370 GLY A N 1
ATOM 2737 C CA . GLY A 1 370 ? -7.647 -8.583 -4.287 1.00 87.62 370 GLY A CA 1
ATOM 2738 C C . GLY A 1 370 ? -7.245 -8.703 -2.821 1.00 87.62 370 GLY A C 1
ATOM 2739 O O . GLY A 1 370 ? -7.917 -9.344 -2.007 1.00 87.62 370 GLY A O 1
ATOM 2740 N N . GLU A 1 371 ? -6.137 -8.040 -2.498 1.00 89.75 371 GLU A N 1
ATOM 2741 C CA . GLU A 1 371 ? -5.547 -8.028 -1.158 1.00 89.75 371 GLU A CA 1
ATOM 2742 C C . GLU A 1 371 ? -6.497 -7.423 -0.106 1.00 89.75 371 GLU A C 1
ATOM 2744 O O . GLU A 1 371 ? -7.245 -6.477 -0.375 1.00 89.75 371 GLU A O 1
ATOM 2749 N N . VAL A 1 372 ? -6.479 -8.005 1.097 1.00 93.38 372 VAL A N 1
ATOM 2750 C CA . VAL A 1 372 ? -7.391 -7.684 2.202 1.00 93.38 372 VAL A CA 1
ATOM 2751 C C . VAL A 1 372 ? -6.731 -6.718 3.176 1.00 93.38 372 VAL A C 1
ATOM 2753 O O . VAL A 1 372 ? -5.719 -7.041 3.793 1.00 93.38 372 VAL A O 1
ATOM 2756 N N . VAL A 1 373 ? -7.368 -5.568 3.390 1.00 94.94 373 VAL A N 1
ATOM 2757 C CA . VAL A 1 373 ? -7.093 -4.699 4.538 1.00 94.94 373 VAL A CA 1
ATOM 2758 C C . VAL A 1 373 ? -7.934 -5.201 5.710 1.00 94.94 373 VAL A C 1
ATOM 2760 O O . VAL A 1 373 ? -9.156 -5.285 5.587 1.00 94.94 373 VAL A O 1
ATOM 2763 N N . SER A 1 374 ? -7.296 -5.532 6.837 1.00 95.06 374 SER A N 1
ATOM 2764 C CA . SER A 1 374 ? -7.981 -5.826 8.105 1.00 95.06 374 SER A CA 1
ATOM 2765 C C . SER A 1 374 ? -7.778 -4.682 9.097 1.00 95.06 374 SER A C 1
ATOM 2767 O O . SER A 1 374 ? -6.670 -4.156 9.223 1.00 95.06 374 SER A O 1
ATOM 2769 N N . ILE A 1 375 ? -8.850 -4.284 9.781 1.00 95.06 375 ILE A N 1
ATOM 2770 C CA . ILE A 1 375 ? -8.891 -3.155 10.715 1.00 95.06 375 ILE A CA 1
ATOM 2771 C C . ILE A 1 375 ? -9.636 -3.582 11.976 1.00 95.06 375 ILE A C 1
ATOM 2773 O O . ILE A 1 375 ? -10.684 -4.223 11.899 1.00 95.06 375 ILE A O 1
ATOM 2777 N N . THR A 1 376 ? -9.122 -3.178 13.135 1.00 95.19 376 THR A N 1
ATOM 2778 C CA . THR A 1 376 ? -9.773 -3.393 14.430 1.00 95.19 376 THR A CA 1
ATOM 2779 C C . THR A 1 376 ? -10.337 -2.077 14.953 1.00 95.19 376 THR A C 1
ATOM 2781 O O . THR A 1 376 ? -9.587 -1.127 15.156 1.00 95.19 376 THR A O 1
ATOM 2784 N N . GLU A 1 377 ? -11.641 -2.030 15.217 1.00 95.25 377 GLU A N 1
ATOM 2785 C CA . GLU A 1 377 ? -12.334 -0.876 15.807 1.00 95.25 377 GLU A CA 1
ATOM 2786 C C . GLU A 1 377 ? -13.443 -1.372 16.751 1.00 95.25 377 GLU A C 1
ATOM 2788 O O . GLU A 1 377 ? -13.907 -2.508 16.654 1.00 95.25 377 GLU A O 1
ATOM 2793 N N . ARG A 1 378 ? -13.855 -0.549 17.713 1.00 94.81 378 ARG A N 1
ATOM 2794 C CA . ARG A 1 378 ? -14.885 -0.874 18.710 1.00 94.81 378 ARG A CA 1
ATOM 2795 C C . ARG A 1 378 ? -16.181 -0.116 18.451 1.00 94.81 378 ARG A C 1
ATOM 2797 O O . ARG A 1 378 ? -16.183 0.841 17.690 1.00 94.81 378 ARG A O 1
ATOM 2804 N N . THR A 1 379 ? -17.282 -0.519 19.077 1.00 95.94 379 THR A N 1
ATOM 2805 C CA . THR A 1 379 ? -18.517 0.280 19.205 1.00 95.94 379 THR A CA 1
ATOM 2806 C C . THR A 1 379 ? -18.462 1.191 20.438 1.00 95.94 379 THR A C 1
ATOM 2808 O O . THR A 1 379 ? -17.562 1.072 21.275 1.00 95.94 379 THR A O 1
ATOM 2811 N N . ASN A 1 380 ? -19.387 2.152 20.554 1.00 95.06 380 ASN A N 1
ATOM 2812 C CA . ASN A 1 380 ? -19.519 2.939 21.785 1.00 95.06 380 ASN A CA 1
ATOM 2813 C C . ASN A 1 380 ? -20.030 2.070 22.946 1.00 95.06 380 ASN A C 1
ATOM 2815 O O . ASN A 1 380 ? -20.644 1.019 22.749 1.00 95.06 380 ASN A O 1
ATOM 2819 N N . LEU A 1 381 ? -19.792 2.553 24.165 1.00 94.69 381 LEU A N 1
ATOM 2820 C CA . LEU A 1 381 ? -20.312 1.957 25.391 1.00 94.69 381 LEU A CA 1
ATOM 2821 C C . LEU A 1 381 ? -21.844 1.971 25.421 1.00 94.69 381 LEU A C 1
ATOM 2823 O O . LEU A 1 381 ? -22.447 3.000 25.126 1.00 94.69 381 LEU A O 1
ATOM 2827 N N . PHE A 1 382 ? -22.452 0.862 25.846 1.00 95.44 382 PHE A N 1
ATOM 2828 C CA . PHE A 1 382 ? -23.896 0.778 26.075 1.00 95.44 382 PHE A CA 1
ATOM 2829 C C . PHE A 1 382 ? -24.333 1.693 27.228 1.00 95.44 382 PHE A C 1
ATOM 2831 O O . PHE A 1 382 ? -23.926 1.489 28.375 1.00 95.44 382 PHE A O 1
ATOM 2838 N N . THR A 1 383 ? -25.193 2.670 26.937 1.00 90.06 383 THR A N 1
ATOM 2839 C CA . THR A 1 383 ? -25.689 3.642 27.928 1.00 90.06 383 THR A CA 1
ATOM 2840 C C . THR A 1 383 ? -26.979 3.216 28.637 1.00 90.06 383 THR A C 1
ATOM 2842 O O . THR A 1 383 ? -27.296 3.745 29.700 1.00 90.06 383 THR A O 1
ATOM 2845 N N . GLY A 1 384 ? -27.714 2.234 28.104 1.00 92.44 384 GLY A N 1
ATOM 2846 C CA . GLY A 1 384 ? -29.028 1.796 28.604 1.00 92.44 384 GLY A CA 1
ATOM 2847 C C . GLY A 1 384 ? -29.021 0.923 29.870 1.00 92.44 384 GLY A C 1
ATOM 2848 O O . GLY A 1 384 ? -29.911 0.087 30.030 1.00 92.44 384 GLY A O 1
ATOM 2849 N N . LEU A 1 385 ? -28.020 1.060 30.743 1.00 94.69 385 LEU A N 1
ATOM 2850 C CA . LEU A 1 385 ? -27.883 0.262 31.965 1.00 94.69 385 LEU A CA 1
ATOM 2851 C C . LEU A 1 385 ? -28.747 0.778 33.124 1.00 94.69 385 LEU A C 1
ATOM 2853 O O . LEU A 1 385 ? -29.004 1.972 33.263 1.00 94.69 385 LEU A O 1
ATOM 2857 N N . VAL A 1 386 ? -29.142 -0.142 34.006 1.00 94.19 386 VAL A N 1
ATOM 2858 C CA . VAL A 1 386 ? -29.929 0.135 35.217 1.00 94.19 386 VAL A CA 1
ATOM 2859 C C . VAL A 1 386 ? -29.063 -0.164 36.450 1.00 94.19 386 VAL A C 1
ATOM 2861 O O . VAL A 1 386 ? -28.440 -1.231 36.494 1.00 94.19 386 VAL A O 1
ATOM 2864 N N . PRO A 1 387 ? -28.996 0.713 37.470 1.00 92.69 387 PRO A N 1
ATOM 2865 C CA . PRO A 1 387 ? -28.255 0.420 38.695 1.00 92.69 387 PRO A CA 1
ATOM 2866 C C . PRO A 1 387 ? -28.953 -0.694 39.497 1.00 92.69 387 PRO A C 1
ATOM 2868 O O . PRO A 1 387 ? -30.177 -0.838 39.412 1.00 92.69 387 PRO A O 1
ATOM 2871 N N . PRO A 1 388 ? -28.226 -1.498 40.291 1.00 91.38 388 PRO A N 1
ATOM 2872 C CA . PRO A 1 388 ? -28.859 -2.476 41.164 1.00 91.38 388 PRO A CA 1
ATOM 2873 C C . PRO A 1 388 ? -29.471 -1.781 42.388 1.00 91.38 388 PRO A C 1
ATOM 2875 O O . PRO A 1 388 ? -29.071 -0.681 42.775 1.00 91.38 388 PRO A O 1
ATOM 2878 N N . PHE A 1 389 ? -30.418 -2.451 43.040 1.00 89.75 389 PHE A N 1
ATOM 2879 C CA . PHE A 1 389 ? -30.908 -2.012 44.343 1.00 89.75 389 PHE A CA 1
ATOM 2880 C C . PHE A 1 389 ? -29.824 -2.198 45.415 1.00 89.75 389 PHE A C 1
ATOM 2882 O O . PHE A 1 389 ? -29.239 -3.277 45.517 1.00 89.75 389 PHE A O 1
ATOM 2889 N N . ILE A 1 390 ? -29.611 -1.175 46.244 1.00 90.88 390 ILE A N 1
ATOM 2890 C CA . ILE A 1 390 ? -28.783 -1.243 47.452 1.00 90.88 390 ILE A CA 1
ATOM 2891 C C . ILE A 1 390 ? -29.666 -1.019 48.693 1.00 90.88 390 ILE A C 1
ATOM 2893 O O . ILE A 1 390 ? -30.555 -0.162 48.662 1.00 90.88 390 ILE A O 1
ATOM 2897 N N . PRO A 1 391 ? -29.455 -1.747 49.804 1.00 87.81 391 PRO A N 1
ATOM 2898 C CA . PRO A 1 391 ? -30.086 -1.408 51.073 1.00 87.81 391 PRO A CA 1
ATOM 2899 C C . PRO A 1 391 ? -29.679 -0.003 51.539 1.00 87.81 391 PRO A C 1
ATOM 2901 O O . PRO A 1 391 ? -28.493 0.316 51.594 1.00 87.81 391 PRO A O 1
ATOM 2904 N N . ALA A 1 392 ? -30.651 0.812 51.962 1.00 86.88 392 ALA A N 1
ATOM 2905 C CA . ALA A 1 392 ? -30.397 2.143 52.532 1.00 86.88 392 ALA A CA 1
ATOM 2906 C C . ALA A 1 392 ? -29.527 2.106 53.809 1.00 86.88 392 ALA A C 1
ATOM 2908 O O . ALA A 1 392 ? -28.939 3.113 54.201 1.00 86.88 392 ALA A O 1
ATOM 2909 N N . THR A 1 393 ? -29.434 0.941 54.456 1.00 84.31 393 THR A N 1
ATOM 2910 C CA . THR A 1 393 ? -28.568 0.682 55.606 1.00 84.31 393 THR A CA 1
ATOM 2911 C C . THR A 1 393 ? -27.854 -0.651 55.418 1.00 84.31 393 THR A C 1
ATOM 2913 O O . THR A 1 393 ? -28.496 -1.674 55.184 1.00 84.31 393 THR A O 1
ATOM 2916 N N . ILE A 1 394 ? -26.530 -0.633 55.547 1.00 87.75 394 ILE A N 1
ATOM 2917 C CA . ILE A 1 394 ? -25.642 -1.794 55.509 1.00 87.75 394 ILE A CA 1
ATOM 2918 C C . ILE A 1 394 ? -25.019 -1.926 56.902 1.00 87.75 394 ILE A C 1
ATOM 2920 O O . ILE A 1 394 ? -24.552 -0.944 57.477 1.00 87.75 394 ILE A O 1
ATOM 2924 N N . HIS A 1 395 ? -25.010 -3.132 57.465 1.00 84.19 395 HIS A N 1
ATOM 2925 C CA . HIS A 1 395 ? -24.432 -3.360 58.788 1.00 84.19 395 HIS A CA 1
ATOM 2926 C C . HIS A 1 395 ? -22.921 -3.598 58.690 1.00 84.19 395 HIS A C 1
ATOM 2928 O O . HIS A 1 395 ? -22.473 -4.591 58.110 1.00 84.19 395 HIS A O 1
ATOM 2934 N N . GLY A 1 396 ? -22.143 -2.682 59.268 1.00 81.06 396 GLY A N 1
ATOM 2935 C CA . GLY A 1 396 ? -20.722 -2.885 59.530 1.00 81.06 396 GLY A CA 1
ATOM 2936 C C . GLY A 1 396 ? -20.498 -3.899 60.656 1.00 81.06 396 GLY A C 1
ATOM 2937 O O . GLY A 1 396 ? -21.383 -4.158 61.465 1.00 81.06 396 GLY A O 1
ATOM 2938 N N . THR A 1 397 ? -19.304 -4.476 60.715 1.00 80.19 397 THR A N 1
ATOM 2939 C CA . THR A 1 397 ? -18.871 -5.453 61.719 1.00 80.19 397 THR A CA 1
ATOM 2940 C C . THR A 1 397 ? -17.976 -4.805 62.774 1.00 80.19 397 THR A C 1
ATOM 2942 O O . THR A 1 397 ? -17.309 -3.800 62.521 1.00 80.19 397 THR A O 1
ATOM 2945 N N . GLU A 1 398 ? -17.853 -5.441 63.942 1.00 70.00 398 GLU A N 1
ATOM 2946 C CA . GLU A 1 398 ? -16.896 -5.039 64.988 1.00 70.00 398 GLU A CA 1
ATOM 2947 C C . GLU A 1 398 ? -15.429 -5.024 64.505 1.00 70.00 398 GLU A C 1
ATOM 2949 O O . GLU A 1 398 ? -14.573 -4.401 65.136 1.00 70.00 398 GLU A O 1
ATOM 2954 N N . THR A 1 399 ? -15.131 -5.686 63.383 1.00 71.00 399 THR A N 1
ATOM 2955 C CA . THR A 1 399 ? -13.808 -5.765 62.749 1.00 71.00 399 THR A CA 1
ATOM 2956 C C . THR A 1 399 ? -13.522 -4.672 61.708 1.00 71.00 399 THR A C 1
ATOM 2958 O O . THR A 1 399 ? -12.443 -4.694 61.128 1.00 71.00 399 THR A O 1
ATOM 2961 N N . GLY A 1 400 ? -14.430 -3.714 61.471 1.00 80.81 400 GLY A N 1
ATOM 2962 C CA . GLY A 1 400 ? -14.207 -2.627 60.498 1.00 80.81 400 GLY A CA 1
ATOM 2963 C C . GLY A 1 400 ? -14.435 -3.032 59.034 1.00 80.81 400 GLY A C 1
ATOM 2964 O O . GLY A 1 400 ? -13.821 -2.477 58.126 1.00 80.81 400 GLY A O 1
ATOM 2965 N N . THR A 1 401 ? -15.318 -4.007 58.803 1.00 89.50 401 THR A N 1
ATOM 2966 C CA . THR A 1 401 ? -15.746 -4.451 57.463 1.00 89.50 401 THR A CA 1
ATOM 2967 C C . THR A 1 401 ? -17.264 -4.379 57.326 1.00 89.50 401 THR A C 1
ATOM 2969 O O . THR A 1 401 ? -17.964 -4.356 58.333 1.00 89.50 401 THR A O 1
ATOM 2972 N N . ALA A 1 402 ? -17.806 -4.402 56.111 1.00 90.25 402 ALA A N 1
ATOM 2973 C CA . ALA A 1 402 ? -19.247 -4.538 55.876 1.00 90.25 402 ALA A CA 1
ATOM 2974 C C . ALA A 1 402 ? -19.517 -5.547 54.753 1.00 90.25 402 ALA A C 1
ATOM 2976 O O . ALA A 1 402 ? -18.809 -5.556 53.749 1.00 90.25 402 ALA A O 1
ATOM 2977 N N . VAL A 1 403 ? -20.530 -6.404 54.904 1.00 91.31 403 VAL A N 1
ATOM 2978 C CA . VAL A 1 403 ? -20.883 -7.390 53.867 1.00 91.31 403 VAL A CA 1
ATOM 2979 C C . VAL A 1 403 ? -21.974 -6.818 52.971 1.00 91.31 403 VAL A C 1
ATOM 2981 O O . VAL A 1 403 ? -23.064 -6.486 53.435 1.00 91.31 403 VAL A O 1
ATOM 2984 N N . LEU A 1 404 ? -21.674 -6.735 51.680 1.00 92.44 404 LEU A N 1
ATOM 2985 C CA . LEU A 1 404 ? -22.583 -6.311 50.629 1.00 92.44 404 LEU A CA 1
ATOM 2986 C C . LEU A 1 404 ? -23.024 -7.522 49.803 1.00 92.44 404 LEU A C 1
ATOM 2988 O O . LEU A 1 404 ? -22.200 -8.349 49.414 1.00 92.44 404 LEU A O 1
ATOM 2992 N N . ILE A 1 405 ? -24.319 -7.606 49.507 1.00 91.50 405 ILE A N 1
ATOM 2993 C CA . ILE A 1 405 ? -24.885 -8.622 48.616 1.00 91.50 405 ILE A CA 1
ATOM 2994 C C . ILE A 1 405 ? -25.125 -7.974 47.250 1.00 91.50 405 ILE A C 1
ATOM 2996 O O . ILE A 1 405 ? -25.845 -6.982 47.148 1.00 91.50 405 ILE A O 1
ATOM 3000 N N . LEU A 1 406 ? -24.509 -8.535 46.213 1.00 92.88 406 LEU A N 1
ATOM 3001 C CA . LEU A 1 406 ? -24.666 -8.134 44.818 1.00 92.88 406 LEU A CA 1
ATOM 3002 C C . LEU A 1 406 ? -25.611 -9.131 44.127 1.00 92.88 406 LEU A C 1
ATOM 3004 O O . LEU A 1 406 ? -25.311 -10.330 44.125 1.00 92.88 406 LEU A O 1
ATOM 3008 N N . PRO A 1 407 ? -26.740 -8.685 43.546 1.00 93.06 407 PRO A N 1
ATOM 3009 C CA . PRO A 1 407 ? -27.682 -9.575 42.872 1.00 93.06 407 PRO A CA 1
ATOM 3010 C C . PRO A 1 407 ? -27.102 -10.139 41.563 1.00 93.06 407 PRO A C 1
ATOM 3012 O O . PRO A 1 407 ? -26.102 -9.650 41.044 1.00 93.06 407 PRO A O 1
ATOM 3015 N N . ALA A 1 408 ? -27.752 -11.158 40.995 1.00 92.38 408 ALA A N 1
ATOM 3016 C CA . ALA A 1 408 ? -27.379 -11.703 39.688 1.00 92.38 408 ALA A CA 1
ATOM 3017 C C . ALA A 1 408 ? -27.486 -10.638 38.574 1.00 92.38 408 ALA A C 1
ATOM 3019 O O . ALA A 1 408 ? -28.553 -10.055 38.351 1.00 92.38 408 ALA A O 1
ATOM 3020 N N . LEU A 1 409 ? -26.390 -10.403 37.845 1.00 92.44 409 LEU A N 1
ATOM 3021 C CA . LEU A 1 409 ? -26.278 -9.338 36.846 1.00 92.44 409 LEU A CA 1
ATOM 3022 C C . LEU A 1 409 ? -26.798 -9.792 35.473 1.00 92.44 409 LEU A C 1
ATOM 3024 O O . LEU A 1 409 ? -26.061 -9.940 34.498 1.00 92.44 409 LEU A O 1
ATOM 3028 N N . ASN A 1 410 ? -28.116 -9.963 35.396 1.00 90.62 410 ASN A N 1
ATOM 3029 C CA . ASN A 1 410 ? -28.829 -10.452 34.210 1.00 90.62 410 ASN A CA 1
ATOM 3030 C C . ASN A 1 410 ? -29.115 -9.355 33.159 1.00 90.62 410 ASN A C 1
ATOM 3032 O O . ASN A 1 410 ? -30.066 -9.465 32.388 1.00 90.62 410 ASN A O 1
ATOM 3036 N N . GLN A 1 411 ? -28.322 -8.278 33.132 1.00 92.75 411 GLN A N 1
ATOM 3037 C CA . GLN A 1 411 ? -28.447 -7.207 32.137 1.00 92.75 411 GLN A CA 1
ATOM 3038 C C . GLN A 1 411 ? -27.589 -7.504 30.898 1.00 92.75 411 GLN A C 1
ATOM 3040 O O . GLN A 1 411 ? -26.422 -7.906 30.993 1.00 92.75 411 GLN A O 1
ATOM 3045 N N . GLN A 1 412 ? -28.175 -7.282 29.721 1.00 89.19 412 GLN A N 1
ATOM 3046 C CA . GLN A 1 412 ? -27.459 -7.324 28.447 1.00 89.19 412 GLN A CA 1
ATOM 3047 C C . GLN A 1 412 ? -26.444 -6.168 28.397 1.00 89.19 412 GLN A C 1
ATOM 3049 O O . GLN A 1 412 ? -26.693 -5.102 28.956 1.00 89.19 412 GLN A O 1
ATOM 3054 N N . TYR A 1 413 ? -25.275 -6.401 27.796 1.00 93.19 413 TYR A N 1
ATOM 3055 C CA . TYR A 1 413 ? -24.167 -5.434 27.670 1.00 93.19 413 TYR A CA 1
ATOM 3056 C C . TYR A 1 413 ? -23.548 -4.885 28.977 1.00 93.19 413 TYR A C 1
ATOM 3058 O O . TYR A 1 413 ? -22.586 -4.116 28.926 1.00 93.19 413 TYR A O 1
ATOM 3066 N N . ALA A 1 414 ? -24.013 -5.320 30.152 1.00 94.06 414 ALA A N 1
ATOM 3067 C CA . ALA A 1 414 ? -23.323 -5.090 31.421 1.00 94.06 414 ALA A CA 1
ATOM 3068 C C . ALA A 1 414 ? -22.095 -6.010 31.553 1.00 94.06 414 ALA A C 1
ATOM 3070 O O . ALA A 1 414 ? -22.208 -7.217 31.324 1.00 94.06 414 ALA A O 1
ATOM 3071 N N . SER A 1 415 ? -20.946 -5.462 31.956 1.00 93.44 415 SER A N 1
ATOM 3072 C CA . SER A 1 415 ? -19.686 -6.199 32.167 1.00 93.44 415 SER A CA 1
ATOM 3073 C C . SER A 1 415 ? -19.446 -6.603 33.624 1.00 93.44 415 SER A C 1
ATOM 3075 O O . SER A 1 415 ? -18.809 -7.621 33.897 1.00 93.44 415 SER A O 1
ATOM 3077 N N . GLY A 1 416 ? -19.983 -5.840 34.576 1.00 93.44 416 GLY A N 1
ATOM 3078 C CA . GLY A 1 416 ? -19.793 -6.085 36.003 1.00 93.44 416 GLY A CA 1
ATOM 3079 C C . GLY A 1 416 ? -20.410 -5.000 36.880 1.00 93.44 416 GLY A C 1
ATOM 3080 O O . GLY A 1 416 ? -21.079 -4.086 36.387 1.00 93.44 416 GLY A O 1
ATOM 3081 N N . TYR A 1 417 ? -20.152 -5.104 38.180 1.00 94.06 417 TYR A N 1
ATOM 3082 C CA . TYR A 1 417 ? -20.457 -4.067 39.159 1.00 94.06 417 TYR A CA 1
ATOM 3083 C C . TYR A 1 417 ? -19.198 -3.304 39.559 1.00 94.06 417 TYR A C 1
ATOM 3085 O O . TYR A 1 417 ? -18.159 -3.900 39.832 1.00 94.06 417 TYR A O 1
ATOM 3093 N N . TYR A 1 418 ? -19.318 -1.988 39.677 1.00 93.56 418 TYR A N 1
ATOM 3094 C CA . TYR A 1 418 ? -18.325 -1.133 40.315 1.00 93.56 418 TYR A CA 1
ATOM 3095 C C . TYR A 1 418 ? -18.828 -0.750 41.701 1.00 93.56 418 TYR A C 1
ATOM 3097 O O . TYR A 1 418 ? -19.971 -0.318 41.849 1.00 93.56 418 TYR A O 1
ATOM 3105 N N . ILE A 1 419 ? -17.991 -0.905 42.723 1.00 93.75 419 ILE A N 1
ATOM 3106 C CA . ILE A 1 419 ? -18.338 -0.539 44.100 1.00 93.75 419 ILE A CA 1
ATOM 3107 C C . ILE A 1 419 ? -17.542 0.706 44.471 1.00 93.75 419 ILE A C 1
ATOM 3109 O O . ILE A 1 419 ? -16.315 0.728 44.355 1.00 93.75 419 ILE A O 1
ATOM 3113 N N . ARG A 1 420 ? -18.244 1.749 44.914 1.00 92.25 420 ARG A N 1
ATOM 3114 C CA . ARG A 1 420 ? -17.681 3.068 45.218 1.00 92.25 420 ARG A CA 1
ATOM 3115 C C . ARG A 1 420 ? -18.030 3.481 46.635 1.00 92.25 420 ARG A C 1
ATOM 3117 O O . ARG A 1 420 ? -19.184 3.375 47.044 1.00 92.25 420 ARG A O 1
ATOM 3124 N N . ILE A 1 421 ? -17.042 4.000 47.348 1.00 91.00 421 ILE A N 1
ATOM 3125 C CA . ILE A 1 421 ? -17.165 4.464 48.728 1.00 91.00 421 ILE A CA 1
ATOM 3126 C C . ILE A 1 421 ? -16.960 5.978 48.738 1.00 91.00 421 ILE A C 1
ATOM 3128 O O . ILE A 1 421 ? -16.016 6.473 48.124 1.00 91.00 421 ILE A O 1
ATOM 3132 N N . LYS A 1 422 ? -17.834 6.714 49.430 1.00 89.19 422 LYS A N 1
ATOM 3133 C CA . LYS A 1 422 ? -17.622 8.117 49.817 1.00 89.19 422 LYS A CA 1
ATOM 3134 C C . LYS A 1 422 ? -17.685 8.239 51.337 1.00 89.19 422 LYS A C 1
ATOM 3136 O O . LYS A 1 422 ? -18.476 7.551 51.976 1.00 89.19 422 LYS A O 1
ATOM 3141 N N . SER A 1 423 ? -16.850 9.092 51.917 1.00 84.50 423 SER A N 1
ATOM 3142 C CA . SER A 1 423 ? -16.727 9.272 53.364 1.00 84.50 423 SER A CA 1
ATOM 3143 C C . SER A 1 423 ? -16.473 10.741 53.719 1.00 84.50 423 SER A C 1
ATOM 3145 O O . SER A 1 423 ? -15.868 11.476 52.939 1.00 84.50 423 SER A O 1
ATOM 3147 N N . GLU A 1 424 ? -16.946 11.193 54.884 1.00 69.62 424 GLU A N 1
ATOM 3148 C CA . GLU A 1 424 ? -17.044 12.639 55.170 1.00 69.62 424 GLU A CA 1
ATOM 3149 C C . GLU A 1 424 ? -15.709 13.360 55.446 1.00 69.62 424 GLU A C 1
ATOM 3151 O O . GLU A 1 424 ? -15.657 14.588 55.413 1.00 69.62 424 GLU A O 1
ATOM 3156 N N . LEU A 1 425 ? -14.610 12.633 55.687 1.00 56.78 425 LEU A N 1
ATOM 3157 C CA . LEU A 1 425 ? -13.305 13.226 56.027 1.00 56.78 425 LEU A CA 1
ATOM 3158 C C . LEU A 1 425 ? -12.502 13.748 54.821 1.00 56.78 425 LEU A C 1
ATOM 3160 O O . LEU A 1 425 ? -11.475 14.401 55.013 1.00 56.78 425 LEU A O 1
ATOM 3164 N N . GLY A 1 426 ? -12.930 13.476 53.584 1.00 52.22 426 GLY A N 1
ATOM 3165 C CA . GLY A 1 426 ? -12.198 13.883 52.383 1.00 52.22 426 GLY A CA 1
ATOM 3166 C C . GLY A 1 426 ? -12.703 15.176 51.748 1.00 52.22 426 GLY A C 1
ATOM 3167 O O . GLY A 1 426 ? -13.796 15.211 51.188 1.00 52.22 426 GLY A O 1
ATOM 3168 N N . GLN A 1 427 ? -11.862 16.214 51.724 1.00 46.62 427 GLN A N 1
ATOM 3169 C CA . GLN A 1 427 ? -12.024 17.302 50.753 1.00 46.62 427 GLN A CA 1
ATOM 3170 C C . GLN A 1 427 ? -11.798 16.773 49.329 1.00 46.62 427 GLN A C 1
ATOM 3172 O O . GLN A 1 427 ? -10.869 16.002 49.094 1.00 46.62 427 GLN A O 1
ATOM 3177 N N . GLU A 1 428 ? -12.612 17.219 48.370 1.00 51.97 428 GLU A N 1
ATOM 3178 C CA . GLU A 1 428 ? -12.591 16.737 46.982 1.00 51.97 428 GLU A CA 1
ATOM 3179 C C . GLU A 1 428 ? -11.330 17.193 46.216 1.00 51.97 428 GLU A C 1
ATOM 3181 O O . GLU A 1 428 ? -11.327 18.187 45.490 1.00 51.97 428 GLU A O 1
ATOM 3186 N N . GLN A 1 429 ? -10.238 16.436 46.356 1.00 46.12 429 GLN A N 1
ATOM 3187 C CA . GLN A 1 429 ? -9.020 16.561 45.548 1.00 46.12 429 GLN A CA 1
ATOM 3188 C C . GLN A 1 429 ? -9.191 15.804 44.222 1.00 46.12 429 GLN A C 1
ATOM 3190 O O . GLN A 1 429 ? -8.659 14.714 44.029 1.00 46.12 429 GLN A O 1
ATOM 3195 N N . ILE A 1 430 ? -9.970 16.372 43.298 1.00 47.03 430 ILE A N 1
ATOM 3196 C CA . ILE A 1 430 ? -10.287 15.719 42.020 1.00 47.03 430 ILE A CA 1
ATOM 3197 C C . ILE A 1 430 ? -9.029 15.590 41.144 1.00 47.03 430 ILE A C 1
ATOM 3199 O O . ILE A 1 430 ? -8.538 16.570 40.577 1.00 47.03 430 ILE A O 1
ATOM 3203 N N . LYS A 1 431 ? -8.562 14.352 40.948 1.00 41.81 431 LYS A N 1
ATOM 3204 C CA . LYS A 1 431 ? -7.670 13.953 39.849 1.00 41.81 431 LYS A CA 1
ATOM 3205 C C . LYS A 1 431 ? -8.314 12.832 39.033 1.00 41.81 431 LYS A C 1
ATOM 3207 O O . LYS A 1 431 ? -9.139 12.072 39.529 1.00 41.81 431 LYS A O 1
ATOM 3212 N N . ARG A 1 432 ? -8.014 12.808 37.732 1.00 45.47 432 ARG A N 1
ATOM 3213 C CA . ARG A 1 432 ? -8.788 12.056 36.734 1.00 45.47 432 ARG A CA 1
ATOM 3214 C C . ARG A 1 432 ? -8.490 10.552 36.746 1.00 45.47 432 ARG A C 1
ATOM 3216 O O . ARG A 1 432 ? -7.450 10.139 36.248 1.00 45.47 432 ARG A O 1
ATOM 3223 N N . SER A 1 433 ? -9.491 9.765 37.117 1.00 48.81 433 SER A N 1
ATOM 3224 C CA . SER A 1 433 ? -9.830 8.494 36.461 1.00 48.81 433 SER A CA 1
ATOM 3225 C C . SER A 1 433 ? -11.362 8.366 36.402 1.00 48.81 433 SER A C 1
ATOM 3227 O O . SER A 1 433 ? -12.028 9.261 36.913 1.00 48.81 433 SER A O 1
ATOM 3229 N N . VAL A 1 434 ? -11.896 7.345 35.718 1.00 49.25 434 VAL A N 1
ATOM 3230 C CA . VAL A 1 434 ? -13.327 7.036 35.435 1.00 49.25 434 VAL A CA 1
ATOM 3231 C C . VAL A 1 434 ? -14.355 7.912 36.189 1.00 49.25 434 VAL A C 1
ATOM 3233 O O . VAL A 1 434 ? -14.475 7.847 37.411 1.00 49.25 434 VAL A O 1
ATOM 3236 N N . ASP A 1 435 ? -15.086 8.760 35.454 1.00 48.31 435 ASP A N 1
ATOM 3237 C CA . ASP A 1 435 ? -16.077 9.740 35.955 1.00 48.31 435 ASP A CA 1
ATOM 3238 C C . ASP A 1 435 ? -15.593 10.736 37.040 1.00 48.31 435 ASP A C 1
ATOM 3240 O O . ASP A 1 435 ? -16.386 11.477 37.620 1.00 48.31 435 ASP A O 1
ATOM 3244 N N . GLY A 1 436 ? -14.284 10.815 37.288 1.00 53.75 436 GLY A N 1
ATOM 3245 C CA . GLY A 1 436 ? -13.659 11.667 38.305 1.00 53.75 436 GLY A CA 1
ATOM 3246 C C . GLY A 1 436 ? -13.384 10.970 39.642 1.00 53.75 436 GLY A C 1
ATOM 3247 O O . GLY A 1 436 ? -13.009 11.651 40.595 1.00 53.75 436 GLY A O 1
ATOM 3248 N N . VAL A 1 437 ? -13.555 9.645 39.727 1.00 58.97 437 VAL A N 1
ATOM 3249 C CA . VAL A 1 437 ? -13.380 8.858 40.958 1.00 58.97 437 VAL A CA 1
ATOM 3250 C C . VAL A 1 437 ? -12.274 7.819 40.751 1.00 58.97 437 VAL A C 1
ATOM 3252 O O . VAL A 1 437 ? -12.447 6.835 40.035 1.00 58.97 437 VAL A O 1
ATOM 3255 N N . GLY A 1 438 ? -11.112 8.075 41.357 1.00 70.62 438 GLY A N 1
ATOM 3256 C CA . GLY A 1 438 ? -9.901 7.262 41.216 1.00 70.62 438 GLY A CA 1
ATOM 3257 C C . GLY A 1 438 ? -9.807 6.068 42.170 1.00 70.62 438 GLY A C 1
ATOM 3258 O O . GLY A 1 438 ? -10.807 5.579 42.709 1.00 70.62 438 GLY A O 1
ATOM 3259 N N . ASN A 1 439 ? -8.572 5.606 42.370 1.00 77.75 439 ASN A N 1
ATOM 3260 C CA . ASN A 1 439 ? -8.237 4.624 43.396 1.00 77.75 439 ASN A CA 1
ATOM 3261 C C . ASN A 1 439 ? -8.181 5.300 44.784 1.00 77.75 439 ASN A C 1
ATOM 3263 O O . ASN A 1 439 ? -8.209 6.528 44.897 1.00 77.75 439 ASN A O 1
ATOM 3267 N N . TYR A 1 440 ? -8.074 4.504 45.849 1.00 80.19 440 TYR A N 1
ATOM 3268 C CA . TYR A 1 440 ? -7.961 5.003 47.221 1.00 80.19 440 TYR A CA 1
ATOM 3269 C C . TYR A 1 440 ? -6.822 6.022 47.395 1.00 80.19 440 TYR A C 1
ATOM 3271 O O . TYR A 1 440 ? -7.026 7.059 48.017 1.00 80.19 440 TYR A O 1
ATOM 3279 N N . ASP A 1 441 ? -5.657 5.773 46.791 1.00 81.31 441 ASP A N 1
ATOM 3280 C CA . ASP A 1 441 ? -4.488 6.658 46.901 1.00 81.31 441 ASP A CA 1
ATOM 3281 C C . ASP A 1 441 ? -4.675 8.016 46.196 1.00 81.31 441 ASP A C 1
ATOM 3283 O O . ASP A 1 441 ? -4.048 9.003 46.585 1.00 81.31 441 ASP A O 1
ATOM 3287 N N . ASP A 1 442 ? -5.552 8.091 45.184 1.00 79.19 442 ASP A N 1
ATOM 3288 C CA . ASP A 1 442 ? -5.903 9.351 44.515 1.00 79.19 442 ASP A CA 1
ATOM 3289 C C . ASP A 1 442 ? -6.829 10.204 45.393 1.00 79.19 442 ASP A C 1
ATOM 3291 O O . ASP A 1 442 ? -6.692 11.429 45.447 1.00 79.19 442 ASP A O 1
ATOM 3295 N N . ASN A 1 443 ? -7.801 9.561 46.052 1.00 79.19 443 ASN A N 1
ATOM 3296 C CA . ASN A 1 443 ? -8.813 10.221 46.872 1.00 79.19 443 ASN A CA 1
ATOM 3297 C C . ASN A 1 443 ? -9.378 9.282 47.964 1.00 79.19 443 ASN A C 1
ATOM 3299 O O . ASN A 1 443 ? -10.436 8.675 47.770 1.00 79.19 443 ASN A O 1
ATOM 3303 N N . PRO A 1 444 ? -8.762 9.236 49.163 1.00 81.12 444 PRO A N 1
ATOM 3304 C CA . PRO A 1 444 ? -9.240 8.415 50.283 1.00 81.12 444 PRO A CA 1
ATOM 3305 C C . PRO A 1 444 ? -10.671 8.742 50.741 1.00 81.12 444 PRO A C 1
ATOM 3307 O O . PRO A 1 444 ? -11.331 7.932 51.391 1.00 81.12 444 PRO A O 1
ATOM 3310 N N . GLY A 1 445 ? -11.163 9.941 50.411 1.00 79.94 445 GLY A N 1
ATOM 3311 C CA . GLY A 1 445 ? -12.521 10.381 50.705 1.00 79.94 445 GLY A CA 1
ATOM 3312 C C . GLY A 1 445 ? -13.580 9.838 49.752 1.00 79.94 445 GLY A C 1
ATOM 3313 O O . GLY A 1 445 ? -14.731 9.696 50.157 1.00 79.94 445 GLY A O 1
ATOM 3314 N N . HIS A 1 446 ? -13.226 9.557 48.495 1.00 86.62 446 HIS A N 1
ATOM 3315 C CA . HIS A 1 446 ? -14.171 9.138 47.458 1.00 86.62 446 HIS A CA 1
ATOM 3316 C C . HIS A 1 446 ? -13.451 8.337 46.362 1.00 86.62 446 HIS A C 1
ATOM 3318 O O . HIS A 1 446 ? -12.824 8.917 45.478 1.00 86.62 446 HIS A O 1
ATOM 3324 N N . TYR A 1 447 ? -13.563 7.008 46.423 1.00 88.50 447 TYR A N 1
ATOM 3325 C CA . TYR A 1 447 ? -12.795 6.065 45.599 1.00 88.50 447 TYR A CA 1
ATOM 3326 C C . TYR A 1 447 ? -13.633 4.862 45.141 1.00 88.50 447 TYR A C 1
ATOM 3328 O O . TYR A 1 447 ? -14.678 4.545 45.720 1.00 88.50 447 TYR A O 1
ATOM 3336 N N . ILE A 1 448 ? -13.167 4.175 44.095 1.00 91.31 448 ILE A N 1
ATOM 3337 C CA . ILE A 1 448 ? -13.658 2.844 43.709 1.00 91.31 448 ILE A CA 1
ATOM 3338 C C . ILE A 1 448 ? -12.859 1.793 44.494 1.00 91.31 448 ILE A C 1
ATOM 3340 O O . ILE A 1 448 ? -11.632 1.840 44.509 1.00 91.31 448 ILE A O 1
ATOM 3344 N N . THR A 1 449 ? -13.550 0.852 45.145 1.00 91.94 449 THR A N 1
ATOM 3345 C CA . THR A 1 449 ? -12.938 -0.240 45.937 1.00 91.94 449 THR A CA 1
ATOM 3346 C C . THR A 1 449 ? -12.797 -1.547 45.144 1.00 91.94 449 THR A C 1
ATOM 3348 O O . THR A 1 449 ? -11.860 -2.309 45.378 1.00 91.94 449 THR A O 1
ATOM 3351 N N . ALA A 1 450 ? -13.681 -1.807 44.171 1.00 93.06 450 ALA A N 1
ATOM 3352 C CA . ALA A 1 450 ? -13.613 -3.006 43.332 1.00 93.06 450 ALA A CA 1
ATOM 3353 C C . ALA A 1 450 ? -14.361 -2.867 41.995 1.00 93.06 450 ALA A C 1
ATOM 3355 O O . ALA A 1 450 ? -15.425 -2.245 41.926 1.00 93.06 450 ALA A O 1
ATOM 3356 N N . GLU A 1 451 ? -13.846 -3.557 40.970 1.00 92.00 451 GLU A N 1
ATOM 3357 C CA . GLU A 1 451 ? -14.598 -4.011 39.792 1.00 92.00 451 GLU A CA 1
ATOM 3358 C C . GLU A 1 451 ? -14.934 -5.500 39.984 1.00 92.00 451 GLU A C 1
ATOM 3360 O O . GLU A 1 451 ? -14.066 -6.369 39.868 1.00 92.00 451 GLU A O 1
ATOM 3365 N N . VAL A 1 452 ? -16.193 -5.808 40.295 1.00 92.00 452 VAL A N 1
ATOM 3366 C CA . VAL A 1 452 ? -16.686 -7.179 40.470 1.00 92.00 452 VAL A CA 1
ATOM 3367 C C . VAL A 1 452 ? -17.234 -7.693 39.141 1.00 92.00 452 VAL A C 1
ATOM 3369 O O . VAL A 1 452 ? -18.177 -7.134 38.580 1.00 92.00 452 VAL A O 1
ATOM 3372 N N . GLN A 1 453 ? -16.641 -8.773 38.635 1.00 90.25 453 GLN A N 1
ATOM 3373 C CA . GLN A 1 453 ? -17.012 -9.367 37.350 1.00 90.25 453 GLN A CA 1
ATOM 3374 C C . GLN A 1 453 ? -18.441 -9.930 37.372 1.00 90.25 453 GLN A C 1
ATOM 3376 O O . GLN A 1 453 ? -18.858 -10.551 38.354 1.00 90.25 453 GLN A O 1
ATOM 3381 N N . LYS A 1 454 ? -19.172 -9.733 36.265 1.00 91.56 454 LYS A N 1
ATOM 3382 C CA . LYS A 1 454 ? -20.553 -10.204 36.067 1.00 91.56 454 LYS A CA 1
ATOM 3383 C C . LYS A 1 454 ? -20.734 -11.685 36.419 1.00 91.56 454 LYS A C 1
ATOM 3385 O O . LYS A 1 454 ? -19.891 -12.520 36.100 1.00 91.56 454 LYS A O 1
ATOM 3390 N N . SER A 1 455 ? -21.875 -11.989 37.038 1.00 90.00 455 SER A N 1
ATOM 3391 C CA . SER A 1 455 ? -22.270 -13.322 37.496 1.00 90.00 455 SER A CA 1
ATOM 3392 C C . SER A 1 455 ? -23.786 -13.502 37.378 1.00 90.00 455 SER A C 1
ATOM 3394 O O . SER A 1 455 ? -24.550 -12.619 37.763 1.00 90.00 455 SER A O 1
ATOM 3396 N N . GLU A 1 456 ? -24.221 -14.672 36.905 1.00 89.00 456 GLU A N 1
ATOM 3397 C CA . GLU A 1 456 ? -25.633 -15.112 36.893 1.00 89.00 456 GLU A CA 1
ATOM 3398 C C . GLU A 1 456 ? -26.148 -15.524 38.287 1.00 89.00 456 GLU A C 1
ATOM 3400 O O . GLU A 1 456 ? -27.317 -15.866 38.466 1.00 89.00 456 GLU A O 1
ATOM 3405 N N . LYS A 1 457 ? -25.261 -15.537 39.286 1.00 91.00 457 LYS A N 1
ATOM 3406 C CA . LYS A 1 457 ? -25.550 -15.866 40.685 1.00 91.00 457 LYS A CA 1
ATOM 3407 C C . LYS A 1 457 ? -25.246 -14.671 41.573 1.00 91.00 457 LYS A C 1
ATOM 3409 O O . LYS A 1 457 ? -24.318 -13.913 41.297 1.00 91.00 457 LYS A O 1
ATOM 3414 N N . GLU A 1 458 ? -26.000 -14.563 42.658 1.00 92.75 458 GLU A N 1
ATOM 3415 C CA . GLU A 1 458 ? -25.741 -13.620 43.744 1.00 92.75 458 GLU A CA 1
ATOM 3416 C C . GLU A 1 458 ? -24.317 -13.797 44.310 1.00 92.75 458 GLU A C 1
ATOM 3418 O O . GLU A 1 458 ? -23.818 -14.921 44.424 1.00 92.75 458 GLU A O 1
ATOM 3423 N N . GLN A 1 459 ? -23.657 -12.687 44.639 1.00 92.44 459 GLN A N 1
ATOM 3424 C CA . GLN A 1 459 ? -22.283 -12.642 45.147 1.00 92.44 459 GLN A CA 1
ATOM 3425 C C . GLN A 1 459 ? -22.219 -11.831 46.445 1.00 92.44 459 GLN A C 1
ATOM 3427 O O . GLN A 1 459 ? -22.800 -10.753 46.544 1.00 92.44 459 GLN A O 1
ATOM 3432 N N . SER A 1 460 ? -21.450 -12.302 47.427 1.00 92.94 460 SER A N 1
ATOM 3433 C CA . SER A 1 460 ? -21.100 -11.524 48.620 1.00 92.94 460 SER A CA 1
ATOM 3434 C C . SER A 1 460 ? -19.755 -10.816 48.429 1.00 92.94 460 SER A C 1
ATOM 3436 O O . SER A 1 460 ? -18.744 -11.487 48.212 1.00 92.94 460 SER A O 1
ATOM 3438 N N . PHE A 1 461 ? -19.722 -9.492 48.572 1.00 94.38 461 PHE A N 1
ATOM 3439 C CA . PHE A 1 461 ? -18.495 -8.692 48.614 1.00 94.38 461 PHE A CA 1
ATOM 3440 C C . PHE A 1 461 ? -18.271 -8.138 50.027 1.00 94.38 461 PHE A C 1
ATOM 3442 O O . PHE A 1 461 ? -19.206 -7.645 50.656 1.00 94.38 461 PHE A O 1
ATOM 3449 N N . THR A 1 462 ? -17.036 -8.189 50.529 1.00 94.25 462 THR A N 1
ATOM 3450 C CA . THR A 1 462 ? -16.685 -7.648 51.850 1.00 94.25 462 THR A CA 1
ATOM 3451 C C . THR A 1 462 ? -15.985 -6.309 51.678 1.00 94.25 462 THR A C 1
ATOM 3453 O O . THR A 1 462 ? -14.831 -6.256 51.272 1.00 94.25 462 THR A O 1
ATOM 3456 N N . ILE A 1 463 ? -16.669 -5.223 52.013 1.00 92.94 463 ILE A N 1
ATOM 3457 C CA . ILE A 1 463 ? -16.107 -3.872 52.069 1.00 92.94 463 ILE A CA 1
ATOM 3458 C C . ILE A 1 463 ? -15.169 -3.764 53.279 1.00 92.94 463 ILE A C 1
ATOM 3460 O O . ILE A 1 463 ? -15.500 -4.265 54.354 1.00 92.94 463 ILE A O 1
ATOM 3464 N N . GLY A 1 464 ? -14.030 -3.087 53.120 1.00 90.88 464 GLY A N 1
ATOM 3465 C CA . GLY A 1 464 ? -13.082 -2.786 54.195 1.00 90.88 464 GLY A CA 1
ATOM 3466 C C . GLY A 1 464 ? -12.096 -3.902 54.543 1.00 90.88 464 GLY A C 1
ATOM 3467 O O . GLY A 1 464 ? -11.520 -3.886 55.627 1.00 90.88 464 GLY A O 1
ATOM 3468 N N . ASP A 1 465 ? -11.911 -4.903 53.681 1.00 92.25 465 ASP A N 1
ATOM 3469 C CA . ASP A 1 465 ? -11.114 -6.091 54.015 1.00 92.25 465 ASP A CA 1
ATOM 3470 C C . ASP A 1 465 ? -9.598 -5.960 53.768 1.00 92.25 465 ASP A C 1
ATOM 3472 O O . ASP A 1 465 ? -8.853 -6.907 54.032 1.00 92.25 465 ASP A O 1
ATOM 3476 N N . GLY A 1 466 ? -9.136 -4.792 53.305 1.00 90.31 466 GLY A N 1
ATOM 3477 C CA . GLY A 1 466 ? -7.720 -4.460 53.138 1.00 90.31 466 GLY A CA 1
ATOM 3478 C C . GLY A 1 466 ? -7.037 -5.123 51.941 1.00 90.31 466 GLY A C 1
ATOM 3479 O O . GLY A 1 466 ? -5.811 -5.234 51.941 1.00 90.31 466 GLY A O 1
ATOM 3480 N N . LYS A 1 467 ? -7.795 -5.600 50.944 1.00 93.25 467 LYS A N 1
ATOM 3481 C CA . LYS A 1 467 ? -7.259 -6.260 49.741 1.00 93.25 467 LYS A CA 1
ATOM 3482 C C . LYS A 1 467 ? -7.348 -5.398 48.485 1.00 93.25 467 LYS A C 1
ATOM 3484 O O . LYS A 1 467 ? -8.117 -4.444 48.408 1.00 93.25 467 LYS A O 1
ATOM 3489 N N . GLU A 1 468 ? -6.588 -5.798 47.474 1.00 90.44 468 GLU A N 1
ATOM 3490 C CA . GLU A 1 468 ? -6.678 -5.271 46.114 1.00 90.44 468 GLU A CA 1
ATOM 3491 C C . GLU A 1 468 ? -7.645 -6.114 45.265 1.00 90.44 468 GLU A C 1
ATOM 3493 O O . GLU A 1 468 ? -7.606 -7.347 45.281 1.00 90.44 468 GLU A O 1
ATOM 3498 N N . TYR A 1 469 ? -8.499 -5.440 44.496 1.00 88.12 469 TYR A N 1
ATOM 3499 C CA . TYR A 1 469 ? -9.476 -6.019 43.577 1.00 88.12 469 TYR A CA 1
ATOM 3500 C C . TYR A 1 469 ? -9.228 -5.484 42.162 1.00 88.12 469 TYR A C 1
ATOM 3502 O O . TYR A 1 469 ? -9.810 -4.488 41.722 1.00 88.12 469 TYR A O 1
ATOM 3510 N N . GLY A 1 470 ? -8.319 -6.146 41.443 1.00 83.75 470 GLY A N 1
ATOM 3511 C CA . GLY A 1 470 ? -7.843 -5.694 40.136 1.00 83.75 470 GLY A CA 1
ATOM 3512 C C . GLY A 1 470 ? -6.849 -4.544 40.288 1.00 83.75 470 GLY A C 1
ATOM 3513 O O . GLY A 1 470 ? -5.692 -4.788 40.607 1.00 83.75 470 GLY A O 1
ATOM 3514 N N . ILE A 1 471 ? -7.304 -3.310 40.060 1.00 84.12 471 ILE A N 1
ATOM 3515 C CA . ILE A 1 471 ? -6.505 -2.075 40.221 1.00 84.12 471 ILE A CA 1
ATOM 3516 C C . ILE A 1 471 ? -6.971 -1.201 41.399 1.00 84.12 471 ILE A C 1
ATOM 3518 O O . ILE A 1 471 ? -6.491 -0.082 41.559 1.00 84.12 471 ILE A O 1
ATOM 3522 N N . TYR A 1 472 ? -7.939 -1.682 42.183 1.00 90.44 472 TYR A N 1
ATOM 3523 C CA . TYR A 1 472 ? -8.622 -0.916 43.226 1.00 90.44 472 TYR A CA 1
ATOM 3524 C C . TYR A 1 472 ? -8.296 -1.456 44.618 1.00 90.44 472 TYR A C 1
ATOM 3526 O O . TYR A 1 472 ? -8.277 -2.671 44.809 1.00 90.44 472 TYR A O 1
ATOM 3534 N N . TYR A 1 473 ? -8.065 -0.574 45.592 1.00 90.69 473 TYR A N 1
ATOM 3535 C CA . TYR A 1 473 ? -7.768 -0.954 46.977 1.00 90.69 473 TYR A CA 1
ATOM 3536 C C . TYR A 1 473 ? -8.987 -0.793 47.903 1.00 90.69 473 TYR A C 1
ATOM 3538 O O . TYR A 1 473 ? -9.591 0.278 48.000 1.00 90.69 473 TYR A O 1
ATOM 3546 N N . ASN A 1 474 ? -9.329 -1.861 48.625 1.00 92.75 474 ASN A N 1
ATOM 3547 C CA . ASN A 1 474 ? -10.463 -1.940 49.545 1.00 92.75 474 ASN A CA 1
ATOM 3548 C C . ASN A 1 474 ? -10.060 -1.534 50.972 1.00 92.75 474 ASN A C 1
ATOM 3550 O O . ASN A 1 474 ? -9.969 -2.374 51.873 1.00 92.75 474 ASN A O 1
ATOM 3554 N N . ALA A 1 475 ? -9.777 -0.244 51.163 1.00 88.62 475 ALA A N 1
ATOM 3555 C CA . ALA A 1 475 ? -9.268 0.289 52.425 1.00 88.62 475 ALA A CA 1
ATOM 3556 C C . ALA A 1 475 ? -10.196 -0.009 53.631 1.00 88.62 475 ALA A C 1
ATOM 3558 O O . ALA A 1 475 ? -11.411 0.177 53.517 1.00 88.62 475 ALA A O 1
ATOM 3559 N N . PRO A 1 476 ? -9.654 -0.441 54.791 1.00 88.69 476 PRO A N 1
ATOM 3560 C CA . PRO A 1 476 ? -10.447 -0.740 55.987 1.00 88.69 476 PRO A CA 1
ATOM 3561 C C . PRO A 1 476 ? -11.296 0.426 56.501 1.00 88.69 476 PRO A C 1
ATOM 3563 O O . PRO A 1 476 ? -10.890 1.586 56.417 1.00 88.69 476 PRO A O 1
ATOM 3566 N N . LEU A 1 477 ? -12.461 0.112 57.077 1.00 87.25 477 LEU A N 1
ATOM 3567 C CA . LEU A 1 477 ? -13.390 1.119 57.589 1.00 87.25 477 LEU A CA 1
ATOM 3568 C C . LEU A 1 477 ? -12.997 1.565 59.005 1.00 87.25 477 LEU A C 1
ATOM 3570 O O . LEU A 1 477 ? -12.833 0.746 59.914 1.00 87.25 477 LEU A O 1
ATOM 3574 N N . SER A 1 478 ? -12.899 2.879 59.202 1.00 83.06 478 SER A N 1
ATOM 3575 C CA . SER A 1 478 ? -12.767 3.515 60.515 1.00 83.06 478 SER A CA 1
ATOM 3576 C C . SER A 1 478 ? -14.041 3.315 61.337 1.00 83.06 478 SER A C 1
ATOM 3578 O O . SER A 1 478 ? -15.143 3.347 60.793 1.00 83.06 478 SER A O 1
ATOM 3580 N N . LYS A 1 479 ? -13.909 3.137 62.657 1.00 70.38 479 LYS A N 1
ATOM 3581 C CA . LYS A 1 479 ? -15.067 2.887 63.534 1.00 70.38 479 LYS A CA 1
ATOM 3582 C C . LYS A 1 479 ? -15.936 4.125 63.751 1.00 70.38 479 LYS A C 1
ATOM 3584 O O . LYS A 1 479 ? -17.152 4.013 63.731 1.00 70.38 479 LYS A O 1
ATOM 3589 N N . ASP A 1 480 ? -15.313 5.288 63.900 1.00 71.25 480 ASP A N 1
ATOM 3590 C CA . ASP A 1 480 ? -15.975 6.556 64.225 1.00 71.25 480 ASP A CA 1
ATOM 3591 C C . ASP A 1 480 ? -16.362 7.374 62.968 1.00 71.25 480 ASP A C 1
ATOM 3593 O O . ASP A 1 480 ? -16.300 8.604 62.981 1.00 71.25 480 ASP A O 1
ATOM 3597 N N . GLN A 1 481 ? -16.682 6.714 61.844 1.00 76.81 481 GLN A N 1
ATOM 3598 C CA . GLN A 1 481 ? -16.880 7.371 60.544 1.00 76.81 481 GLN A CA 1
ATOM 3599 C C . GLN A 1 481 ? -18.048 6.776 59.744 1.00 76.81 481 GLN A C 1
ATOM 3601 O O . GLN A 1 481 ? -18.110 5.568 59.526 1.00 76.81 481 GLN A O 1
ATOM 3606 N N . GLU A 1 482 ? -18.934 7.636 59.229 1.00 82.19 482 GLU A N 1
ATOM 3607 C CA . GLU A 1 482 ? -19.975 7.226 58.281 1.00 82.19 482 GLU A CA 1
ATOM 3608 C C . GLU A 1 482 ? -19.427 7.083 56.849 1.00 82.19 482 GLU A C 1
ATOM 3610 O O . GLU A 1 482 ? -18.620 7.889 56.367 1.00 82.19 482 GLU A O 1
ATOM 3615 N N . TYR A 1 483 ? -19.912 6.052 56.152 1.00 88.25 483 TYR A N 1
ATOM 3616 C CA . TYR A 1 483 ? -19.551 5.729 54.773 1.00 88.25 483 TYR A CA 1
ATOM 3617 C C . TYR A 1 483 ? -20.804 5.545 53.912 1.00 88.25 483 TYR A C 1
ATOM 3619 O O . TYR A 1 483 ? -21.695 4.762 54.244 1.00 88.25 483 TYR A O 1
ATOM 3627 N N . GLN A 1 484 ? -20.838 6.224 52.767 1.00 91.69 484 GLN A N 1
ATOM 3628 C CA . GLN A 1 484 ? -21.821 6.023 51.706 1.00 91.69 484 GLN A CA 1
ATOM 3629 C C . GLN A 1 484 ? -21.267 5.035 50.679 1.00 91.69 484 GLN A C 1
ATOM 3631 O O . GLN A 1 484 ? -20.224 5.280 50.068 1.00 91.69 484 GLN A O 1
ATOM 3636 N N . VAL A 1 485 ? -21.982 3.935 50.462 1.00 93.19 485 VAL A N 1
ATOM 3637 C CA . VAL A 1 485 ? -21.686 2.933 49.434 1.00 93.19 485 VAL A CA 1
ATOM 3638 C C . VAL A 1 485 ? -22.612 3.156 48.250 1.00 93.19 485 VAL A C 1
ATOM 3640 O O . VAL A 1 485 ? -23.822 3.295 48.412 1.00 93.19 485 VAL A O 1
ATOM 3643 N N . PHE A 1 486 ? -22.045 3.137 47.051 1.00 93.75 486 PHE A N 1
ATOM 3644 C CA . PHE A 1 486 ? -22.777 3.134 45.791 1.00 93.75 486 PHE A CA 1
ATOM 3645 C C . PHE A 1 486 ? -22.377 1.887 45.009 1.00 93.75 486 PHE A C 1
ATOM 3647 O O . PHE A 1 486 ? -21.186 1.574 44.915 1.00 93.75 486 PHE A O 1
ATOM 3654 N N . ILE A 1 487 ? -23.353 1.210 44.408 1.00 94.69 487 ILE A N 1
ATOM 3655 C CA . ILE A 1 487 ? -23.089 0.158 43.426 1.00 94.69 487 ILE A CA 1
ATOM 3656 C C . ILE A 1 487 ? -23.442 0.718 42.058 1.00 94.69 487 ILE A C 1
ATOM 3658 O O . ILE A 1 487 ? -24.528 1.257 41.858 1.00 94.69 487 ILE A O 1
ATOM 3662 N N . GLY A 1 488 ? -22.531 0.588 41.108 1.00 93.50 488 GLY A N 1
ATOM 3663 C CA . GLY A 1 488 ? -22.759 0.955 39.725 1.00 93.50 488 GLY A CA 1
ATOM 3664 C C . GLY A 1 488 ? -22.800 -0.261 38.818 1.00 93.50 488 GLY A C 1
ATOM 3665 O O . GLY A 1 488 ? -21.907 -1.102 38.891 1.00 93.50 488 GLY A O 1
ATOM 3666 N N . THR A 1 489 ? -23.799 -0.356 37.942 1.00 95.00 489 THR A N 1
ATOM 3667 C CA . THR A 1 489 ? -23.744 -1.311 36.825 1.00 95.00 489 THR A CA 1
ATOM 3668 C C . THR A 1 489 ? -22.863 -0.705 35.742 1.00 95.00 489 THR A C 1
ATOM 3670 O O . THR A 1 489 ? -23.130 0.410 35.291 1.00 95.00 489 THR A O 1
ATOM 3673 N N . GLY A 1 490 ? -21.807 -1.412 35.343 1.00 92.88 490 GLY A N 1
ATOM 3674 C CA . GLY A 1 490 ? -20.856 -0.929 34.348 1.00 92.88 490 GLY A CA 1
ATOM 3675 C C . GLY A 1 490 ? -21.021 -1.569 32.973 1.00 92.88 490 GLY A C 1
ATOM 3676 O O . GLY A 1 490 ? -21.327 -2.759 32.866 1.00 92.88 490 GLY A O 1
ATOM 3677 N N . SER A 1 491 ? -20.747 -0.789 31.928 1.00 94.56 491 SER A N 1
ATOM 3678 C CA . SER A 1 491 ? -20.362 -1.296 30.610 1.00 94.56 491 SER A CA 1
ATOM 3679 C C . SER A 1 491 ? -18.915 -0.895 30.323 1.00 94.56 491 SER A C 1
ATOM 3681 O O . SER A 1 491 ? -18.439 0.131 30.818 1.00 94.56 491 SER A O 1
ATOM 3683 N N . LYS A 1 492 ? -18.203 -1.711 29.545 1.00 91.31 492 LYS A N 1
ATOM 3684 C CA . LYS A 1 492 ? -16.750 -1.624 29.348 1.00 91.31 492 LYS A CA 1
ATOM 3685 C C . LYS A 1 492 ? -16.385 -2.056 27.933 1.00 91.31 492 LYS A C 1
ATOM 3687 O O . LYS A 1 492 ? -16.965 -3.017 27.443 1.00 91.31 492 LYS A O 1
ATOM 3692 N N . VAL A 1 493 ? -15.429 -1.385 27.290 1.00 91.38 493 VAL A N 1
ATOM 3693 C CA . VAL A 1 493 ? -14.860 -1.828 26.005 1.00 91.38 493 VAL A CA 1
ATOM 3694 C C . VAL A 1 493 ? -13.424 -1.331 25.846 1.00 91.38 493 VAL A C 1
ATOM 3696 O O . VAL A 1 493 ? -13.156 -0.130 25.786 1.00 91.38 493 VAL A O 1
ATOM 3699 N N . GLY A 1 494 ? -12.462 -2.254 25.801 1.00 85.31 494 GLY A N 1
ATOM 3700 C CA . GLY A 1 494 ? -11.043 -1.912 25.923 1.00 85.31 494 GLY A CA 1
ATOM 3701 C C . GLY A 1 494 ? -10.748 -1.248 27.276 1.00 85.31 494 GLY A C 1
ATOM 3702 O O . GLY A 1 494 ? -10.924 -1.873 28.321 1.00 85.31 494 GLY A O 1
ATOM 3703 N N . GLN A 1 495 ? -10.305 0.013 27.251 1.00 83.19 495 GLN A N 1
ATOM 3704 C CA . GLN A 1 495 ? -10.053 0.827 28.451 1.00 83.19 495 GLN A CA 1
ATOM 3705 C C . GLN A 1 495 ? -11.225 1.744 28.842 1.00 83.19 495 GLN A C 1
ATOM 3707 O O . GLN A 1 495 ? -11.222 2.286 29.946 1.00 83.19 495 GLN A O 1
ATOM 3712 N N . ASP A 1 496 ? -12.219 1.928 27.969 1.00 87.56 496 ASP A N 1
ATOM 3713 C CA . ASP A 1 496 ? -13.330 2.845 28.235 1.00 87.56 496 ASP A CA 1
ATOM 3714 C C . ASP A 1 496 ? -14.358 2.130 29.124 1.00 87.56 496 ASP A C 1
ATOM 3716 O O . ASP A 1 496 ? -14.686 0.962 28.890 1.00 87.56 496 ASP A O 1
ATOM 3720 N N . VAL A 1 497 ? -14.873 2.836 30.131 1.00 88.38 497 VAL A N 1
ATOM 3721 C CA . VAL A 1 497 ? -15.882 2.353 31.085 1.00 88.38 497 VAL A CA 1
ATOM 3722 C C . VAL A 1 497 ? -16.942 3.440 31.266 1.00 88.38 497 VAL A C 1
ATOM 3724 O O . VAL A 1 497 ? -16.603 4.618 31.347 1.00 88.38 497 VAL A O 1
ATOM 3727 N N . SER A 1 498 ? -18.213 3.050 31.361 1.00 89.94 498 SER A N 1
ATOM 3728 C CA . SER A 1 498 ? -19.312 3.918 31.805 1.00 89.94 498 SER A CA 1
ATOM 3729 C C . SER A 1 498 ? -20.123 3.187 32.868 1.00 89.94 498 SER A C 1
ATOM 3731 O O . SER A 1 498 ? -20.352 1.980 32.749 1.00 89.94 498 SER A O 1
ATOM 3733 N N . VAL A 1 499 ? -20.517 3.899 33.927 1.00 91.44 499 VAL A N 1
ATOM 3734 C CA . VAL A 1 499 ? -21.123 3.300 35.119 1.00 91.44 499 VAL A CA 1
ATOM 3735 C C . VAL A 1 499 ? -22.397 4.038 35.522 1.00 91.44 499 VAL A C 1
ATOM 3737 O O . VAL A 1 499 ? -22.370 5.229 35.830 1.00 91.44 499 VAL A O 1
ATOM 3740 N N . VAL A 1 500 ? -23.514 3.312 35.598 1.00 93.50 500 VAL A N 1
ATOM 3741 C CA . VAL A 1 500 ? -24.785 3.845 36.110 1.00 93.50 500 VAL A CA 1
ATOM 3742 C C . VAL A 1 500 ? -24.916 3.483 37.588 1.00 93.50 500 VAL A C 1
ATOM 3744 O O . VAL A 1 500 ? -25.082 2.313 37.935 1.00 93.50 500 VAL A O 1
ATOM 3747 N N . TRP A 1 501 ? -24.800 4.494 38.452 1.00 93.50 501 TRP A N 1
ATOM 3748 C CA . TRP A 1 501 ? -24.735 4.373 39.914 1.00 93.50 501 TRP A CA 1
ATOM 3749 C C . TRP A 1 501 ? -26.113 4.307 40.589 1.00 93.50 501 TRP A C 1
ATOM 3751 O O . TRP A 1 501 ? -27.056 4.968 40.159 1.00 93.50 501 TRP A O 1
ATOM 3761 N N . SER A 1 502 ? -26.206 3.540 41.677 1.00 94.44 502 SER A N 1
ATOM 3762 C CA . SER A 1 502 ? -27.346 3.520 42.599 1.00 94.44 502 SER A CA 1
ATOM 3763 C C . SER A 1 502 ? -27.451 4.805 43.432 1.00 94.44 502 SER A C 1
ATOM 3765 O O . SER A 1 502 ? -26.498 5.582 43.531 1.00 94.44 502 SER A O 1
ATOM 3767 N N . ASP A 1 503 ? -28.576 4.966 44.131 1.00 92.25 503 ASP A N 1
ATOM 3768 C CA . ASP A 1 503 ? -28.643 5.781 45.352 1.00 92.25 503 ASP A CA 1
ATOM 3769 C C . ASP A 1 503 ? -27.625 5.282 46.410 1.00 92.25 503 ASP A C 1
ATOM 3771 O O . ASP A 1 503 ? -27.179 4.130 46.333 1.00 92.25 503 ASP A O 1
ATOM 3775 N N . PRO A 1 504 ? -27.223 6.107 47.398 1.00 92.25 504 PRO A N 1
ATOM 3776 C CA . PRO A 1 504 ? -26.307 5.686 48.457 1.00 92.25 504 PRO A CA 1
ATOM 3777 C C . PRO A 1 504 ? -26.975 4.775 49.500 1.00 92.25 504 PRO A C 1
ATOM 3779 O O . PRO A 1 504 ? -28.015 5.114 50.065 1.00 92.25 504 PRO A O 1
ATOM 3782 N N . GLY A 1 505 ? -26.313 3.669 49.841 1.00 91.38 505 GLY A N 1
ATOM 3783 C CA . GLY A 1 505 ? -26.548 2.926 51.083 1.00 91.38 505 GLY A CA 1
ATOM 3784 C C . GLY A 1 505 ? -25.567 3.373 52.170 1.00 91.38 505 GLY A C 1
ATOM 3785 O O . GLY A 1 505 ? -24.375 3.514 51.898 1.00 91.38 505 GLY A O 1
ATOM 3786 N N . LEU A 1 506 ? -26.037 3.602 53.397 1.00 91.25 506 LEU A N 1
ATOM 3787 C CA . LEU A 1 506 ? -25.185 4.020 54.519 1.00 91.25 506 LEU A CA 1
ATOM 3788 C C . LEU A 1 506 ? -24.649 2.807 55.284 1.00 91.25 506 LEU A C 1
ATOM 3790 O O . LEU A 1 506 ? -25.432 1.957 55.712 1.00 91.25 506 LEU A O 1
ATOM 3794 N N . ILE A 1 507 ? -23.334 2.737 55.514 1.00 87.25 507 ILE A N 1
ATOM 3795 C CA . ILE A 1 507 ? -22.770 1.787 56.481 1.00 87.25 507 ILE A CA 1
ATOM 3796 C C . ILE A 1 507 ? -23.008 2.338 57.885 1.00 87.25 507 ILE A C 1
ATOM 3798 O O . ILE A 1 507 ? -22.459 3.372 58.254 1.00 87.25 507 ILE A O 1
ATOM 3802 N N . THR A 1 508 ? -23.799 1.619 58.676 1.00 78.12 508 THR A N 1
ATOM 3803 C CA . THR A 1 508 ? -23.976 1.878 60.111 1.00 78.12 508 THR A CA 1
ATOM 3804 C C . THR A 1 508 ? -23.203 0.849 60.921 1.00 78.12 508 THR A C 1
ATOM 3806 O O . THR A 1 508 ? -23.238 -0.339 60.581 1.00 78.12 508 THR A O 1
ATOM 3809 N N . GLU A 1 509 ? -22.586 1.270 62.024 1.00 67.25 509 GLU A N 1
ATOM 3810 C CA . GLU A 1 509 ? -21.985 0.370 63.012 1.00 67.25 509 GLU A CA 1
ATOM 3811 C C . GLU A 1 509 ? -22.933 -0.768 63.433 1.00 67.25 509 GLU A C 1
ATOM 3813 O O . GLU A 1 509 ? -24.141 -0.570 63.619 1.00 67.25 509 GLU A O 1
ATOM 3818 N N . ALA A 1 510 ? -22.373 -1.954 63.689 1.00 53.75 510 ALA A N 1
ATOM 3819 C CA . ALA A 1 510 ? -23.045 -2.946 64.515 1.00 53.75 510 ALA A CA 1
ATOM 3820 C C . ALA A 1 510 ? -23.219 -2.378 65.928 1.00 53.75 510 ALA A C 1
ATOM 3822 O O . ALA A 1 510 ? -22.287 -2.387 66.733 1.00 53.75 510 ALA A O 1
ATOM 3823 N N . LYS A 1 511 ? -24.434 -1.917 66.248 1.00 44.97 511 LYS A N 1
ATOM 3824 C CA . LYS A 1 511 ? -24.805 -1.630 67.635 1.00 44.97 511 LYS A CA 1
ATOM 3825 C C . LYS A 1 511 ? -24.579 -2.875 68.476 1.00 44.97 511 LYS A C 1
ATOM 3827 O O . LYS A 1 511 ? -25.215 -3.904 68.268 1.00 44.97 511 LYS A O 1
ATOM 3832 N N . ASP A 1 512 ? -23.706 -2.700 69.451 1.00 40.62 512 ASP A N 1
ATOM 3833 C CA . ASP A 1 512 ? -23.313 -3.651 70.472 1.00 40.62 512 ASP A CA 1
ATOM 3834 C C . ASP A 1 512 ? -24.526 -4.431 71.018 1.00 40.62 512 ASP A C 1
ATOM 3836 O O . ASP A 1 512 ? -25.327 -3.912 71.804 1.00 40.62 512 ASP A O 1
ATOM 3840 N N . ALA A 1 513 ? -24.675 -5.695 70.603 1.00 41.97 513 ALA A N 1
ATOM 3841 C CA . ALA A 1 513 ? -25.756 -6.565 71.076 1.00 41.97 513 ALA A CA 1
ATOM 3842 C C . ALA A 1 513 ? -25.692 -6.756 72.606 1.00 41.97 513 ALA A C 1
ATOM 3844 O O . ALA A 1 513 ? -26.710 -6.996 73.257 1.00 41.97 513 ALA A O 1
ATOM 3845 N N . ASN A 1 514 ? -24.506 -6.559 73.191 1.00 48.03 514 ASN A N 1
ATOM 3846 C CA . ASN A 1 514 ? -24.266 -6.588 74.629 1.00 48.03 514 ASN A CA 1
ATOM 3847 C C . ASN A 1 514 ? -24.875 -5.375 75.364 1.00 48.03 514 ASN A C 1
ATOM 3849 O O . ASN A 1 514 ? -25.210 -5.481 76.544 1.00 48.03 514 ASN A O 1
ATOM 3853 N N . ASN A 1 515 ? -25.107 -4.245 74.681 1.00 43.72 515 ASN A N 1
ATOM 3854 C CA . ASN A 1 515 ? -25.739 -3.058 75.272 1.00 43.72 515 ASN A CA 1
ATOM 3855 C C . ASN A 1 515 ? -27.280 -3.083 75.248 1.00 43.72 515 ASN A C 1
ATOM 3857 O O . ASN A 1 515 ? -27.919 -2.205 75.832 1.00 43.72 515 ASN A O 1
ATOM 3861 N N . ALA A 1 516 ? -27.898 -4.153 74.732 1.00 42.09 516 ALA A N 1
ATOM 3862 C CA . ALA A 1 516 ? -29.320 -4.444 74.956 1.00 42.09 516 ALA A CA 1
ATOM 3863 C C . ALA A 1 516 ? -29.678 -4.681 76.448 1.00 42.09 516 ALA A C 1
ATOM 3865 O O . ALA A 1 516 ? -30.854 -4.787 76.796 1.00 42.09 516 ALA A O 1
ATOM 3866 N N . ALA A 1 517 ? -28.686 -4.725 77.348 1.00 44.53 517 ALA A N 1
ATOM 3867 C CA . ALA A 1 517 ? -28.874 -4.804 78.796 1.00 44.53 517 ALA A CA 1
ATOM 3868 C C . ALA A 1 517 ? -29.168 -3.448 79.486 1.00 44.53 517 ALA A C 1
ATOM 3870 O O . ALA A 1 517 ? -29.633 -3.432 80.630 1.00 44.53 517 ALA A O 1
ATOM 3871 N N . PHE A 1 518 ? -28.926 -2.300 78.838 1.00 48.00 518 PHE A N 1
ATOM 3872 C CA . PHE A 1 518 ? -28.845 -0.999 79.527 1.00 48.00 518 PHE A CA 1
ATOM 3873 C C . PHE A 1 518 ? -30.171 -0.237 79.754 1.00 48.00 518 PHE A C 1
ATOM 3875 O O . PHE A 1 518 ? -30.186 0.988 79.860 1.00 48.00 518 PHE A O 1
ATOM 3882 N N . LEU A 1 519 ? -31.291 -0.955 79.921 1.00 50.66 519 LEU A N 1
ATOM 3883 C CA . LEU A 1 519 ? -32.575 -0.380 80.369 1.00 50.66 519 LEU A CA 1
ATOM 3884 C C . LEU A 1 519 ? -33.222 -1.074 81.589 1.00 50.66 519 LEU A C 1
ATOM 3886 O O . LEU A 1 519 ? -34.400 -0.847 81.863 1.00 50.66 519 LEU A O 1
ATOM 3890 N N . VAL A 1 520 ? -32.469 -1.845 82.393 1.00 52.66 520 VAL A N 1
ATOM 3891 C CA . VAL A 1 520 ? -32.966 -2.340 83.703 1.00 52.66 520 VAL A CA 1
ATOM 3892 C C . VAL A 1 520 ? -31.985 -2.140 84.877 1.00 52.66 520 VAL A C 1
ATOM 3894 O O . VAL A 1 520 ? -31.399 -3.099 85.378 1.00 52.66 520 VAL A O 1
ATOM 3897 N N . PRO A 1 521 ? -31.890 -0.910 85.420 1.00 51.12 521 PRO A N 1
ATOM 3898 C CA . PRO A 1 521 ? -31.509 -0.717 86.825 1.00 51.12 521 PRO A CA 1
ATOM 3899 C C . PRO A 1 521 ? -32.598 -0.041 87.685 1.00 51.12 521 PRO A C 1
ATOM 3901 O O . PRO A 1 521 ? -32.438 0.078 88.896 1.00 51.12 521 PRO A O 1
ATOM 3904 N N . THR A 1 522 ? -33.726 0.397 87.116 1.00 53.97 522 THR A N 1
ATOM 3905 C CA . THR A 1 522 ? -34.775 1.126 87.865 1.00 53.97 522 THR A CA 1
ATOM 3906 C C . THR A 1 522 ? -35.668 0.208 88.707 1.00 53.97 522 THR A C 1
ATOM 3908 O O . THR A 1 522 ? -35.910 0.485 89.883 1.00 53.97 522 THR A O 1
ATOM 3911 N N . LEU A 1 523 ? -36.124 -0.916 88.142 1.00 52.78 523 LEU A N 1
ATOM 3912 C CA . LEU A 1 523 ? -36.985 -1.884 88.838 1.00 52.78 523 LEU A CA 1
ATOM 3913 C C . LEU A 1 523 ? -36.243 -2.661 89.936 1.00 52.78 523 LEU A C 1
ATOM 3915 O O . LEU A 1 523 ? -36.814 -2.927 90.992 1.00 52.78 523 LEU A O 1
ATOM 3919 N N . THR A 1 524 ? -34.967 -2.986 89.724 1.00 58.06 524 THR A N 1
ATOM 3920 C CA . THR A 1 524 ? -34.129 -3.679 90.715 1.00 58.06 524 THR A CA 1
ATOM 3921 C C . THR A 1 524 ? -33.793 -2.779 91.900 1.00 58.06 524 THR A C 1
ATOM 3923 O O . THR A 1 524 ? -33.923 -3.225 93.038 1.00 58.06 524 THR A O 1
ATOM 3926 N N . ILE A 1 525 ? -33.458 -1.502 91.675 1.00 58.81 525 ILE A N 1
ATOM 3927 C CA . ILE A 1 525 ? -33.246 -0.539 92.769 1.00 58.81 525 ILE A CA 1
ATOM 3928 C C . ILE A 1 525 ? -34.543 -0.322 93.560 1.00 58.81 525 ILE A C 1
ATOM 3930 O O . ILE A 1 525 ? -34.502 -0.362 94.788 1.00 58.81 525 ILE A O 1
ATOM 3934 N N . LEU A 1 526 ? -35.704 -0.183 92.906 1.00 59.56 526 LEU A N 1
ATOM 3935 C CA . LEU A 1 526 ? -36.992 -0.091 93.610 1.00 59.56 526 LEU A CA 1
ATOM 3936 C C . LEU A 1 526 ? -37.300 -1.348 94.438 1.00 59.56 526 LEU A C 1
ATOM 3938 O O . LEU A 1 526 ? -37.688 -1.223 95.598 1.00 59.56 526 LEU A O 1
ATOM 3942 N N . ALA A 1 527 ? -37.076 -2.549 93.896 1.00 64.56 527 ALA A N 1
ATOM 3943 C CA . ALA A 1 527 ? -37.272 -3.799 94.632 1.00 64.56 527 ALA A CA 1
ATOM 3944 C C . ALA A 1 527 ? -36.319 -3.926 95.836 1.00 64.56 527 ALA A C 1
ATOM 3946 O O . ALA A 1 527 ? -36.749 -4.316 96.921 1.00 64.56 527 ALA A O 1
ATOM 3947 N N . VAL A 1 528 ? -35.044 -3.549 95.683 1.00 70.88 528 VAL A N 1
ATOM 3948 C CA . VAL A 1 528 ? -34.055 -3.560 96.773 1.00 70.88 528 VAL A CA 1
ATOM 3949 C C . VAL A 1 528 ? -34.380 -2.503 97.831 1.00 70.88 528 VAL A C 1
ATOM 3951 O O . VAL A 1 528 ? -34.336 -2.819 99.016 1.00 70.88 528 VAL A O 1
ATOM 3954 N N . VAL A 1 529 ? -34.782 -1.286 97.455 1.00 74.12 529 VAL A N 1
ATOM 3955 C CA . VAL A 1 529 ? -35.219 -0.246 98.407 1.00 74.12 529 VAL A CA 1
ATOM 3956 C C . VAL A 1 529 ? -36.495 -0.669 99.142 1.00 74.12 529 VAL A C 1
ATOM 3958 O O . VAL A 1 529 ? -36.603 -0.455 100.352 1.00 74.12 529 VAL A O 1
ATOM 3961 N N . LEU A 1 530 ? -37.439 -1.330 98.467 1.00 76.62 530 LEU A N 1
ATOM 3962 C CA . LEU A 1 530 ? -38.656 -1.848 99.096 1.00 76.62 530 LEU A CA 1
ATOM 3963 C C . LEU A 1 530 ? -38.342 -3.004 100.064 1.00 76.62 530 LEU A C 1
ATOM 3965 O O . LEU A 1 530 ? -38.847 -3.026 101.183 1.00 76.62 530 LEU A O 1
ATOM 3969 N N . LEU A 1 531 ? -37.437 -3.917 99.698 1.00 77.12 531 LEU A N 1
ATOM 3970 C CA . LEU A 1 531 ? -36.962 -4.979 100.591 1.00 77.12 531 LEU A CA 1
ATOM 3971 C C . LEU A 1 531 ? -36.177 -4.422 101.787 1.00 77.12 531 LEU A C 1
ATOM 3973 O O . LEU A 1 531 ? -36.415 -4.844 102.915 1.00 77.12 531 LEU A O 1
ATOM 3977 N N . VAL A 1 532 ? -35.289 -3.448 101.579 1.00 79.38 532 VAL A N 1
ATOM 3978 C CA . VAL A 1 532 ? -34.517 -2.799 102.651 1.00 79.38 532 VAL A CA 1
ATOM 3979 C C . VAL A 1 532 ? -35.431 -2.014 103.594 1.00 79.38 532 VAL A C 1
ATOM 3981 O O . VAL A 1 532 ? -35.269 -2.120 104.807 1.00 79.38 532 VAL A O 1
ATOM 3984 N N . THR A 1 533 ? -36.436 -1.292 103.090 1.00 78.44 533 THR A N 1
ATOM 3985 C CA . THR A 1 533 ? -37.411 -0.591 103.949 1.00 78.44 533 THR A CA 1
ATOM 3986 C C . THR A 1 533 ? -38.334 -1.557 104.696 1.00 78.44 533 THR A C 1
ATOM 3988 O O . THR A 1 533 ? -38.601 -1.327 105.875 1.00 78.44 533 THR A O 1
ATOM 3991 N N . ILE A 1 534 ? -38.733 -2.687 104.097 1.00 82.38 534 ILE A N 1
ATOM 3992 C CA . ILE A 1 534 ? -39.445 -3.773 104.798 1.00 82.38 534 ILE A CA 1
ATOM 3993 C C . ILE A 1 534 ? -38.560 -4.410 105.880 1.00 82.38 534 ILE A C 1
ATOM 3995 O O . ILE A 1 534 ? -39.019 -4.601 107.005 1.00 82.38 534 ILE A O 1
ATOM 3999 N N . VAL A 1 535 ? -37.286 -4.698 105.598 1.00 82.81 535 VAL A N 1
ATOM 4000 C CA . VAL A 1 535 ? -36.344 -5.273 106.577 1.00 82.81 535 VAL A CA 1
ATOM 4001 C C . VAL A 1 535 ? -36.061 -4.293 107.717 1.00 82.81 535 VAL A C 1
ATOM 4003 O O . VAL A 1 535 ? -36.124 -4.694 108.879 1.00 82.81 535 VAL A O 1
ATOM 4006 N N . ILE A 1 536 ? -35.840 -3.007 107.430 1.00 81.50 536 ILE A N 1
ATOM 4007 C CA . ILE A 1 536 ? -35.715 -1.954 108.450 1.00 81.50 536 ILE A CA 1
ATOM 4008 C C . ILE A 1 536 ? -37.014 -1.840 109.259 1.00 81.50 536 ILE A C 1
ATOM 4010 O O . ILE A 1 536 ? -36.955 -1.779 110.485 1.00 81.50 536 ILE A O 1
ATOM 4014 N N . GLY A 1 537 ? -38.182 -1.906 108.616 1.00 80.00 537 GLY A N 1
ATOM 4015 C CA . GLY A 1 537 ? -39.484 -1.945 109.283 1.00 80.00 537 GLY A CA 1
ATOM 4016 C C . GLY A 1 537 ? -39.628 -3.137 110.234 1.00 80.00 537 GLY A C 1
ATOM 4017 O O . GLY A 1 537 ? -40.023 -2.962 111.384 1.00 80.00 537 GLY A O 1
ATOM 4018 N N . ILE A 1 538 ? -39.226 -4.340 109.812 1.00 80.56 538 ILE A N 1
ATOM 4019 C CA . ILE A 1 538 ? -39.223 -5.558 110.639 1.00 80.56 538 ILE A CA 1
ATOM 4020 C C . ILE A 1 538 ? -38.211 -5.454 111.791 1.00 80.56 538 ILE A C 1
ATOM 4022 O O . ILE A 1 538 ? -38.500 -5.915 112.897 1.00 80.56 538 ILE A O 1
ATOM 4026 N N . ILE A 1 539 ? -37.045 -4.838 111.573 1.00 78.62 539 ILE A N 1
ATOM 4027 C CA . ILE A 1 539 ? -36.036 -4.593 112.615 1.00 78.62 539 ILE A CA 1
ATOM 4028 C C . ILE A 1 539 ? -36.567 -3.590 113.645 1.00 78.62 539 ILE A C 1
ATOM 4030 O O . ILE A 1 539 ? -36.523 -3.881 114.840 1.00 78.62 539 ILE A O 1
ATOM 4034 N N . LEU A 1 540 ? -37.135 -2.462 113.210 1.00 75.62 540 LEU A N 1
ATOM 4035 C CA . LEU A 1 540 ? -37.743 -1.453 114.083 1.00 75.62 540 LEU A CA 1
ATOM 4036 C C . LEU A 1 540 ? -38.968 -2.003 114.825 1.00 75.62 540 LEU A C 1
ATOM 4038 O O . LEU A 1 540 ? -39.123 -1.737 116.014 1.00 75.62 540 LEU A O 1
ATOM 4042 N N . PHE A 1 541 ? -39.788 -2.840 114.186 1.00 71.44 541 PHE A N 1
ATOM 4043 C CA . PHE A 1 541 ? -40.919 -3.519 114.823 1.00 71.44 541 PHE A CA 1
ATOM 4044 C C . PHE A 1 541 ? -40.456 -4.561 115.854 1.00 71.44 541 PHE A C 1
ATOM 4046 O O . PHE A 1 541 ? -40.967 -4.600 116.974 1.00 71.44 541 PHE A O 1
ATOM 4053 N N . ARG A 1 542 ? -39.421 -5.359 115.550 1.00 69.44 542 ARG A N 1
ATOM 4054 C CA . ARG A 1 542 ? -38.797 -6.272 116.527 1.00 69.44 542 ARG A CA 1
ATOM 4055 C C . ARG A 1 542 ? -38.096 -5.524 117.663 1.00 69.44 542 ARG A C 1
ATOM 4057 O O . ARG A 1 542 ? -38.099 -6.019 118.785 1.00 69.44 542 ARG A O 1
ATOM 4064 N N . TRP A 1 543 ? -37.535 -4.344 117.413 1.00 68.75 543 TRP A N 1
ATOM 4065 C CA . TRP A 1 543 ? -36.939 -3.471 118.430 1.00 68.75 543 TRP A CA 1
ATOM 4066 C C . TRP A 1 543 ? -38.005 -2.819 119.324 1.00 68.75 543 TRP A C 1
ATOM 4068 O O . TRP A 1 543 ? -37.863 -2.829 120.544 1.00 68.75 543 TRP A O 1
ATOM 4078 N N . TYR A 1 544 ? -39.118 -2.365 118.743 1.00 65.75 544 TYR A N 1
ATOM 4079 C CA . TYR A 1 544 ? -40.308 -1.889 119.456 1.00 65.75 544 TYR A CA 1
ATOM 4080 C C . TYR A 1 544 ? -40.897 -2.979 120.367 1.00 65.75 544 TYR A C 1
ATOM 4082 O O . TYR A 1 544 ? -41.135 -2.736 121.549 1.00 65.75 544 TYR A O 1
ATOM 4090 N N . LEU A 1 545 ? -41.040 -4.210 119.862 1.00 58.31 545 LEU A N 1
ATOM 4091 C CA . LEU A 1 545 ? -41.483 -5.359 120.659 1.00 58.31 545 LEU A CA 1
ATOM 4092 C C . LEU A 1 545 ? -40.470 -5.750 121.752 1.00 58.31 545 LEU A C 1
ATOM 4094 O O . LEU A 1 545 ? -40.875 -6.059 122.872 1.00 58.31 545 LEU A O 1
ATOM 4098 N N . ARG A 1 546 ? -39.160 -5.692 121.471 1.00 56.19 546 ARG A N 1
ATOM 4099 C CA . ARG A 1 546 ? -38.100 -5.946 122.468 1.00 56.19 546 ARG A CA 1
ATOM 4100 C C . ARG A 1 546 ? -38.032 -4.870 123.556 1.00 56.19 546 ARG A C 1
ATOM 4102 O O . ARG A 1 546 ? -37.739 -5.206 124.694 1.00 56.19 546 ARG A O 1
ATOM 4109 N N . ARG A 1 547 ? -38.384 -3.614 123.257 1.00 49.44 547 ARG A N 1
ATOM 4110 C CA . ARG A 1 547 ? -38.475 -2.519 124.244 1.00 49.44 547 ARG A CA 1
ATOM 4111 C C . ARG A 1 547 ? -39.603 -2.678 125.278 1.00 49.44 547 ARG A C 1
ATOM 4113 O O . ARG A 1 547 ? -39.673 -1.864 126.192 1.00 49.44 547 ARG A O 1
ATOM 4120 N N . LYS A 1 548 ? -40.477 -3.693 125.172 1.00 46.03 548 LYS A N 1
ATOM 4121 C CA . LYS A 1 548 ? -41.620 -3.894 126.090 1.00 46.03 548 LYS A CA 1
ATOM 4122 C C . LYS A 1 548 ? -41.410 -4.956 127.188 1.00 46.03 548 LYS A C 1
ATOM 4124 O O . LYS A 1 548 ? -42.378 -5.347 127.839 1.00 46.03 548 LYS A O 1
ATOM 4129 N N . LYS A 1 549 ? -40.175 -5.412 127.431 1.00 38.91 549 LYS A N 1
ATOM 4130 C CA . LYS A 1 549 ? -39.785 -6.096 128.680 1.00 38.91 549 LYS A CA 1
ATOM 4131 C C . LYS A 1 549 ? -38.416 -5.606 129.151 1.00 38.91 549 LYS A C 1
ATOM 4133 O O . LYS A 1 549 ? -37.494 -5.512 128.349 1.00 38.91 549 LYS A O 1
ATOM 4138 N N . SER A 1 550 ? -38.328 -5.291 130.438 1.00 37.12 550 SER A N 1
ATOM 4139 C CA . SER A 1 550 ? -37.152 -4.696 131.074 1.00 37.12 550 SER A CA 1
ATOM 4140 C C . SER A 1 550 ? -36.027 -5.702 131.351 1.00 37.12 550 SER A C 1
ATOM 4142 O O . SER A 1 550 ? -36.283 -6.890 131.536 1.00 37.12 550 SER A O 1
ATOM 4144 N N . ASP A 1 551 ? -34.811 -5.155 131.386 1.00 33.94 551 ASP A N 1
ATOM 4145 C CA . ASP A 1 551 ? -33.679 -5.370 132.312 1.00 33.94 551 ASP A CA 1
ATOM 4146 C C . ASP A 1 551 ? -33.762 -6.402 133.467 1.00 33.94 551 ASP A C 1
ATOM 4148 O O . ASP A 1 551 ? -34.855 -6.656 133.979 1.00 33.94 551 ASP A O 1
ATOM 4152 N N . PRO A 1 552 ? -32.610 -6.822 134.060 1.00 44.41 552 PRO A N 1
ATOM 4153 C CA . PRO A 1 552 ? -31.205 -6.717 133.589 1.00 44.41 552 PRO A CA 1
ATOM 4154 C C . PRO A 1 552 ? -30.344 -7.997 133.813 1.00 44.41 552 PRO A C 1
ATOM 4156 O O . PRO A 1 552 ? -30.768 -8.933 134.486 1.00 44.41 552 PRO A O 1
ATOM 4159 N N . GLY A 1 553 ? -29.066 -7.986 133.381 1.00 30.05 553 GLY A N 1
ATOM 4160 C CA . GLY A 1 553 ? -27.987 -8.655 134.147 1.00 30.05 553 GLY A CA 1
ATOM 4161 C C . GLY A 1 553 ? -26.866 -9.415 133.401 1.00 30.05 553 GLY A C 1
ATOM 4162 O O . GLY A 1 553 ? -27.113 -10.135 132.445 1.00 30.05 553 GLY A O 1
ATOM 4163 N N . ALA A 1 554 ? -25.649 -9.308 133.961 1.00 30.06 554 ALA A N 1
ATOM 4164 C CA . ALA A 1 554 ? -24.528 -10.274 133.944 1.00 30.06 554 ALA A CA 1
ATOM 4165 C C . ALA A 1 554 ? -23.769 -10.633 132.629 1.00 30.06 554 ALA A C 1
ATOM 4167 O O . ALA A 1 554 ? -23.990 -11.664 132.006 1.00 30.06 554 ALA A O 1
ATOM 4168 N N . THR A 1 555 ? -22.749 -9.819 132.314 1.00 34.06 555 THR A N 1
ATOM 4169 C CA . THR A 1 555 ? -21.311 -10.200 132.156 1.00 34.06 555 THR A CA 1
ATOM 4170 C C . THR A 1 555 ? -20.882 -11.610 131.676 1.00 34.06 555 THR A C 1
ATOM 4172 O O . THR A 1 555 ? -21.109 -12.577 132.399 1.00 34.06 555 THR A O 1
ATOM 4175 N N . ALA A 1 556 ? -20.042 -11.685 130.619 1.00 28.88 556 ALA A N 1
ATOM 4176 C CA . ALA A 1 556 ? -18.700 -12.340 130.584 1.00 28.88 556 ALA A CA 1
ATOM 4177 C C . ALA A 1 556 ? -18.117 -12.445 129.141 1.00 28.88 556 ALA A C 1
ATOM 4179 O O . ALA A 1 556 ? -18.824 -12.213 128.165 1.00 28.88 556 ALA A O 1
ATOM 4180 N N . ALA A 1 557 ? -16.827 -12.790 129.011 1.00 28.97 557 ALA A N 1
ATOM 4181 C CA . ALA A 1 557 ? -16.062 -13.028 127.764 1.00 28.97 557 ALA A CA 1
ATOM 4182 C C . ALA A 1 557 ? -14.904 -14.032 128.060 1.00 28.97 557 ALA A C 1
ATOM 4184 O O . ALA A 1 557 ? -14.809 -14.435 129.223 1.00 28.97 557 ALA A O 1
ATOM 4185 N N . PRO A 1 558 ? -13.935 -14.365 127.164 1.00 59.56 558 PRO A N 1
ATOM 4186 C CA . PRO A 1 558 ? -13.873 -14.449 125.688 1.00 59.56 558 PRO A CA 1
ATOM 4187 C C . PRO A 1 558 ? -13.402 -15.880 125.232 1.00 59.56 558 PRO A C 1
ATOM 4189 O O . PRO A 1 558 ? -13.745 -16.854 125.896 1.00 59.56 558 PRO A O 1
ATOM 4192 N N . SER A 1 559 ? -12.538 -16.003 124.191 1.00 31.47 559 SER A N 1
ATOM 4193 C CA . SER A 1 559 ? -11.670 -17.174 123.821 1.00 31.47 559 SER A CA 1
ATOM 4194 C C . SER A 1 559 ? -12.305 -18.341 123.000 1.00 31.47 559 SER A C 1
ATOM 4196 O O . SER A 1 559 ? -13.515 -18.514 123.072 1.00 31.47 559 SER A O 1
ATOM 4198 N N . HIS A 1 560 ? -11.607 -19.193 122.204 1.00 32.62 560 HIS A N 1
ATOM 4199 C CA . HIS A 1 560 ? -10.292 -19.124 121.496 1.00 32.62 560 HIS A CA 1
ATOM 4200 C C . HIS A 1 560 ? -10.062 -20.303 120.481 1.00 32.62 560 HIS A C 1
ATOM 4202 O O . HIS A 1 560 ? -10.174 -21.452 120.892 1.00 32.62 560 HIS A O 1
ATOM 4208 N N . VAL A 1 561 ? -9.569 -20.026 119.246 1.00 30.31 561 VAL A N 1
ATOM 4209 C CA . VAL A 1 561 ? -8.876 -20.953 118.266 1.00 30.31 561 VAL A CA 1
ATOM 4210 C C . VAL A 1 561 ? -9.708 -22.235 117.891 1.00 30.31 561 VAL A C 1
ATOM 4212 O O . VAL A 1 561 ? -10.873 -22.267 118.260 1.00 30.31 561 VAL A O 1
ATOM 4215 N N . TYR A 1 562 ? -9.387 -23.283 117.095 1.00 32.06 562 TYR A N 1
ATOM 4216 C CA . TYR A 1 562 ? -8.292 -23.837 116.238 1.00 32.06 562 TYR A CA 1
ATOM 4217 C C . TYR A 1 562 ? -8.885 -24.270 114.858 1.00 32.06 562 TYR A C 1
ATOM 4219 O O . TYR A 1 562 ? -10.096 -24.438 114.781 1.00 32.06 562 TYR A O 1
ATOM 4227 N N . ALA A 1 563 ? -8.202 -24.447 113.707 1.00 29.28 563 ALA A N 1
ATOM 4228 C CA . ALA A 1 563 ? -6.790 -24.617 113.273 1.00 29.28 563 ALA A CA 1
ATOM 4229 C C . ALA A 1 563 ? -6.221 -26.070 113.193 1.00 29.28 563 ALA A C 1
ATOM 4231 O O . ALA A 1 563 ? -6.571 -26.898 114.027 1.00 29.28 563 ALA A O 1
ATOM 4232 N N . ARG A 1 564 ? -5.303 -26.308 112.214 1.00 32.44 564 ARG A N 1
ATOM 4233 C CA . ARG A 1 564 ? -4.565 -27.542 111.747 1.00 32.44 564 ARG A CA 1
ATOM 4234 C C . ARG A 1 564 ? -4.981 -28.000 110.328 1.00 32.44 564 ARG A C 1
ATOM 4236 O O . ARG A 1 564 ? -6.168 -27.948 110.047 1.00 32.44 564 ARG A O 1
ATOM 4243 N N . HIS A 1 565 ? -4.142 -28.514 109.409 1.00 32.66 565 HIS A N 1
ATOM 4244 C CA . HIS A 1 565 ? -2.673 -28.556 109.128 1.00 32.66 565 HIS A CA 1
ATOM 4245 C C . HIS A 1 565 ? -2.525 -28.932 107.602 1.00 32.66 565 HIS A C 1
ATOM 4247 O O . HIS A 1 565 ? -3.496 -29.449 107.060 1.00 32.66 565 HIS A O 1
ATOM 4253 N N . ILE A 1 566 ? -1.494 -28.626 106.777 1.00 32.31 566 ILE A N 1
ATOM 4254 C CA . ILE A 1 566 ? -0.001 -28.653 106.887 1.00 32.31 566 ILE A CA 1
ATOM 4255 C C . ILE A 1 566 ? 0.537 -30.110 106.941 1.00 32.31 566 ILE A C 1
ATOM 4257 O O . ILE A 1 566 ? -0.146 -30.917 107.571 1.00 32.31 566 ILE A O 1
ATOM 4261 N N . PRO A 1 567 ? 1.700 -30.509 106.349 1.00 49.03 567 PRO A N 1
ATOM 4262 C CA . PRO A 1 567 ? 2.828 -29.770 105.712 1.00 49.03 567 PRO A CA 1
ATOM 4263 C C . PRO A 1 567 ? 3.025 -30.089 104.195 1.00 49.03 567 PRO A C 1
ATOM 4265 O O . PRO A 1 567 ? 2.242 -30.863 103.658 1.00 49.03 567 PRO A O 1
ATOM 4268 N N . LEU A 1 568 ? 4.017 -29.602 103.417 1.00 35.06 568 LEU A N 1
ATOM 4269 C CA . LEU A 1 568 ? 5.027 -28.508 103.521 1.00 35.06 568 LEU A CA 1
ATOM 4270 C C . LEU A 1 568 ? 5.173 -27.848 102.102 1.00 35.06 568 LEU A C 1
ATOM 4272 O O . LEU A 1 568 ? 4.116 -27.502 101.591 1.00 35.06 568 LEU A O 1
ATOM 4276 N N . THR A 1 569 ? 6.270 -27.592 101.350 1.00 35.03 569 THR A N 1
ATOM 4277 C CA . THR A 1 569 ? 7.770 -27.680 101.385 1.00 35.03 569 THR A CA 1
ATOM 4278 C C . THR A 1 569 ? 8.288 -26.808 100.191 1.00 35.03 569 THR A C 1
ATOM 4280 O O . THR A 1 569 ? 7.515 -26.594 99.265 1.00 35.03 569 THR A O 1
ATOM 4283 N N . THR A 1 570 ? 9.507 -26.249 100.049 1.00 35.62 570 THR A N 1
ATOM 4284 C CA . THR A 1 570 ? 10.754 -26.266 100.851 1.00 35.62 570 THR A CA 1
ATOM 4285 C C . THR A 1 570 ? 11.448 -24.876 100.891 1.00 35.62 570 THR A C 1
ATOM 4287 O O . THR A 1 570 ? 11.249 -24.136 101.853 1.00 35.62 570 THR A O 1
ATOM 4290 N N . HIS A 1 571 ? 12.278 -24.520 99.891 1.00 33.62 571 HIS A N 1
ATOM 4291 C CA . HIS A 1 571 ? 13.242 -23.393 99.855 1.00 33.62 571 HIS A CA 1
ATOM 4292 C C . HIS A 1 571 ? 13.491 -22.930 98.394 1.00 33.62 571 HIS A C 1
ATOM 4294 O O . HIS A 1 571 ? 13.309 -23.742 97.492 1.00 33.62 571 HIS A O 1
ATOM 4300 N N . GLY A 1 572 ? 13.958 -21.705 98.092 1.00 33.47 572 GLY A N 1
ATOM 4301 C CA . GLY A 1 572 ? 14.072 -20.510 98.949 1.00 33.47 572 GLY A CA 1
ATOM 4302 C C . GLY A 1 572 ? 15.123 -19.462 98.506 1.00 33.47 572 GLY A C 1
ATOM 4303 O O . GLY A 1 572 ? 16.120 -19.823 97.897 1.00 33.47 572 GLY A O 1
ATOM 4304 N N . ILE A 1 573 ? 14.917 -18.208 98.954 1.00 34.75 573 ILE A N 1
ATOM 4305 C CA . ILE A 1 573 ? 15.910 -17.119 99.178 1.00 34.75 573 ILE A CA 1
ATOM 4306 C C . ILE A 1 573 ? 16.433 -16.310 97.953 1.00 34.75 573 ILE A C 1
ATOM 4308 O O . ILE A 1 573 ? 17.240 -16.803 97.182 1.00 34.75 573 ILE A O 1
ATOM 4312 N N . ASN A 1 574 ? 15.986 -15.037 97.886 1.00 34.28 574 ASN A N 1
ATOM 4313 C CA . ASN A 1 574 ? 16.685 -13.727 97.721 1.00 34.28 574 ASN A CA 1
ATOM 4314 C C . ASN A 1 574 ? 17.924 -13.555 96.793 1.00 34.28 574 ASN A C 1
ATOM 4316 O O . ASN A 1 574 ? 18.713 -14.473 96.646 1.00 34.28 574 ASN A O 1
ATOM 4320 N N . ALA A 1 575 ? 18.312 -12.354 96.320 1.00 31.53 575 ALA A N 1
ATOM 4321 C CA . ALA A 1 575 ? 17.690 -11.032 96.035 1.00 31.53 575 ALA A CA 1
ATOM 4322 C C . ALA A 1 575 ? 18.805 -10.073 95.509 1.00 31.53 575 ALA A C 1
ATOM 4324 O O . ALA A 1 575 ? 19.978 -10.391 95.693 1.00 31.53 575 ALA A O 1
ATOM 4325 N N . GLY A 1 576 ? 18.465 -8.886 94.974 1.00 30.64 576 GLY A N 1
ATOM 4326 C CA . GLY A 1 576 ? 19.398 -7.739 94.867 1.00 30.64 576 GLY A CA 1
ATOM 4327 C C . GLY A 1 576 ? 19.790 -7.262 93.455 1.00 30.64 576 GLY A C 1
ATOM 4328 O O . GLY A 1 576 ? 20.731 -7.778 92.869 1.00 30.64 576 GLY A O 1
ATOM 4329 N N . ASP A 1 577 ? 19.039 -6.282 92.947 1.00 29.66 577 ASP A N 1
ATOM 4330 C CA . ASP A 1 577 ? 19.436 -4.913 92.543 1.00 29.66 577 ASP A CA 1
ATOM 4331 C C . ASP A 1 577 ? 20.762 -4.571 91.800 1.00 29.66 577 ASP A C 1
ATOM 4333 O O . ASP A 1 577 ? 21.838 -5.068 92.110 1.00 29.66 577 ASP A O 1
ATOM 4337 N N . ALA A 1 578 ? 20.629 -3.511 90.974 1.00 31.38 578 ALA A N 1
ATOM 4338 C CA . ALA A 1 578 ? 21.592 -2.435 90.640 1.00 31.38 578 ALA A CA 1
ATOM 4339 C C . ALA A 1 578 ? 22.503 -2.501 89.377 1.00 31.38 578 ALA A C 1
ATOM 4341 O O . ALA A 1 578 ? 23.455 -3.267 89.317 1.00 31.38 578 ALA A O 1
ATOM 4342 N N . GLU A 1 579 ? 22.222 -1.551 88.458 1.00 30.20 579 GLU A N 1
ATOM 4343 C CA . GLU A 1 579 ? 23.138 -0.598 87.761 1.00 30.20 579 GLU A CA 1
ATOM 4344 C C . GLU A 1 579 ? 24.303 -1.093 86.856 1.00 30.20 579 GLU A C 1
ATOM 4346 O O . GLU A 1 579 ? 24.812 -2.197 87.011 1.00 30.20 579 GLU A O 1
ATOM 4351 N N . GLY A 1 580 ? 24.759 -0.250 85.899 1.00 30.23 580 GLY A N 1
ATOM 4352 C CA . GLY A 1 580 ? 26.045 -0.488 85.199 1.00 30.23 580 GLY A CA 1
ATOM 4353 C C . GLY A 1 580 ? 26.254 -0.063 83.726 1.00 30.23 580 GLY A C 1
ATOM 4354 O O . GLY A 1 580 ? 26.774 -0.872 82.974 1.00 30.23 580 GLY A O 1
ATOM 4355 N N . ASP A 1 581 ? 25.897 1.168 83.336 1.00 30.39 581 ASP A N 1
ATOM 4356 C CA . ASP A 1 581 ? 26.617 2.079 82.402 1.00 30.39 581 ASP A CA 1
ATOM 4357 C C . ASP A 1 581 ? 27.234 1.695 81.017 1.00 30.39 581 ASP A C 1
ATOM 4359 O O . ASP A 1 581 ? 27.723 0.605 80.744 1.00 30.39 581 ASP A O 1
ATOM 4363 N N . ALA A 1 582 ? 27.379 2.775 80.223 1.00 30.00 582 ALA A N 1
ATOM 4364 C CA . ALA A 1 582 ? 28.492 3.119 79.310 1.00 30.00 582 ALA A CA 1
ATOM 4365 C C . ALA A 1 582 ? 28.341 2.974 77.772 1.00 30.00 582 ALA A C 1
ATOM 4367 O O . ALA A 1 582 ? 27.806 2.017 77.219 1.00 30.00 582 ALA A O 1
ATOM 4368 N N . TYR A 1 583 ? 28.884 3.991 77.086 1.00 29.39 583 TYR A N 1
ATOM 4369 C CA . TYR A 1 583 ? 29.057 4.140 75.633 1.00 29.39 583 TYR A CA 1
ATOM 4370 C C . TYR A 1 583 ? 30.485 3.727 75.216 1.00 29.39 583 TYR A C 1
ATOM 4372 O O . TYR A 1 583 ? 31.401 3.906 76.012 1.00 29.39 583 TYR A O 1
ATOM 4380 N N . GLU A 1 584 ? 30.705 3.342 73.948 1.00 29.34 584 GLU A N 1
ATOM 4381 C CA . GLU A 1 584 ? 31.523 4.134 72.994 1.00 29.34 584 GLU A CA 1
ATOM 4382 C C . GLU A 1 584 ? 31.554 3.542 71.559 1.00 29.34 584 GLU A C 1
ATOM 4384 O O . GLU A 1 584 ? 30.939 2.520 71.262 1.00 29.34 584 GLU A O 1
ATOM 4389 N N . VAL A 1 585 ? 32.219 4.255 70.640 1.00 33.19 585 VAL A N 1
ATOM 4390 C CA . VAL A 1 585 ? 32.351 4.003 69.184 1.00 33.19 585 VAL A CA 1
ATOM 4391 C C . VAL A 1 585 ? 33.848 4.197 68.804 1.00 33.19 585 VAL A C 1
ATOM 4393 O O . VAL A 1 585 ? 34.679 4.305 69.701 1.00 33.19 585 VAL A O 1
ATOM 4396 N N . PRO A 1 586 ? 34.276 4.410 67.541 1.00 60.06 586 PRO A N 1
ATOM 4397 C CA . PRO A 1 586 ? 34.024 3.708 66.276 1.00 60.06 586 PRO A CA 1
ATOM 4398 C C . PRO A 1 586 ? 35.337 3.179 65.630 1.00 60.06 586 PRO A C 1
ATOM 4400 O O . PRO A 1 586 ? 36.428 3.581 66.033 1.00 60.06 586 PRO A O 1
ATOM 4403 N N . LYS A 1 587 ? 35.240 2.383 64.545 1.00 29.86 587 LYS A N 1
ATOM 4404 C CA . LYS A 1 587 ? 36.166 2.286 63.368 1.00 29.86 587 LYS A CA 1
ATOM 4405 C C . LYS A 1 587 ? 35.821 1.035 62.528 1.00 29.86 587 LYS A C 1
ATOM 4407 O O . LYS A 1 587 ? 35.226 0.118 63.072 1.00 29.86 587 LYS A O 1
ATOM 4412 N N . LYS A 1 588 ? 36.267 0.840 61.278 1.00 28.81 588 LYS A N 1
ATOM 4413 C CA . LYS A 1 588 ? 36.500 1.667 60.058 1.00 28.81 588 LYS A CA 1
ATOM 4414 C C . LYS A 1 588 ? 37.050 0.686 58.988 1.00 28.81 588 LYS A C 1
ATOM 4416 O O . LYS A 1 588 ? 37.629 -0.313 59.389 1.00 28.81 588 LYS A O 1
ATOM 4421 N N . THR A 1 589 ? 36.964 1.013 57.689 1.00 29.50 589 THR A N 1
ATOM 4422 C CA . THR A 1 589 ? 37.700 0.390 56.543 1.00 29.50 589 THR A CA 1
ATOM 4423 C C . THR A 1 589 ? 37.563 -1.142 56.351 1.00 29.50 589 THR A C 1
ATOM 4425 O O . THR A 1 589 ? 37.981 -1.908 57.204 1.00 29.50 589 THR A O 1
ATOM 4428 N N . SER A 1 590 ? 36.942 -1.696 55.299 1.00 31.08 590 SER A N 1
ATOM 4429 C CA . SER A 1 590 ? 37.166 -1.567 53.835 1.00 31.08 590 SER A CA 1
ATOM 4430 C C . SER A 1 590 ? 38.462 -2.203 53.305 1.00 31.08 590 SER A C 1
ATOM 4432 O O . SER A 1 590 ? 39.530 -1.793 53.746 1.00 31.08 590 SER A O 1
ATOM 4434 N N . PHE A 1 591 ? 38.345 -3.066 52.283 1.00 29.33 591 PHE A N 1
ATOM 4435 C CA . PHE A 1 591 ? 39.153 -3.180 51.040 1.00 29.33 591 PHE A CA 1
ATOM 4436 C C . PHE A 1 591 ? 38.540 -4.344 50.202 1.00 29.33 591 PHE A C 1
ATOM 4438 O O . PHE A 1 591 ? 38.069 -5.308 50.793 1.00 29.33 591 PHE A O 1
ATOM 4445 N N . SER A 1 592 ? 38.219 -4.184 48.906 1.00 29.44 592 SER A N 1
ATOM 4446 C CA . SER A 1 592 ? 39.087 -4.326 47.704 1.00 29.44 592 SER A CA 1
ATOM 4447 C C . SER A 1 592 ? 39.373 -5.797 47.319 1.00 29.44 592 SER A C 1
ATOM 4449 O O . SER A 1 592 ? 39.559 -6.599 48.223 1.00 29.44 592 SER A O 1
ATOM 4451 N N . ALA A 1 593 ? 39.562 -6.213 46.060 1.00 30.61 593 ALA A N 1
ATOM 4452 C CA . ALA A 1 593 ? 39.355 -5.604 44.733 1.00 30.61 593 ALA A CA 1
ATOM 4453 C C . ALA A 1 593 ? 39.670 -6.657 43.634 1.00 30.61 593 ALA A C 1
ATOM 4455 O O . ALA A 1 593 ? 40.124 -7.750 43.963 1.00 30.61 593 ALA A O 1
ATOM 4456 N N . LEU A 1 594 ? 39.445 -6.292 42.361 1.00 30.30 594 LEU A N 1
ATOM 4457 C CA . LEU A 1 594 ? 40.307 -6.411 41.154 1.00 30.30 594 LEU A CA 1
ATOM 4458 C C . LEU A 1 594 ? 39.390 -6.490 39.900 1.00 30.30 594 LEU A C 1
ATOM 4460 O O . LEU A 1 594 ? 38.399 -7.208 39.933 1.00 30.30 594 LEU A O 1
ATOM 4464 N N . GLU A 1 595 ? 39.494 -5.633 38.867 1.00 30.69 595 GLU A N 1
ATOM 4465 C CA . GLU A 1 595 ? 40.612 -5.366 37.915 1.00 30.69 595 GLU A CA 1
ATOM 4466 C C . GLU A 1 595 ? 40.823 -6.508 36.893 1.00 30.69 595 GLU A C 1
ATOM 4468 O O . GLU A 1 595 ? 40.639 -7.662 37.257 1.00 30.69 595 GLU A O 1
ATOM 4473 N N . LYS A 1 596 ? 41.221 -6.321 35.616 1.00 31.44 596 LYS A N 1
ATOM 4474 C CA . LYS A 1 596 ? 41.734 -5.200 34.757 1.00 31.44 596 LYS A CA 1
ATOM 4475 C C . LYS A 1 596 ? 41.623 -5.689 33.276 1.00 31.44 596 LYS A C 1
ATOM 4477 O O . LYS A 1 596 ? 41.594 -6.902 33.104 1.00 31.44 596 LYS A O 1
ATOM 4482 N N . THR A 1 597 ? 41.642 -4.966 32.142 1.00 30.97 597 THR A N 1
ATOM 4483 C CA . THR A 1 597 ? 41.499 -3.566 31.624 1.00 30.97 597 THR A CA 1
ATOM 4484 C C . THR A 1 597 ? 41.473 -3.685 30.069 1.00 30.97 597 THR A C 1
ATOM 4486 O O . THR A 1 597 ? 41.755 -4.771 29.573 1.00 30.97 597 THR A O 1
ATOM 4489 N N . GLY A 1 598 ? 41.209 -2.691 29.207 1.00 31.41 598 GLY A N 1
ATOM 4490 C CA . GLY A 1 598 ? 40.926 -1.248 29.335 1.00 31.41 598 GLY A CA 1
ATOM 4491 C C . GLY A 1 598 ? 41.480 -0.456 28.120 1.00 31.41 598 GLY A C 1
ATOM 4492 O O . GLY A 1 598 ? 42.320 -0.993 27.403 1.00 31.41 598 GLY A O 1
ATOM 4493 N N . ASN A 1 599 ? 41.072 0.817 27.965 1.00 32.47 599 ASN A N 1
ATOM 4494 C CA . ASN A 1 599 ? 41.593 1.857 27.035 1.00 32.47 599 ASN A CA 1
ATOM 4495 C C . ASN A 1 599 ? 41.333 1.649 25.516 1.00 32.47 599 ASN A C 1
ATOM 4497 O O . ASN A 1 599 ? 41.350 0.523 25.038 1.00 32.47 599 ASN A O 1
ATOM 4501 N N . CYS A 1 600 ? 41.114 2.679 24.676 1.00 28.30 600 CYS A N 1
ATOM 4502 C CA . CYS A 1 600 ? 40.965 4.150 24.842 1.00 28.30 600 CYS A CA 1
ATOM 4503 C C . CYS A 1 600 ? 40.112 4.706 23.644 1.00 28.30 600 CYS A C 1
ATOM 4505 O O . CYS A 1 600 ? 39.499 3.889 22.963 1.00 28.30 600 CYS A O 1
ATOM 4507 N N . THR A 1 601 ? 39.934 6.000 23.313 1.00 33.81 601 THR A N 1
ATOM 4508 C CA . THR A 1 601 ? 40.661 7.255 23.645 1.00 33.81 601 THR A CA 1
ATOM 4509 C C . THR A 1 601 ? 39.691 8.456 23.842 1.00 33.81 601 THR A C 1
ATOM 4511 O O . THR A 1 601 ? 38.758 8.329 24.628 1.00 33.81 601 THR A O 1
ATOM 4514 N N . GLU A 1 602 ? 39.903 9.612 23.192 1.00 33.38 602 GLU A N 1
ATOM 4515 C CA . GLU A 1 602 ? 39.281 10.927 23.457 1.00 33.38 602 GLU A CA 1
ATOM 4516 C C . GLU A 1 602 ? 38.657 11.572 22.198 1.00 33.38 602 GLU A C 1
ATOM 4518 O O . GLU A 1 602 ? 39.178 11.395 21.095 1.00 33.38 602 GLU A O 1
ATOM 4523 N N . SER A 1 603 ? 37.610 12.397 22.363 1.00 28.75 603 SER A N 1
ATOM 4524 C CA . SER A 1 603 ? 37.614 13.847 22.022 1.00 28.75 603 SER A CA 1
ATOM 4525 C C . SER A 1 603 ? 36.277 14.549 22.372 1.00 28.75 603 SER A C 1
ATOM 4527 O O . SER A 1 603 ? 35.240 13.904 22.517 1.00 28.75 603 SER A O 1
ATOM 4529 N N . ASP A 1 604 ? 36.333 15.871 22.575 1.00 31.25 604 ASP A N 1
ATOM 4530 C CA . ASP A 1 604 ? 35.257 16.784 23.026 1.00 31.25 604 ASP A CA 1
ATOM 4531 C C . ASP A 1 604 ? 34.267 17.195 21.897 1.00 31.25 604 ASP A C 1
ATOM 4533 O O . ASP A 1 604 ? 34.539 16.951 20.726 1.00 31.25 604 ASP A O 1
ATOM 4537 N N . GLY A 1 605 ? 33.123 17.874 22.109 1.00 29.98 605 GLY A N 1
ATOM 4538 C CA . GLY A 1 605 ? 32.414 18.321 23.326 1.00 29.98 605 GLY A CA 1
ATOM 4539 C C . GLY A 1 605 ? 31.525 19.572 23.078 1.00 29.98 605 GLY A C 1
ATOM 4540 O O . GLY A 1 605 ? 31.826 20.353 22.183 1.00 29.98 605 GLY A O 1
ATOM 4541 N N . TYR A 1 606 ? 30.484 19.793 23.911 1.00 30.75 606 TYR A N 1
ATOM 4542 C CA . TYR A 1 606 ? 29.559 20.969 23.946 1.00 30.75 606 TYR A CA 1
ATOM 4543 C C . TYR A 1 606 ? 28.662 21.228 22.695 1.00 30.75 606 TYR A C 1
ATOM 4545 O O . TYR A 1 606 ? 29.040 20.919 21.576 1.00 30.75 606 TYR A O 1
ATOM 4553 N N . SER A 1 607 ? 27.460 21.833 22.771 1.00 31.33 607 SER A N 1
ATOM 4554 C CA . SER A 1 607 ? 26.472 21.999 23.867 1.00 31.33 607 SER A CA 1
ATOM 4555 C C . SER A 1 607 ? 25.110 22.508 23.334 1.00 31.33 607 SER A C 1
ATOM 4557 O O . SER A 1 607 ? 25.055 23.121 22.272 1.00 31.33 607 SER A O 1
ATOM 4559 N N . ASN A 1 608 ? 24.024 22.312 24.095 1.00 34.47 608 ASN A N 1
ATOM 4560 C CA . ASN A 1 608 ? 22.649 22.720 23.744 1.00 34.47 608 ASN A CA 1
ATOM 4561 C C . ASN A 1 608 ? 22.430 24.241 23.599 1.00 34.47 608 ASN A C 1
ATOM 4563 O O . ASN A 1 608 ? 23.022 25.032 24.331 1.00 34.47 608 ASN A O 1
ATOM 4567 N N . GLY A 1 609 ? 21.433 24.624 22.792 1.00 29.05 609 GLY A N 1
ATOM 4568 C CA . GLY A 1 609 ? 20.816 25.952 22.830 1.00 29.05 609 GLY A CA 1
ATOM 4569 C C . GLY A 1 609 ? 19.579 26.065 21.932 1.00 29.05 609 GLY A C 1
ATOM 4570 O O . GLY A 1 609 ? 19.587 25.593 20.801 1.00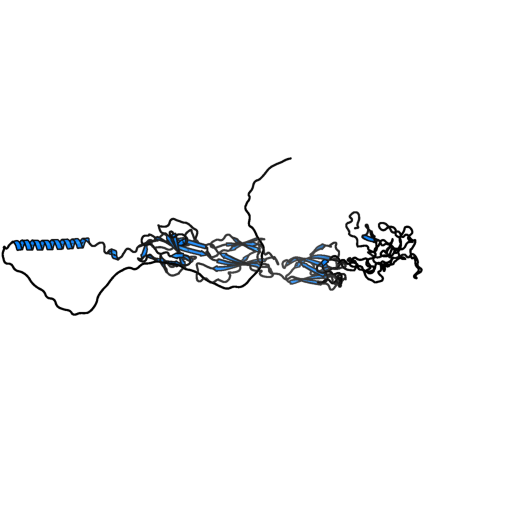 29.05 609 GLY A O 1
ATOM 4571 N N . GLY A 1 610 ? 18.521 26.710 22.425 1.00 27.33 610 GLY A N 1
ATOM 4572 C CA . GLY A 1 610 ? 17.350 27.085 21.630 1.00 27.33 610 GLY A CA 1
ATOM 4573 C C . GLY A 1 610 ? 16.313 27.821 22.475 1.00 27.33 610 GLY A C 1
ATOM 4574 O O . GLY A 1 610 ? 16.176 27.503 23.651 1.00 27.33 610 GLY A O 1
ATOM 4575 N N . TYR A 1 611 ? 15.605 28.793 21.889 1.00 29.20 611 TYR A N 1
ATOM 4576 C CA . TYR A 1 611 ? 14.273 29.247 22.315 1.00 29.20 611 TYR A CA 1
ATOM 4577 C C . TYR A 1 611 ? 13.622 30.139 21.238 1.00 29.20 611 TYR A C 1
ATOM 4579 O O . TYR A 1 611 ? 14.291 30.675 20.361 1.00 29.20 611 TYR A O 1
ATOM 4587 N N . VAL A 1 612 ? 12.297 30.237 21.343 1.00 27.92 612 VAL A N 1
ATOM 4588 C CA . VAL A 1 612 ? 11.318 31.015 20.559 1.00 27.92 612 VAL A CA 1
ATOM 4589 C C . VAL A 1 612 ? 11.704 32.478 20.281 1.00 27.92 612 VAL A C 1
ATOM 4591 O O . VAL A 1 612 ? 12.180 33.165 21.179 1.00 27.92 612 VAL A O 1
ATOM 4594 N N . GLU A 1 613 ? 11.297 32.993 19.115 1.00 26.61 613 GLU A N 1
ATOM 4595 C CA . GLU A 1 613 ? 10.934 34.409 18.931 1.00 26.61 613 GLU A CA 1
ATOM 4596 C C . GLU A 1 613 ? 9.597 34.520 18.160 1.00 26.61 613 GLU A C 1
ATOM 4598 O O . GLU A 1 613 ? 9.225 33.603 17.425 1.00 26.61 613 GLU A O 1
ATOM 4603 N N . TYR A 1 614 ? 8.838 35.599 18.387 1.00 25.47 614 TYR A N 1
ATOM 4604 C CA . TYR A 1 614 ? 7.503 35.857 17.818 1.00 25.47 614 TYR A CA 1
ATOM 4605 C C . TYR A 1 614 ? 7.506 37.119 16.933 1.00 25.47 614 TYR A C 1
ATOM 4607 O O . TYR A 1 614 ? 8.495 37.839 16.850 1.00 25.47 614 TYR A O 1
ATOM 4615 N N . GLU A 1 615 ? 6.377 37.371 16.269 1.00 27.22 615 GLU A N 1
ATOM 4616 C CA . GLU A 1 615 ? 6.112 38.491 15.354 1.00 27.22 615 GLU A CA 1
ATOM 4617 C C . GLU A 1 615 ? 6.637 39.878 15.784 1.00 27.22 615 GLU A C 1
ATOM 4619 O O . GLU A 1 615 ? 6.523 40.269 16.943 1.00 27.22 615 GLU A O 1
ATOM 4624 N N . ILE A 1 616 ? 6.973 40.712 14.790 1.00 26.97 616 ILE A N 1
ATOM 4625 C CA . ILE A 1 616 ? 6.317 42.021 14.598 1.00 26.97 616 ILE A CA 1
ATOM 4626 C C . ILE A 1 616 ? 6.455 42.467 13.133 1.00 26.97 616 ILE A C 1
ATOM 4628 O O . ILE A 1 616 ? 7.389 42.084 12.431 1.00 26.97 616 ILE A O 1
ATOM 4632 N N . SER A 1 617 ? 5.489 43.250 12.644 1.00 28.56 617 SER A N 1
ATOM 4633 C CA . SER A 1 617 ? 5.392 43.628 11.229 1.00 28.56 617 SER A CA 1
ATOM 4634 C C . SER A 1 617 ? 5.782 45.085 10.933 1.00 28.56 617 SER A C 1
ATOM 4636 O O . SER A 1 617 ? 5.674 45.963 11.784 1.00 28.56 617 SER A O 1
ATOM 4638 N N . ASN A 1 618 ? 6.039 45.324 9.641 1.00 30.41 618 ASN A N 1
ATOM 4639 C CA . ASN A 1 618 ? 5.715 46.543 8.883 1.00 30.41 618 ASN A CA 1
ATOM 4640 C C . ASN A 1 618 ? 6.654 47.779 8.838 1.00 30.41 618 ASN A C 1
ATOM 4642 O O . ASN A 1 618 ? 7.088 48.338 9.835 1.00 30.41 618 ASN A O 1
ATOM 4646 N N . LYS A 1 619 ? 6.699 48.305 7.597 1.00 30.11 619 LYS A N 1
ATOM 4647 C CA . LYS A 1 619 ? 6.754 49.718 7.148 1.00 30.11 619 LYS A CA 1
ATOM 4648 C C . LYS A 1 619 ? 8.078 50.496 6.945 1.00 30.11 619 LYS A C 1
ATOM 4650 O O . LYS A 1 619 ? 8.638 51.111 7.836 1.00 30.11 619 LYS A O 1
ATOM 4655 N N . GLU A 1 620 ? 8.321 50.705 5.644 1.00 33.31 620 GLU A N 1
ATOM 4656 C CA . GLU A 1 620 ? 8.492 52.005 4.953 1.00 33.31 620 GLU A CA 1
ATOM 4657 C C . GLU A 1 620 ? 9.818 52.809 4.980 1.00 33.31 620 GLU A C 1
ATOM 4659 O O . GLU A 1 620 ? 10.044 53.673 5.816 1.00 33.31 620 GLU A O 1
ATOM 4664 N N . ARG A 1 621 ? 10.472 52.743 3.803 1.00 34.38 621 ARG A N 1
ATOM 4665 C CA . ARG A 1 621 ? 10.928 53.866 2.943 1.00 34.38 621 ARG A CA 1
ATOM 4666 C C . ARG A 1 621 ? 12.221 54.646 3.266 1.00 34.38 621 ARG A C 1
ATOM 4668 O O . ARG A 1 621 ? 12.296 55.412 4.214 1.00 34.38 621 ARG A O 1
ATOM 4675 N N . ARG A 1 622 ? 13.039 54.711 2.200 1.00 37.41 622 ARG A N 1
ATOM 4676 C CA . ARG A 1 622 ? 13.884 55.838 1.739 1.00 37.41 622 ARG A CA 1
ATOM 4677 C C . ARG A 1 622 ? 15.093 56.232 2.604 1.00 37.41 622 ARG A C 1
ATOM 4679 O O . ARG A 1 622 ? 14.975 57.027 3.533 1.00 37.41 622 ARG A O 1
ATOM 4686 N N . LYS A 1 623 ? 16.274 55.987 2.039 1.00 37.22 623 LYS A N 1
ATOM 4687 C CA . LYS A 1 623 ? 16.843 56.985 1.115 1.00 37.22 623 LYS A CA 1
ATOM 4688 C C . LYS A 1 623 ? 17.199 56.338 -0.217 1.00 37.22 623 LYS A C 1
ATOM 4690 O O . LYS A 1 623 ? 17.186 55.091 -0.242 1.00 37.22 623 LYS A O 1
#

Mean predicted aligned error: 21.93 Å

Foldseek 3Di:
DADPPVLPDDAFAQWLPWDQDNHPSFTQEAAQFEDRNRQDGRFQFFDDNHSPDGPDPPPDPDDQHQAQDWDADDPPRGIWQAWQFADPRGNHGEDQQFIGTNSPHGAFFPDSNQQDRTGLARPVQHGHPQFDDRNRGHGNDFADQQAEDPRRPHGAAAPVHRRQAGHPFLARPRAGDPPADDRNRHHGPQQWDWDWDWDQEAQQFWIKIKIKTFAPQAADPVFWDKPPAAAWDDWDDPPPGGITMTIGIDRDHAQDKMKIDGHPDPDMDIDTRHQDAFAFWADWDWADFAQFKIKIKTFGGPGCRYDFQWKWKWKWWCDQLQDPPDDTDDIDDIDTGGPDDRMDMDMGGRHHGLTKMKMWMWTAHPNGTYDIDIDIDHHHQDPPDDFDDFALEWEDDPQQKTKGKDAQPPDPQFFFKWKKKAWDPWDQQFDDDDVRADACVSTVRIHTAEGGGHHRHMDIDMAQPQDHHPPHGRHGHDPPIKMWMKMWGWHHHDHDIDTDIDDTHIHDYDDDPVCVPPPPPPVVVVVVVVVVVVVVVVVVVVVVVVVPDDDDDDDDDDDDDDDDDDDDDDDDDDDDDDDDDDDDDDDDDDDDDDDDDDDDDDDDDDDDDDDDDDDDDDDDDDD

InterPro domains:
  IPR000742 EGF-like domain [PS00022] (27-38)
  IPR000742 EGF-like domain [PS00022] (79-90)
  IPR000742 EGF-like domain [PS01186] (27-38)
  IPR000742 EGF-like domain [PS50026] (8-39)
  IPR000742 EGF-like domain [SM00181] (6-39)
  IPR000742 EGF-like domain [SM00181] (54-91)
  IPR000742 EGF-like domain [SM00181] (102-137)
  IPR003961 Fibronectin type III [PF00041] (280-371)
  IPR003961 Fibronectin type III [PS50853] (280-388)
  IPR003961 Fibronectin type III [SM00060] (278-370)
  IPR003961 Fibronectin type III [cd00063] (278-377)
  IPR013783 Immunoglobulin-like fold [G3DSA:2.60.40.10] (276-382)
  IPR036116 Fibronectin type III superfamily [SSF49265] (270-378)
  IPR057598 Receptor-type tyrosine-protein phosphatase U-like, Fn3 domain [PF23144] (441-493)

pLDDT: mean 74.18, std 20.6, range [25.47, 96.81]

Radius of gyration: 58.69 Å; Cα contacts (8 Å, |Δi|>4): 1347; chains: 1; bounding box: 110×87×193 Å

Secondary structure (DSSP, 8-state):
-BSTTTT-BPPP---TT-EE-TTT-PEEPPTTEESSSS-EE--TTEESTTS-EES----S--S-TTTT--EE-STTT-EEPPBTEESTTS-EEPPTTEESBTT-EEP-BTTTTSB-TTT--BTT--BPTTEESTTS-EE--PPPTTEETTTT-EE--BTT-GGG--TTT---TT-BPTTEETTTT-EE-S--EEEEEE----TTEEEEEEEEEE-SSPPPTTTEEEES--EEEEEEE-TTSSEEEEEEEEEE-TT-EEEEEETTSS-EEEEE-PPPPP---SSEEEE---SS-EEEEEE--SS-SS--SEEEEEEEEEEETT-TT---PPPPPPEEEE--SSEEEEEE-SPPTTEEEEEEEEEEETTEE-PPEEEEEEPPPP----PPP--SEEEB-TTS-EEEEEPP---TT--EEEEEEEETT-------SGGG---TTT-TTEEEEEEEEP-SS-EEEEETS--EETTEE-PPPPTT--EEEEEEEEEEETTEEEEEEPPPEEEE----GGGGGTT-SHHHHHHHHHHHHHHHHHHHHHHHHHTTS--------------------------------------------------------------------------

Nearest PDB structures (foldseek):
  8a17-assembly4_D  TM=5.389E-01  e=2.320E-12  Homo sapiens
  1va9-assembly1_A  TM=8.513E-01  e=1.136E-07  Homo sapiens
  8xjs-assembly1_A  TM=4.458E-01  e=1.404E-09  Homo sapiens
  6gvk-assembly1_A  TM=4.105E-01  e=9.953E-09  Homo sapiens
  7ne1-assembly1_B  TM=3.002E-01  e=1.263E-07  Mus musculus